Protein AF-0000000084339034 (afdb_homodimer)

Sequence (408 aa):
MTASAPPALPTTGLATALIARRSVRAFVDAPLDPADLTALAWAAQGDTGDGRRTTPSAGGRHPLAVTAVVRHVTDTAPGLWRWEPDAGALTRVAPGGFGPALAACTVDARDWLADAAVVLLLSADLEAARAAFATEPPAWERGARYVWLEAGAAAQNLALQAAVLGLGAVLVGAFDDDLLHAVHPELLPDGHDPLAMVAVGCAAMTASAPPALPTTGLATALIARRSVRAFVDAPLDPADLTALAWAAQGDTGDGRRTTPSAGGRHPLAVTAVVRHVTDTAPGLWRWEPDAGALTRVAPGGFGPALAACTVDARDWLADAAVVLLLSADLEAARAAFATEPPAWERGARYVWLEAGAAAQNLALQAAVLGLGAVLVGAFDDDLLHAVHPELLPDGHDPLAMVAVGCAA

Secondary structure (DSSP, 8-state):
-------------HHHHHHH--B---EES-PBPHHHHHHHHHHHH-B-SSS-BSS--GGG----EEEEEESSBTTB-SEEEEEETTTTEEEEEEES--HHHHHHTBSS-TTTGGGSSEEEEEEE-HHHHHHHTTTSSSTTTHHHHHHHHHHHHHHHHHHHHHHHTT-EEEEE--B-HHHHHHH-TTSS-TTPEEEEEEEEEEE-/-------------HHHHHHH--B---EES-PBPHHHHHHHHHHHH-B-SSS-BSS--GGG----EEEEEESSBTTB-SEEEEEETTTTEEEEEEES--HHHHHHTBSS-TTTGGGSSEEEEEEE-HHHHHHHTTTSSSTTTHHHHHHHHHHHHHHHHHHHHHHHTT-EEEEE--B-HHHHHHH-TTSS-TTPEEEEEEEEEEE-

Nearest PDB structures (foldseek):
  7z0w-assembly3_F  TM=7.692E-01  e=1.437E-07  Escherichia coli K-12
  4bn6-assembly1_A  TM=7.648E-01  e=2.577E-06  Lactococcus lactis subsp. lactis Il1403
  4bn9-assembly1_A-2  TM=7.489E-01  e=1.593E-06  Lactococcus lactis subsp. lactis Il1403
  2ifa-assembly3_E  TM=7.432E-01  e=4.169E-06  Streptococcus mutans UA159
  1ywq-assembly1_A-2  TM=7.255E-01  e=1.662E-05  Bacillus cereus ATCC 14579

pLDDT: mean 91.66, std 16.31, range [18.95, 98.94]

InterPro domains:
  IPR000415 Nitroreductase-like [G3DSA:3.40.109.10] (2-202)
  IPR000415 Nitroreductase-like [SSF55469] (16-203)
  IPR029479 Nitroreductase [PF00881] (20-201)
  IPR052544 Bacteriocin Processing Enzyme [PTHR43745] (14-181)

Foldseek 3Di:
DPPPDPPPQPVCDPVNLVVLQDAFQAFDQAAAEPVLVLLLLQLLFADPPPLAHNFDADVRPRFKWKWKQADGHPPDAGAIWTDDRVVSDTDHPGHDHLQQLQLVQFDPNNPGLSSFRIKIWIKGQLQVQLVVCQPDPVGSCVSNVRSLNRNVSSLVSSSSSCSSVQKHKHKGQGGHFVSQCVSDVVNDPPNMTTGIMMGIHHHD/DPPPDPPPQDVCDPVNLVVLQDAFQAFDQAAAEPVLVLLLLQLLFADPPPLAHNFDADVRPRFKWKWKQADGHPPDAGAIWTDDRVVSDTDHPGHDHLQQLQLVQFDPNNPGLSSFRIKIWIKGQLQVQLVVCQPDPVGSCVSNVRSLNRNVSSLVSSSSSCSSVQKHKHKGQGGHFVSQCVSDVVNDPPNMTTGIMMGIHHHD

Radius of gyration: 20.36 Å; Cα contacts (8 Å, |Δi|>4): 953; chains: 2; bounding box: 53×57×58 Å

Organism: Pseudonocardia thermophila (NCBI:txid1848)

Solvent-accessible surface area (backbone atoms only — not comparable to full-atom values): 21175 Å² total; per-residue (Å²): 135,76,82,75,71,80,75,89,67,65,45,55,17,56,67,55,24,39,52,60,39,57,78,41,77,52,46,36,96,48,62,40,53,56,67,54,53,51,51,34,53,33,39,30,49,16,58,57,80,80,85,46,46,41,32,74,43,79,91,71,62,64,65,67,44,46,27,35,42,33,62,32,34,54,99,45,79,39,16,37,26,38,59,34,43,91,75,71,41,71,43,78,74,41,82,47,83,55,43,64,62,55,12,66,26,30,74,85,37,52,89,40,52,47,44,27,17,28,34,42,35,36,27,29,40,48,67,61,33,15,62,74,30,43,86,39,60,63,66,54,44,44,23,41,52,49,49,36,26,32,50,12,23,16,51,40,35,29,39,33,46,29,30,69,71,69,36,25,23,30,82,46,70,58,40,35,65,70,55,50,61,66,67,40,84,74,66,46,64,90,75,41,41,84,65,38,32,37,39,29,27,38,56,99,134,77,81,74,68,79,74,89,66,66,47,54,16,56,68,56,25,39,54,60,38,56,79,40,76,50,45,37,97,49,62,41,53,56,67,54,53,51,50,34,54,33,38,31,49,16,56,58,82,79,84,46,45,41,34,75,44,80,90,70,62,64,66,69,44,49,25,34,43,33,60,31,36,54,98,44,79,39,15,38,25,38,59,35,43,92,75,71,43,71,45,78,74,42,82,47,84,55,43,62,62,56,12,67,26,30,74,86,37,53,89,40,51,46,44,26,18,29,34,41,36,35,27,28,39,48,68,61,33,14,63,75,29,42,86,40,61,64,68,53,43,45,22,41,51,49,50,35,26,33,48,12,23,16,50,39,34,29,40,34,46,28,29,70,71,69,36,23,22,29,81,47,69,59,40,37,66,71,54,51,60,65,68,41,81,74,69,46,64,90,75,41,40,82,65,39,34,37,38,30,26,39,57,101

Structure (mmCIF, N/CA/C/O backbone):
data_AF-0000000084339034-model_v1
#
loop_
_entity.id
_entity.type
_entity.pdbx_description
1 polymer 'SagB-type dehydrogenase domain-containing protein'
#
loop_
_atom_site.group_PDB
_atom_site.id
_atom_site.type_symbol
_atom_site.label_atom_id
_atom_site.label_alt_id
_atom_site.label_comp_id
_atom_site.label_asym_id
_atom_site.label_entity_id
_atom_site.label_seq_id
_atom_site.pdbx_PDB_ins_code
_atom_site.Cartn_x
_atom_site.Cartn_y
_atom_site.Cartn_z
_atom_site.occupancy
_atom_site.B_iso_or_equiv
_atom_site.auth_seq_id
_atom_site.auth_comp_id
_atom_site.auth_asym_id
_atom_site.auth_atom_id
_atom_site.pdbx_PDB_model_num
ATOM 1 N N . MET A 1 1 ? -32.281 17.859 -2.355 1 18.95 1 MET A N 1
ATOM 2 C CA . MET A 1 1 ? -30.891 18.312 -2.41 1 18.95 1 MET A CA 1
ATOM 3 C C . MET A 1 1 ? -30.016 17.266 -3.102 1 18.95 1 MET A C 1
ATOM 5 O O . MET A 1 1 ? -29.922 16.125 -2.646 1 18.95 1 MET A O 1
ATOM 9 N N . THR A 1 2 ? -29.781 17.328 -4.414 1 21.67 2 THR A N 1
ATOM 10 C CA . THR A 1 2 ? -29.453 16.312 -5.402 1 21.67 2 THR A CA 1
ATOM 11 C C . THR A 1 2 ? -28.016 15.828 -5.223 1 21.67 2 THR A C 1
ATOM 13 O O . THR A 1 2 ? -27.141 16.609 -4.871 1 21.67 2 THR A O 1
ATOM 16 N N . ALA A 1 3 ? -27.797 14.688 -4.734 1 26.42 3 ALA A N 1
ATOM 17 C CA . ALA A 1 3 ? -26.5 14.109 -4.391 1 26.42 3 ALA A CA 1
ATOM 18 C C . ALA A 1 3 ? -25.469 14.422 -5.461 1 26.42 3 ALA A C 1
ATOM 20 O O . ALA A 1 3 ? -25.719 14.227 -6.652 1 26.42 3 ALA A O 1
ATOM 21 N N . SER A 1 4 ? -24.719 15.594 -5.32 1 25.88 4 SER A N 1
ATOM 22 C CA . SER A 1 4 ? -23.719 16.172 -6.215 1 25.88 4 SER A CA 1
ATOM 23 C C . SER A 1 4 ? -22.828 15.102 -6.816 1 25.88 4 SER A C 1
ATOM 25 O O . SER A 1 4 ? -22.484 14.125 -6.145 1 25.88 4 SER A O 1
ATOM 27 N N . ALA A 1 5 ? -22.844 14.898 -8.078 1 29.41 5 ALA A N 1
ATOM 28 C CA . ALA A 1 5 ? -22.125 13.93 -8.898 1 29.41 5 ALA A CA 1
ATOM 29 C C . ALA A 1 5 ? -20.641 13.891 -8.531 1 29.41 5 ALA A C 1
ATOM 31 O O . ALA A 1 5 ? -20.062 14.914 -8.133 1 29.41 5 ALA A O 1
ATOM 32 N N . PRO A 1 6 ? -20.031 12.758 -8.125 1 29.05 6 PRO A N 1
ATOM 33 C CA . PRO A 1 6 ? -18.594 12.805 -7.809 1 29.05 6 PRO A CA 1
ATOM 34 C C . PRO A 1 6 ? -17.797 13.68 -8.773 1 29.05 6 PRO A C 1
ATOM 36 O O . PRO A 1 6 ? -18.219 13.867 -9.922 1 29.05 6 PRO A O 1
ATOM 39 N N . PRO A 1 7 ? -17.031 14.703 -8.344 1 29.33 7 PRO A N 1
ATOM 40 C CA . PRO A 1 7 ? -16.312 15.617 -9.242 1 29.33 7 PRO A CA 1
ATOM 41 C C . PRO A 1 7 ? -15.648 14.891 -10.414 1 29.33 7 PRO A C 1
ATOM 43 O O . PRO A 1 7 ? -15.398 13.688 -10.336 1 29.33 7 PRO A O 1
ATOM 46 N N . ALA A 1 8 ? -15.492 15.469 -11.602 1 30.55 8 ALA A N 1
ATOM 47 C CA . ALA A 1 8 ? -14.875 15.055 -12.852 1 30.55 8 ALA A CA 1
ATOM 48 C C . ALA A 1 8 ? -13.438 14.594 -12.625 1 30.55 8 ALA A C 1
ATOM 50 O O . ALA A 1 8 ? -12.555 15.406 -12.328 1 30.55 8 ALA A O 1
ATOM 51 N N . LEU A 1 9 ? -13.117 13.602 -11.844 1 34.44 9 LEU A N 1
ATOM 52 C CA . LEU A 1 9 ? -11.758 13.141 -11.57 1 34.44 9 LEU A CA 1
ATOM 53 C C . LEU A 1 9 ? -11.016 12.859 -12.875 1 34.44 9 LEU A C 1
ATOM 55 O O . LEU A 1 9 ? -11.594 12.359 -13.836 1 34.44 9 LEU A O 1
ATOM 59 N N . PRO A 1 10 ? -9.977 13.523 -13.234 1 37.31 10 PRO A N 1
ATOM 60 C CA . PRO A 1 10 ? -9.227 13.352 -14.484 1 37.31 10 PRO A CA 1
ATOM 61 C C . PRO A 1 10 ? -8.992 11.891 -14.844 1 37.31 10 PRO A C 1
ATOM 63 O O . PRO A 1 10 ? -8.984 11.031 -13.961 1 37.31 10 PRO A O 1
ATOM 66 N N . THR A 1 11 ? -9.25 11.305 -15.961 1 44.56 11 THR A N 1
ATOM 67 C CA . THR A 1 11 ? -9.125 10 -16.594 1 44.56 11 THR A CA 1
ATOM 68 C C . THR A 1 11 ? -7.672 9.531 -16.578 1 44.56 11 THR A C 1
ATOM 70 O O . THR A 1 11 ? -7.211 8.898 -17.531 1 44.56 11 THR A O 1
ATOM 73 N N . THR A 1 12 ? -6.762 10.219 -15.727 1 54.94 12 THR A N 1
ATOM 74 C CA . THR A 1 12 ? -5.422 9.641 -15.719 1 54.94 12 THR A CA 1
ATOM 75 C C . THR A 1 12 ? -5.457 8.188 -15.242 1 54.94 12 THR A C 1
ATOM 77 O O . THR A 1 12 ? -5.93 7.906 -14.141 1 54.94 12 THR A O 1
ATOM 80 N N . GLY A 1 13 ? -5.156 7.391 -16.047 1 80 13 GLY A N 1
ATOM 81 C CA . GLY A 1 13 ? -5.156 5.949 -15.844 1 80 13 GLY A CA 1
ATOM 82 C C . GLY A 1 13 ? -4.164 5.488 -14.797 1 80 13 GLY A C 1
ATOM 83 O O . GLY A 1 13 ? -3.246 6.23 -14.438 1 80 13 GLY A O 1
ATOM 84 N N . LEU A 1 14 ? -4.43 4.508 -13.992 1 90.25 14 LEU A N 1
ATOM 85 C CA . LEU A 1 14 ? -3.584 3.936 -12.945 1 90.25 14 LEU A CA 1
ATOM 86 C C . LEU A 1 14 ? -2.135 3.84 -13.414 1 90.25 14 LEU A C 1
ATOM 88 O O . LEU A 1 14 ? -1.218 4.23 -12.688 1 90.25 14 LEU A O 1
ATOM 92 N N . ALA A 1 15 ? -1.938 3.455 -14.664 1 88.75 15 ALA A N 1
ATOM 93 C CA . ALA A 1 15 ? -0.578 3.314 -15.18 1 88.75 15 ALA A CA 1
ATOM 94 C C . ALA A 1 15 ? 0.14 4.66 -15.203 1 88.75 15 ALA A C 1
ATOM 96 O O . ALA A 1 15 ? 1.313 4.754 -14.836 1 88.75 15 ALA A O 1
ATOM 97 N N . THR A 1 16 ? -0.603 5.652 -15.648 1 90.81 16 THR A N 1
ATOM 98 C CA . THR A 1 16 ? -0.028 6.992 -15.68 1 90.81 16 THR A CA 1
ATOM 99 C C . THR A 1 16 ? 0.34 7.461 -14.273 1 90.81 16 THR A C 1
ATOM 101 O O . THR A 1 16 ? 1.408 8.039 -14.07 1 90.81 16 THR A O 1
ATOM 104 N N . ALA A 1 17 ? -0.509 7.215 -13.289 1 94.06 17 ALA A N 1
ATOM 105 C CA . ALA A 1 17 ? -0.238 7.598 -11.906 1 94.06 17 ALA A CA 1
ATOM 106 C C . ALA A 1 17 ? 0.971 6.844 -11.359 1 94.06 17 ALA A C 1
ATOM 108 O O . ALA A 1 17 ? 1.806 7.426 -10.664 1 94.06 17 ALA A O 1
ATOM 109 N N . LEU A 1 18 ? 1.077 5.578 -11.68 1 94.88 18 LEU A N 1
ATOM 110 C CA . LEU A 1 18 ? 2.188 4.754 -11.211 1 94.88 18 LEU A CA 1
ATOM 111 C C . LEU A 1 18 ? 3.512 5.254 -11.789 1 94.88 18 LEU A C 1
ATOM 113 O O . LEU A 1 18 ? 4.531 5.254 -11.094 1 94.88 18 LEU A O 1
ATOM 117 N N . ILE A 1 19 ? 3.492 5.668 -13.031 1 93.56 19 ILE A N 1
ATOM 118 C CA . ILE A 1 19 ? 4.695 6.176 -13.68 1 93.56 19 ILE A CA 1
ATOM 119 C C . ILE A 1 19 ? 5.043 7.551 -13.117 1 93.56 19 ILE A C 1
ATOM 121 O O . ILE A 1 19 ? 6.219 7.859 -12.891 1 93.56 19 ILE A O 1
ATOM 125 N N . ALA A 1 20 ? 4.051 8.344 -12.867 1 93.88 20 ALA A N 1
ATOM 126 C CA . ALA A 1 20 ? 4.258 9.727 -12.445 1 93.88 20 ALA A CA 1
ATOM 127 C C . ALA A 1 20 ? 4.648 9.805 -10.969 1 93.88 20 ALA A C 1
ATOM 129 O O . ALA A 1 20 ? 5.234 10.789 -10.523 1 93.88 20 ALA A O 1
ATOM 130 N N . ARG A 1 21 ? 4.27 8.797 -10.141 1 96.56 21 ARG A N 1
ATOM 131 C CA . ARG A 1 21 ? 4.574 8.812 -8.711 1 96.56 21 ARG A CA 1
ATOM 132 C C . ARG A 1 21 ? 6.082 8.789 -8.477 1 96.56 21 ARG A C 1
ATOM 134 O O . ARG A 1 21 ? 6.758 7.832 -8.852 1 96.56 21 ARG A O 1
ATOM 141 N N . ARG A 1 22 ? 6.598 9.828 -7.828 1 96.06 22 ARG A N 1
ATOM 142 C CA . ARG A 1 22 ? 8 9.984 -7.469 1 96.06 22 ARG A CA 1
ATOM 143 C C . ARG A 1 22 ? 8.141 10.602 -6.078 1 96.06 22 ARG A C 1
ATOM 145 O O . ARG A 1 22 ? 7.297 11.383 -5.652 1 96.06 22 ARG A O 1
ATOM 152 N N . SER A 1 23 ? 9.25 10.211 -5.461 1 97.88 23 SER A N 1
ATOM 153 C CA . SER A 1 23 ? 9.539 10.852 -4.184 1 97.88 23 SER A CA 1
ATOM 154 C C . SER A 1 23 ? 10.07 12.266 -4.383 1 97.88 23 SER A C 1
ATOM 156 O O . SER A 1 23 ? 11.07 12.469 -5.078 1 97.88 23 SER A O 1
ATOM 158 N N . VAL A 1 24 ? 9.391 13.195 -3.857 1 98.19 24 VAL A N 1
ATOM 159 C CA . VAL A 1 24 ? 9.766 14.602 -3.922 1 98.19 24 VAL A CA 1
ATOM 160 C C . VAL A 1 24 ? 10.125 15.102 -2.527 1 98.19 24 VAL A C 1
ATOM 162 O O . VAL A 1 24 ? 9.344 14.977 -1.587 1 98.19 24 VAL A O 1
ATOM 165 N N . ARG A 1 25 ? 11.297 15.719 -2.355 1 98.25 25 ARG A N 1
ATOM 166 C CA . ARG A 1 25 ? 11.773 16.109 -1.033 1 98.25 25 ARG A CA 1
ATOM 167 C C . ARG A 1 25 ? 12.117 17.594 -1.002 1 98.25 25 ARG A C 1
ATOM 169 O O . ARG A 1 25 ? 12.852 18.047 -0.124 1 98.25 25 ARG A O 1
ATOM 176 N N . ALA A 1 26 ? 11.727 18.281 -1.999 1 98.56 26 ALA A N 1
ATOM 177 C CA . ALA A 1 26 ? 11.852 19.734 -2.084 1 98.56 26 ALA A CA 1
ATOM 178 C C . ALA A 1 26 ? 10.516 20.375 -2.447 1 98.56 26 ALA A C 1
ATOM 180 O O . ALA A 1 26 ? 9.891 20 -3.443 1 98.56 26 ALA A O 1
ATOM 181 N N . PHE A 1 27 ? 10.102 21.375 -1.642 1 98.62 27 PHE A N 1
ATOM 182 C CA . PHE A 1 27 ? 8.781 21.984 -1.819 1 98.62 27 PHE A CA 1
ATOM 183 C C . PHE A 1 27 ? 8.883 23.5 -1.865 1 98.62 27 PHE A C 1
ATOM 185 O O . PHE A 1 27 ? 9.672 24.094 -1.126 1 98.62 27 PHE A O 1
ATOM 192 N N . VAL A 1 28 ? 8.125 24.062 -2.748 1 98.38 28 VAL A N 1
ATOM 193 C CA . VAL A 1 28 ? 7.969 25.516 -2.725 1 98.38 28 VAL A CA 1
ATOM 194 C C . VAL A 1 28 ? 6.875 25.906 -1.732 1 98.38 28 VAL A C 1
ATOM 196 O O . VAL A 1 28 ? 6 25.094 -1.416 1 98.38 28 VAL A O 1
ATOM 199 N N . ASP A 1 29 ? 6.988 27.172 -1.279 1 98 29 ASP A N 1
ATOM 200 C CA . ASP A 1 29 ? 5.996 27.656 -0.323 1 98 29 ASP A CA 1
ATOM 201 C C . ASP A 1 29 ? 4.719 28.094 -1.033 1 98 29 ASP A C 1
ATOM 203 O O . ASP A 1 29 ? 4.484 29.297 -1.208 1 98 29 ASP A O 1
ATOM 207 N N . ALA A 1 30 ? 3.893 27.219 -1.418 1 98.38 30 ALA A N 1
ATOM 208 C CA . ALA A 1 30 ? 2.596 27.438 -2.051 1 98.38 30 ALA A CA 1
ATOM 209 C C . ALA A 1 30 ? 1.506 26.609 -1.369 1 98.38 30 ALA A C 1
ATOM 211 O O . ALA A 1 30 ? 1.742 25.469 -0.962 1 98.38 30 ALA A O 1
ATOM 212 N N . PRO A 1 31 ? 0.314 27.188 -1.277 1 98.5 31 PRO A N 1
ATOM 213 C CA . PRO A 1 31 ? -0.758 26.469 -0.58 1 98.5 31 PRO A CA 1
ATOM 214 C C . PRO A 1 31 ? -1.378 25.359 -1.427 1 98.5 31 PRO A C 1
ATOM 216 O O . PRO A 1 31 ? -1.429 25.469 -2.654 1 98.5 31 PRO A O 1
ATOM 219 N N . LEU A 1 32 ? -1.86 24.344 -0.714 1 98.19 32 LEU A N 1
ATOM 220 C CA . LEU A 1 32 ? -2.727 23.375 -1.364 1 98.19 32 LEU A CA 1
ATOM 221 C C . LEU A 1 32 ? -4.168 23.875 -1.408 1 98.19 32 LEU A C 1
ATOM 223 O O . LEU A 1 32 ? -4.582 24.672 -0.562 1 98.19 32 LEU A O 1
ATOM 227 N N . ASP A 1 33 ? -4.887 23.391 -2.359 1 95.5 33 ASP A N 1
ATOM 228 C CA . ASP A 1 33 ? -6.344 23.516 -2.346 1 95.5 33 ASP A CA 1
ATOM 229 C C . ASP A 1 33 ? -6.957 22.625 -1.271 1 95.5 33 ASP A C 1
ATOM 231 O O . ASP A 1 33 ? -6.562 21.469 -1.115 1 95.5 33 ASP A O 1
ATOM 235 N N . PRO A 1 34 ? -7.887 23.188 -0.484 1 96.06 34 PRO A N 1
ATOM 236 C CA . PRO A 1 34 ? -8.516 22.344 0.534 1 96.06 34 PRO A CA 1
ATOM 237 C C . PRO A 1 34 ? -9.141 21.078 -0.05 1 96.06 34 PRO A C 1
ATOM 239 O O . PRO A 1 34 ? -9.172 20.047 0.613 1 96.06 34 PRO A O 1
ATOM 242 N N . ALA A 1 35 ? -9.625 21.156 -1.231 1 94.56 35 ALA A N 1
ATOM 243 C CA . ALA A 1 35 ? -10.195 19.984 -1.89 1 94.56 35 ALA A CA 1
ATOM 244 C C . ALA A 1 35 ? -9.125 18.922 -2.131 1 94.56 35 ALA A C 1
ATOM 246 O O . ALA A 1 35 ? -9.406 17.719 -2.066 1 94.56 35 ALA A O 1
ATOM 247 N N . ASP A 1 36 ? -7.91 19.391 -2.414 1 95.12 36 ASP A N 1
ATOM 248 C CA . ASP A 1 36 ? -6.812 18.453 -2.607 1 95.12 36 ASP A CA 1
ATOM 249 C C . ASP A 1 36 ? -6.488 17.703 -1.312 1 95.12 36 ASP A C 1
ATOM 251 O O . ASP A 1 36 ? -6.246 16.5 -1.323 1 95.12 36 ASP A O 1
ATOM 255 N N . LEU A 1 37 ? -6.508 18.422 -0.219 1 97.25 37 LEU A N 1
ATOM 256 C CA . LEU A 1 37 ? -6.262 17.781 1.072 1 97.25 37 LEU A CA 1
ATOM 257 C C . LEU A 1 37 ? -7.316 16.719 1.366 1 97.25 37 LEU A C 1
ATOM 259 O O . LEU A 1 37 ? -6.984 15.625 1.82 1 97.25 37 LEU A O 1
ATOM 263 N N . THR A 1 38 ? -8.539 17.078 1.095 1 95.88 38 THR A N 1
ATOM 264 C CA . THR A 1 38 ? -9.625 16.125 1.31 1 95.88 38 THR A CA 1
ATOM 265 C C . THR A 1 38 ? -9.453 14.906 0.406 1 95.88 38 THR A C 1
ATOM 267 O O . THR A 1 38 ? -9.641 13.766 0.846 1 95.88 38 THR A O 1
ATOM 270 N N . ALA A 1 39 ? -9.07 15.117 -0.822 1 94.44 39 ALA A N 1
ATOM 271 C CA . ALA A 1 39 ? -8.859 14.023 -1.765 1 94.44 39 ALA A CA 1
ATOM 272 C C . ALA A 1 39 ? -7.73 13.109 -1.298 1 94.44 39 ALA A C 1
ATOM 274 O O . ALA A 1 39 ? -7.816 11.883 -1.438 1 94.44 39 ALA A O 1
ATOM 275 N N . LEU A 1 40 ? -6.715 13.68 -0.773 1 97.19 40 LEU A N 1
ATOM 276 C CA . LEU A 1 40 ? -5.602 12.898 -0.243 1 97.19 40 LEU A CA 1
ATOM 277 C C . LEU A 1 40 ? -6.051 12.039 0.934 1 97.19 40 LEU A C 1
ATOM 279 O O . LEU A 1 40 ? -5.797 10.836 0.959 1 97.19 40 LEU A O 1
ATOM 283 N N . ALA A 1 41 ? -6.746 12.648 1.86 1 97.56 41 ALA A N 1
ATOM 284 C CA . ALA A 1 41 ? -7.223 11.922 3.031 1 97.56 41 ALA A CA 1
ATOM 285 C C . ALA A 1 41 ? -8.18 10.797 2.627 1 97.56 41 ALA A C 1
ATOM 287 O O . ALA A 1 41 ? -8.102 9.688 3.16 1 97.56 41 ALA A O 1
ATOM 288 N N . TRP A 1 42 ? -9.039 11.094 1.689 1 95.75 42 TRP A N 1
ATOM 289 C CA . TRP A 1 42 ? -9.977 10.086 1.206 1 95.75 42 TRP A CA 1
ATOM 290 C C . TRP A 1 42 ? -9.242 8.914 0.565 1 95.75 42 TRP A C 1
ATOM 292 O O . TRP A 1 42 ? -9.586 7.754 0.806 1 95.75 42 TRP A O 1
ATOM 302 N N . ALA A 1 43 ? -8.242 9.203 -0.223 1 96.88 43 ALA A N 1
ATOM 303 C CA . ALA A 1 43 ? -7.492 8.125 -0.866 1 96.88 43 ALA A CA 1
ATOM 304 C C . ALA A 1 43 ? -6.887 7.184 0.17 1 96.88 43 ALA A C 1
ATOM 306 O O . ALA A 1 43 ? -6.809 5.973 -0.056 1 96.88 43 ALA A O 1
ATOM 307 N N . ALA A 1 44 ? -6.504 7.68 1.29 1 98 44 ALA A N 1
ATOM 308 C CA . ALA A 1 44 ? -5.844 6.895 2.328 1 98 44 ALA A CA 1
ATOM 309 C C . ALA A 1 44 ? -6.836 5.992 3.049 1 98 44 ALA A C 1
ATOM 311 O O . ALA A 1 44 ? -6.531 4.832 3.346 1 98 44 ALA A O 1
ATOM 312 N N . GLN A 1 45 ? -8.047 6.551 3.344 1 97.06 45 GLN A N 1
ATOM 313 C CA . GLN A 1 45 ? -8.977 5.797 4.184 1 97.06 45 GLN A CA 1
ATOM 314 C C . GLN A 1 45 ? -10.414 6.262 3.969 1 97.06 45 GLN A C 1
ATOM 316 O O . GLN A 1 45 ? -11.203 6.32 4.918 1 97.06 45 GLN A O 1
ATOM 321 N N . GLY A 1 46 ? -10.719 6.602 2.838 1 95.75 46 GLY A N 1
ATOM 322 C CA . GLY A 1 46 ? -12.047 7.117 2.557 1 95.75 46 GLY A CA 1
ATOM 323 C C . GLY A 1 46 ? -13.109 6.031 2.465 1 95.75 46 GLY A C 1
ATOM 324 O O . GLY A 1 46 ? -12.797 4.879 2.166 1 95.75 46 GLY A O 1
ATOM 325 N N . ASP A 1 47 ? -14.328 6.383 2.799 1 94 47 ASP A N 1
ATOM 326 C CA . ASP A 1 47 ? -15.492 5.531 2.559 1 94 47 ASP A CA 1
ATOM 327 C C . ASP A 1 47 ? -15.828 5.473 1.07 1 94 47 ASP A C 1
ATOM 329 O O . ASP A 1 47 ? -15.93 6.508 0.409 1 94 47 ASP A O 1
ATOM 333 N N . THR A 1 48 ? -15.961 4.238 0.56 1 92.12 48 THR A N 1
ATOM 334 C CA . THR A 1 48 ? -16.219 4.07 -0.867 1 92.12 48 THR A CA 1
ATOM 335 C C . THR A 1 48 ? -17.719 4.059 -1.155 1 92.12 48 THR A C 1
ATOM 337 O O . THR A 1 48 ? -18.141 3.746 -2.271 1 92.12 48 THR A O 1
ATOM 340 N N . GLY A 1 49 ? -18.562 4.383 -0.21 1 89.56 49 GLY A N 1
ATOM 341 C CA . GLY A 1 49 ? -19.984 4.555 -0.407 1 89.56 49 GLY A CA 1
ATOM 342 C C . GLY A 1 49 ? -20.797 3.357 0.043 1 89.56 49 GLY A C 1
ATOM 343 O O . GLY A 1 49 ? -22.031 3.43 0.131 1 89.56 49 GLY A O 1
ATOM 344 N N . ASP A 1 50 ? -20.266 2.227 0.358 1 89.06 50 ASP A N 1
ATOM 345 C CA . ASP A 1 50 ? -20.969 1.005 0.745 1 89.06 50 ASP A CA 1
ATOM 346 C C . ASP A 1 50 ? -20.453 0.474 2.078 1 89.06 50 ASP A C 1
ATOM 348 O O . ASP A 1 50 ? -20.547 -0.724 2.355 1 89.06 50 ASP A O 1
ATOM 352 N N . GLY A 1 51 ? -19.797 1.385 2.85 1 87.12 51 GLY A N 1
ATOM 353 C CA . GLY A 1 51 ? -19.312 1.016 4.168 1 87.12 51 GLY A CA 1
ATOM 354 C C . GLY A 1 51 ? -17.906 0.451 4.148 1 87.12 51 GLY A C 1
ATOM 355 O O . GLY A 1 51 ? -17.359 0.114 5.195 1 87.12 51 GLY A O 1
ATOM 356 N N . ARG A 1 52 ? -17.344 0.292 2.992 1 93.06 52 ARG A N 1
ATOM 357 C CA . ARG A 1 52 ? -15.961 -0.157 2.865 1 93.06 52 ARG A CA 1
ATOM 358 C C . ARG A 1 52 ? -15.016 1.026 2.701 1 93.06 52 ARG A C 1
ATOM 360 O O . ARG A 1 52 ? -15.445 2.182 2.727 1 93.06 52 ARG A O 1
ATOM 367 N N . ARG A 1 53 ? -13.75 0.76 2.635 1 96.62 53 ARG A N 1
ATOM 368 C CA . ARG A 1 53 ? -12.758 1.828 2.572 1 96.62 53 ARG A CA 1
ATOM 369 C C . ARG A 1 53 ? -11.859 1.671 1.351 1 96.62 53 ARG A C 1
ATOM 371 O O . ARG A 1 53 ? -11.852 0.616 0.712 1 96.62 53 ARG A O 1
ATOM 378 N N . THR A 1 54 ? -11.172 2.734 1.04 1 96.81 54 THR A N 1
ATOM 379 C CA . THR A 1 54 ? -10.258 2.783 -0.101 1 96.81 54 THR A CA 1
ATOM 380 C C . THR A 1 54 ? -9.062 1.866 0.124 1 96.81 54 THR A C 1
ATOM 382 O O . THR A 1 54 ? -8.422 1.425 -0.833 1 96.81 54 THR A O 1
ATOM 385 N N . THR A 1 55 ? -8.719 1.567 1.389 1 98.31 55 THR A N 1
ATOM 386 C CA . THR A 1 55 ? -7.605 0.696 1.755 1 98.31 55 THR A CA 1
ATOM 387 C C . THR A 1 55 ? -8.117 -0.642 2.281 1 98.31 55 THR A C 1
ATOM 389 O O . THR A 1 55 ? -9.078 -0.685 3.057 1 98.31 55 THR A O 1
ATOM 392 N N . PRO A 1 56 ? -7.508 -1.754 1.807 1 98.25 56 PRO A N 1
ATOM 393 C CA . PRO A 1 56 ? -7.887 -3.043 2.393 1 98.25 56 PRO A CA 1
ATOM 394 C C . PRO A 1 56 ? -7.605 -3.113 3.893 1 98.25 56 PRO A C 1
ATOM 396 O O . PRO A 1 56 ? -6.742 -2.393 4.398 1 98.25 56 PRO A O 1
ATOM 399 N N . SER A 1 57 ? -8.398 -3.967 4.562 1 97.88 57 SER A N 1
ATOM 400 C CA . SER A 1 57 ? -8.211 -4.129 6 1 97.88 57 SER A CA 1
ATOM 401 C C . SER A 1 57 ? -8.586 -5.535 6.453 1 97.88 57 SER A C 1
ATOM 403 O O . SER A 1 57 ? -9.664 -6.027 6.129 1 97.88 57 SER A O 1
ATOM 405 N N . ALA A 1 58 ? -7.641 -6.145 7.145 1 95.56 58 ALA A N 1
ATOM 406 C CA . ALA A 1 58 ? -7.898 -7.477 7.684 1 95.56 58 ALA A CA 1
ATOM 407 C C . ALA A 1 58 ? -9.141 -7.48 8.57 1 95.56 58 ALA A C 1
ATOM 409 O O . ALA A 1 58 ? -9.234 -6.707 9.523 1 95.56 58 ALA A O 1
ATOM 410 N N . GLY A 1 59 ? -10.125 -8.312 8.117 1 92.94 59 GLY A N 1
ATOM 411 C CA . GLY A 1 59 ? -11.352 -8.438 8.891 1 92.94 59 GLY A CA 1
ATOM 412 C C . GLY A 1 59 ? -12.234 -7.203 8.812 1 92.94 59 GLY A C 1
ATOM 413 O O . GLY A 1 59 ? -13.219 -7.094 9.547 1 92.94 59 GLY A O 1
ATOM 414 N N . GLY A 1 60 ? -11.883 -6.297 7.996 1 94.94 60 GLY A N 1
ATOM 415 C CA . GLY A 1 60 ? -12.656 -5.066 7.91 1 94.94 60 GLY A CA 1
ATOM 416 C C . GLY A 1 60 ? -12.578 -4.223 9.172 1 94.94 60 GLY A C 1
ATOM 417 O O . GLY A 1 60 ? -13.531 -3.516 9.508 1 94.94 60 GLY A O 1
ATOM 418 N N . ARG A 1 61 ? -11.438 -4.227 9.867 1 95.06 61 ARG A N 1
ATOM 419 C CA . ARG A 1 61 ? -11.312 -3.562 11.156 1 95.06 61 ARG A CA 1
ATOM 420 C C . ARG A 1 61 ? -10.898 -2.105 10.984 1 95.06 61 ARG A C 1
ATOM 422 O O . ARG A 1 61 ? -11.094 -1.288 11.891 1 95.06 61 ARG A O 1
ATOM 429 N N . HIS A 1 62 ? -10.258 -1.763 9.953 1 96.94 62 HIS A N 1
ATOM 430 C CA . HIS A 1 62 ? -9.836 -0.41 9.609 1 96.94 62 HIS A CA 1
ATOM 431 C C . HIS A 1 62 ? -9.133 0.262 10.781 1 96.94 62 HIS A C 1
ATOM 433 O O . HIS A 1 62 ? -9.57 1.311 11.258 1 96.94 62 HIS A O 1
ATOM 439 N N . PRO A 1 63 ? -7.969 -0.272 11.164 1 97.75 63 PRO A N 1
ATOM 440 C CA . PRO A 1 63 ? -7.301 0.21 12.375 1 97.75 63 PRO A CA 1
ATOM 441 C C . PRO A 1 63 ? -6.57 1.534 12.156 1 97.75 63 PRO A C 1
ATOM 443 O O . PRO A 1 63 ? -6.133 2.166 13.125 1 97.75 63 PRO A O 1
ATOM 446 N N . LEU A 1 64 ? -6.41 2.021 10.953 1 98.62 64 LEU A N 1
ATOM 447 C CA . LEU A 1 64 ? -5.559 3.172 10.664 1 98.62 64 LEU A CA 1
ATOM 448 C C . LEU A 1 64 ? -6.27 4.473 11.016 1 98.62 64 LEU A C 1
ATOM 450 O O . LEU A 1 64 ? -7.465 4.625 10.758 1 98.62 64 LEU A O 1
ATOM 454 N N . ALA A 1 65 ? -5.551 5.328 11.602 1 98.81 65 ALA A N 1
ATOM 455 C CA . ALA A 1 65 ? -5.922 6.738 11.68 1 98.81 65 ALA A CA 1
ATOM 456 C C . ALA A 1 65 ? -5.043 7.59 10.773 1 98.81 65 ALA A C 1
ATOM 458 O O . ALA A 1 65 ? -3.865 7.289 10.57 1 98.81 65 ALA A O 1
ATOM 459 N N . VAL A 1 66 ? -5.672 8.625 10.219 1 98.88 66 VAL A N 1
ATOM 460 C CA . VAL A 1 66 ? -4.961 9.594 9.391 1 98.88 66 VAL A CA 1
ATOM 461 C C . VAL A 1 66 ? -5.043 10.977 10.031 1 98.88 66 VAL A C 1
ATOM 463 O O . VAL A 1 66 ? -6.133 11.531 10.188 1 98.88 66 VAL A O 1
ATOM 466 N N . THR A 1 67 ? -3.926 11.516 10.422 1 98.94 67 THR A N 1
ATOM 467 C CA . THR A 1 67 ? -3.824 12.883 10.922 1 98.94 67 THR A CA 1
ATOM 468 C C . THR A 1 67 ? -3.061 13.766 9.945 1 98.94 67 THR A C 1
ATOM 470 O O . THR A 1 67 ? -1.948 13.43 9.531 1 98.94 67 THR A O 1
ATOM 473 N N . ALA A 1 68 ? -3.648 14.828 9.555 1 98.88 68 ALA A N 1
ATOM 474 C CA . ALA A 1 68 ? -2.984 15.812 8.703 1 98.88 68 ALA A CA 1
ATOM 475 C C . ALA A 1 68 ? -2.35 16.922 9.531 1 98.88 68 ALA A C 1
ATOM 477 O O . ALA A 1 68 ? -3.037 17.609 10.289 1 98.88 68 ALA A O 1
ATOM 478 N N . VAL A 1 69 ? -1.104 17 9.438 1 98.94 69 VAL A N 1
ATOM 479 C CA . VAL A 1 69 ? -0.388 18.141 9.969 1 98.94 69 VAL A CA 1
ATOM 480 C C . VAL A 1 69 ? -0.345 19.266 8.922 1 98.94 69 VAL A C 1
ATOM 482 O O . VAL A 1 69 ? 0.5 19.25 8.023 1 98.94 69 VAL A O 1
ATOM 485 N N . VAL A 1 70 ? -1.195 20.234 9.094 1 98.88 70 VAL A N 1
ATOM 486 C C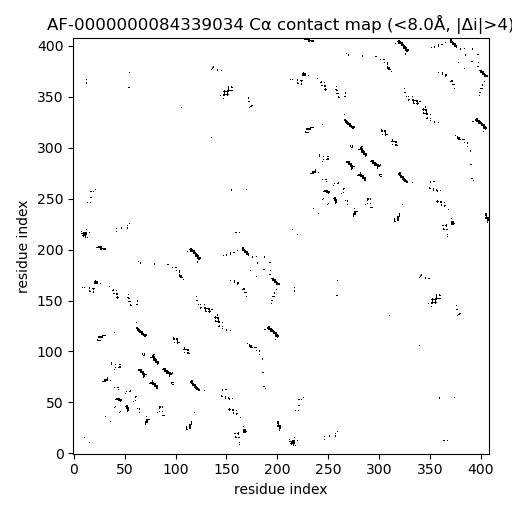A . VAL A 1 70 ? -1.431 21.234 8.062 1 98.88 70 VAL A CA 1
ATOM 487 C C . VAL A 1 70 ? -0.55 22.453 8.32 1 98.88 70 VAL A C 1
ATOM 489 O O . VAL A 1 70 ? -0.556 23.016 9.422 1 98.88 70 VAL A O 1
ATOM 492 N N . ARG A 1 71 ? 0.174 22.812 7.355 1 98.69 71 ARG A N 1
ATOM 493 C CA . ARG A 1 71 ? 0.985 24.031 7.41 1 98.69 71 ARG A CA 1
ATOM 494 C C . ARG A 1 71 ? 0.445 25.094 6.461 1 98.69 71 ARG A C 1
ATOM 496 O O . ARG A 1 71 ? 0.267 26.25 6.852 1 98.69 71 ARG A O 1
ATOM 503 N N . HIS A 1 72 ? 0.193 24.719 5.219 1 98.69 72 HIS A N 1
ATOM 504 C CA . HIS A 1 72 ? -0.129 25.703 4.203 1 98.69 72 HIS A CA 1
ATOM 505 C C . HIS A 1 72 ? -1.192 25.188 3.24 1 98.69 72 HIS A C 1
ATOM 507 O O . HIS A 1 72 ? -0.872 24.734 2.143 1 98.69 72 HIS A O 1
ATOM 513 N N . VAL A 1 73 ? -2.443 25.359 3.576 1 98.62 73 VAL A N 1
ATOM 514 C CA . VAL A 1 73 ? -3.619 25.047 2.771 1 98.62 73 VAL A CA 1
ATOM 515 C C . VAL A 1 73 ? -4.551 26.25 2.727 1 98.62 73 VAL A C 1
ATOM 517 O O . VAL A 1 73 ? -4.809 26.891 3.754 1 98.62 73 VAL A O 1
ATOM 520 N N . THR A 1 74 ? -4.988 26.594 1.537 1 98.56 74 THR A N 1
ATOM 521 C CA . THR A 1 74 ? -5.82 27.781 1.364 1 98.56 74 THR A CA 1
ATOM 522 C C . THR A 1 74 ? -7.008 27.75 2.322 1 98.56 74 THR A C 1
ATOM 524 O O . THR A 1 74 ? -7.68 26.734 2.459 1 98.56 74 THR A O 1
ATOM 527 N N . ASP A 1 75 ? -7.18 28.828 3.082 1 97.25 75 ASP A N 1
ATOM 528 C CA . ASP A 1 75 ? -8.328 29.078 3.955 1 97.25 75 ASP A CA 1
ATOM 529 C C . ASP A 1 75 ? -8.453 27.984 5.016 1 97.25 75 ASP A C 1
ATOM 531 O O . ASP A 1 75 ? -9.562 27.641 5.426 1 97.25 75 ASP A O 1
ATOM 535 N N . THR A 1 76 ? -7.434 27.297 5.336 1 97.94 76 THR A N 1
ATOM 536 C CA . THR A 1 76 ? -7.375 26.266 6.367 1 97.94 76 THR A CA 1
ATOM 537 C C . THR A 1 76 ? -6.309 26.609 7.406 1 97.94 76 THR A C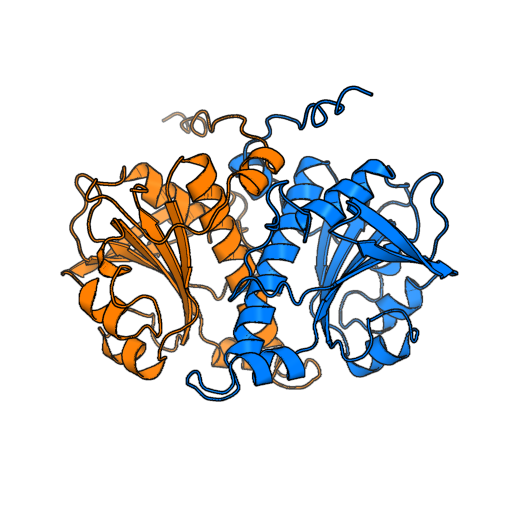 1
ATOM 539 O O . THR A 1 76 ? -5.129 26.734 7.078 1 97.94 76 THR A O 1
ATOM 542 N N . ALA A 1 77 ? -6.73 26.781 8.625 1 98.25 77 ALA A N 1
ATOM 543 C CA . ALA A 1 77 ? -5.793 27.156 9.68 1 98.25 77 ALA A CA 1
ATOM 544 C C . ALA A 1 77 ? -4.762 26.047 9.906 1 98.25 77 ALA A C 1
ATOM 546 O O . ALA A 1 77 ? -5.09 24.859 9.859 1 98.25 77 ALA A O 1
ATOM 547 N N . PRO A 1 78 ? -3.521 26.406 10.117 1 98.56 78 PRO A N 1
ATOM 548 C CA . PRO A 1 78 ? -2.535 25.391 10.5 1 98.56 78 PRO A CA 1
ATOM 549 C C . PRO A 1 78 ? -2.926 24.625 11.766 1 98.56 78 PRO A C 1
ATOM 551 O O . PRO A 1 78 ? -3.633 25.156 12.617 1 98.56 78 PRO A O 1
ATOM 554 N N . GLY A 1 79 ? -2.504 23.391 11.891 1 98.88 79 GLY A N 1
ATOM 555 C CA . GLY A 1 79 ? -2.838 22.562 13.039 1 98.88 79 GLY A CA 1
ATOM 556 C C . GLY A 1 79 ? -2.85 21.078 12.727 1 98.88 79 GLY A C 1
ATOM 557 O O . GLY A 1 79 ? -2.352 20.656 11.68 1 98.88 79 GLY A O 1
ATOM 558 N N . LEU A 1 80 ? -3.293 20.328 13.734 1 98.94 80 LEU A N 1
ATOM 559 C CA . LEU A 1 80 ? -3.557 18.906 13.578 1 98.94 80 LEU A CA 1
ATOM 560 C C . LEU A 1 80 ? -5.008 18.656 13.18 1 98.94 80 LEU A C 1
ATOM 562 O O . LEU A 1 80 ? -5.93 19.125 13.859 1 98.94 80 LEU A O 1
ATOM 566 N N . TRP A 1 81 ? -5.195 18.062 12.062 1 98.88 81 TRP A N 1
ATOM 567 C CA . TRP A 1 81 ? -6.52 17.734 11.555 1 98.88 81 TRP A CA 1
ATOM 568 C C . TRP A 1 81 ? -6.699 16.219 11.43 1 98.88 81 TRP A C 1
ATOM 570 O O . TRP A 1 81 ? -5.848 15.539 10.859 1 98.88 81 TRP A O 1
ATOM 580 N N . ARG A 1 82 ? -7.781 15.672 11.953 1 98.88 82 ARG A N 1
ATOM 581 C CA . ARG A 1 82 ? -8.047 14.242 11.938 1 98.88 82 ARG A CA 1
ATOM 582 C C . ARG A 1 82 ? -9.078 13.883 10.867 1 98.88 82 ARG A C 1
ATOM 584 O O . ARG A 1 82 ? -10.109 14.539 10.758 1 98.88 82 ARG A O 1
ATOM 591 N N . TRP A 1 83 ? -8.742 12.906 10.07 1 98.56 83 TRP A N 1
ATOM 592 C CA . TRP A 1 83 ? -9.68 12.398 9.07 1 98.56 83 TRP A CA 1
ATOM 593 C C . TRP A 1 83 ? -10.781 11.578 9.727 1 98.56 83 TRP A C 1
ATOM 595 O O . TRP A 1 83 ? -10.5 10.688 10.539 1 98.56 83 TRP A O 1
ATOM 605 N N . GLU A 1 84 ? -11.945 11.914 9.336 1 96.88 84 GLU A N 1
ATOM 606 C CA . GLU A 1 84 ? -13.141 11.172 9.742 1 96.88 84 GLU A CA 1
ATOM 607 C C . GLU A 1 84 ? -13.789 10.469 8.555 1 96.88 84 GLU A C 1
ATOM 609 O O . GLU A 1 84 ? -14.609 11.055 7.852 1 96.88 84 GLU A O 1
ATOM 614 N N . PRO A 1 85 ? -13.555 9.188 8.469 1 94.38 85 PRO A N 1
ATOM 615 C CA . PRO A 1 85 ? -13.984 8.492 7.254 1 94.38 85 PRO A CA 1
ATOM 616 C C . PRO A 1 85 ? -15.5 8.531 7.059 1 94.38 85 PRO A C 1
ATOM 618 O O . PRO A 1 85 ? -15.977 8.688 5.934 1 94.38 85 PRO A O 1
ATOM 621 N N . ASP A 1 86 ? -16.281 8.398 8.094 1 91.31 86 ASP A N 1
ATOM 622 C CA . ASP A 1 86 ? -17.734 8.367 7.984 1 91.31 86 ASP A CA 1
ATOM 623 C C . ASP A 1 86 ? -18.281 9.727 7.543 1 91.31 86 ASP A C 1
ATOM 625 O O . ASP A 1 86 ? -19.25 9.797 6.773 1 91.31 86 ASP A O 1
ATOM 629 N N . ALA A 1 87 ? -17.625 10.789 8.008 1 93.19 87 ALA A N 1
ATOM 630 C CA . ALA A 1 87 ? -18.062 12.141 7.672 1 93.19 87 ALA A CA 1
ATOM 631 C C . ALA A 1 87 ? -17.453 12.602 6.352 1 93.19 87 ALA A C 1
ATOM 633 O O . ALA A 1 87 ? -17.938 13.562 5.742 1 93.19 87 ALA A O 1
ATOM 634 N N . GLY A 1 88 ? -16.438 11.93 5.926 1 93.25 88 GLY A N 1
ATOM 635 C CA . GLY A 1 88 ? -15.727 12.375 4.738 1 93.25 88 GLY A CA 1
ATOM 636 C C . GLY A 1 88 ? -15.125 13.758 4.887 1 93.25 88 GLY A C 1
ATOM 637 O O . GLY A 1 88 ? -15.188 14.578 3.963 1 93.25 88 GLY A O 1
ATOM 638 N N . ALA A 1 89 ? -14.586 13.984 6.086 1 95.38 89 ALA A N 1
ATOM 639 C CA . ALA A 1 89 ? -14.094 15.328 6.379 1 95.38 89 ALA A CA 1
ATOM 640 C C . ALA A 1 89 ? -12.938 15.289 7.371 1 95.38 89 ALA A C 1
ATOM 642 O O . ALA A 1 89 ? -12.711 14.266 8.023 1 95.38 89 ALA A O 1
ATOM 643 N N . LEU A 1 90 ? -12.203 16.359 7.406 1 97.94 90 LEU A N 1
ATOM 644 C CA . LEU A 1 90 ? -11.164 16.578 8.406 1 97.94 90 LEU A CA 1
ATOM 645 C C . LEU A 1 90 ? -11.641 17.531 9.492 1 97.94 90 LEU A C 1
ATOM 647 O O . LEU A 1 90 ? -12.273 18.547 9.195 1 97.94 90 LEU A O 1
ATOM 651 N N . THR A 1 91 ? -11.305 17.188 10.727 1 98.12 91 THR A N 1
ATOM 652 C CA . THR A 1 91 ? -11.617 18.047 11.859 1 98.12 91 THR A CA 1
ATOM 653 C C . THR A 1 91 ? -10.352 18.453 12.602 1 98.12 91 THR A C 1
ATOM 655 O O . THR A 1 91 ? -9.484 17.625 12.867 1 98.12 91 THR A O 1
ATOM 658 N N . ARG A 1 92 ? -10.273 19.719 12.969 1 98.44 92 ARG A N 1
ATOM 659 C CA . ARG A 1 92 ? -9.086 20.203 13.68 1 98.44 92 ARG A CA 1
ATOM 660 C C . ARG A 1 92 ? -9.102 19.75 15.133 1 98.44 92 ARG A C 1
ATOM 662 O O . ARG A 1 92 ? -10.062 20 15.859 1 98.44 92 ARG A O 1
ATOM 669 N N . VAL A 1 93 ? -8.078 19.125 15.547 1 98.62 93 VAL A N 1
ATOM 670 C CA . VAL A 1 93 ? -8.055 18.578 16.906 1 98.62 93 VAL A CA 1
ATOM 671 C C . VAL A 1 93 ? -7.078 19.391 17.766 1 98.62 93 VAL A C 1
ATOM 673 O O . VAL A 1 93 ? -7.121 19.328 18.984 1 98.62 93 VAL A O 1
ATOM 676 N N . ALA A 1 94 ? -6.141 20.172 17.125 1 98.75 94 ALA A N 1
ATOM 677 C CA . ALA A 1 94 ? -5.25 21.062 17.844 1 98.75 94 ALA A CA 1
ATOM 678 C C . ALA A 1 94 ? -4.754 22.188 16.953 1 98.75 94 ALA A C 1
ATOM 680 O O . ALA A 1 94 ? -4.355 21.953 15.805 1 98.75 94 ALA A O 1
ATOM 681 N N . PRO A 1 95 ? -4.797 23.391 17.438 1 98.5 95 PRO A N 1
ATOM 682 C CA . PRO A 1 95 ? -4.223 24.5 16.672 1 98.5 95 PRO A CA 1
ATOM 683 C C . PRO A 1 95 ? -2.703 24.594 16.812 1 98.5 95 PRO A C 1
ATOM 685 O O . PRO A 1 95 ? -2.141 24.094 17.797 1 98.5 95 PRO A O 1
ATOM 688 N N . GLY A 1 96 ? -2.045 25.219 15.781 1 97.88 96 GLY A N 1
ATOM 689 C CA . GLY A 1 96 ? -0.621 25.484 15.898 1 97.88 96 GLY A CA 1
ATOM 690 C C . GLY A 1 96 ? 0.177 24.984 14.703 1 97.88 96 GLY A C 1
ATOM 691 O O . GLY A 1 96 ? -0.391 24.469 13.75 1 97.88 96 GLY A O 1
ATOM 692 N N . GLY A 1 97 ? 1.46 25.312 14.742 1 97.69 97 GLY A N 1
ATOM 693 C CA . GLY A 1 97 ? 2.418 24.812 13.773 1 97.69 97 GLY A CA 1
ATOM 694 C C . GLY A 1 97 ? 3.271 23.688 14.312 1 97.69 97 GLY A C 1
ATOM 695 O O . GLY A 1 97 ? 3.891 23.812 15.367 1 97.69 97 GLY A O 1
ATOM 696 N N . PHE A 1 98 ? 3.291 22.531 13.656 1 98.5 98 PHE A N 1
ATOM 697 C CA . PHE A 1 98 ? 3.967 21.359 14.203 1 98.5 98 PHE A CA 1
ATOM 698 C C . PHE A 1 98 ? 5.027 20.859 13.234 1 98.5 98 PHE A C 1
ATOM 700 O O . PHE A 1 98 ? 5.711 19.859 13.523 1 98.5 98 PHE A O 1
ATOM 707 N N . GLY A 1 99 ? 5.164 21.531 12.078 1 97.44 99 GLY A N 1
ATOM 708 C CA . GLY A 1 99 ? 6.082 21.109 11.039 1 97.44 99 GLY A CA 1
ATOM 709 C C . GLY A 1 99 ? 7.5 20.891 11.539 1 97.44 99 GLY A C 1
ATOM 710 O O . GLY A 1 99 ? 8.047 19.797 11.406 1 97.44 99 GLY A O 1
ATOM 711 N N . PRO A 1 100 ? 8.078 21.938 12.148 1 97.69 100 PRO A N 1
ATOM 712 C CA . PRO A 1 100 ? 9.453 21.812 12.625 1 97.69 100 PRO A CA 1
ATOM 713 C C . PRO A 1 100 ? 9.625 20.719 13.68 1 97.69 100 PRO A C 1
ATOM 715 O O . PRO A 1 100 ? 10.625 20 13.672 1 97.69 100 PRO A O 1
ATOM 718 N N . ALA A 1 101 ? 8.688 20.594 14.625 1 98.19 101 ALA A N 1
ATOM 719 C CA . ALA A 1 101 ? 8.758 19.547 15.648 1 98.19 101 ALA A CA 1
ATOM 720 C C . ALA A 1 101 ? 8.711 18.156 15.008 1 98.19 101 ALA A C 1
ATOM 722 O O . ALA A 1 101 ? 9.438 17.25 15.43 1 98.19 101 ALA A O 1
ATOM 723 N N . LEU A 1 102 ? 7.844 17.969 14.008 1 98.31 102 LEU A N 1
ATOM 724 C CA . LEU A 1 102 ? 7.77 16.703 13.289 1 98.31 102 LEU A CA 1
ATOM 725 C C . LEU A 1 102 ? 9.086 16.391 12.586 1 98.31 102 LEU A C 1
ATOM 727 O O . LEU A 1 102 ? 9.586 15.273 12.648 1 98.31 102 LEU A O 1
ATOM 731 N N . ALA A 1 103 ? 9.594 17.422 11.922 1 98.5 103 ALA A N 1
ATOM 732 C CA . ALA A 1 103 ? 10.852 17.25 11.195 1 98.5 103 ALA A CA 1
ATOM 733 C C . ALA A 1 103 ? 11.969 16.812 12.133 1 98.5 103 ALA A C 1
ATOM 735 O O . ALA A 1 103 ? 12.797 15.969 11.773 1 98.5 103 ALA A O 1
ATOM 736 N N . ALA A 1 104 ? 12 17.328 13.305 1 97.75 104 ALA A N 1
ATOM 737 C CA . ALA A 1 104 ? 13.047 17.031 14.281 1 97.75 104 ALA A CA 1
ATOM 738 C C . ALA A 1 104 ? 13.008 15.562 14.711 1 97.75 104 ALA A C 1
ATOM 740 O O . ALA A 1 104 ? 14 15.031 15.211 1 97.75 104 ALA A O 1
ATOM 741 N N . CYS A 1 105 ? 11.852 14.898 14.555 1 96.25 105 CYS A N 1
ATOM 742 C CA . CYS A 1 105 ? 11.703 13.5 14.945 1 96.25 105 CYS A CA 1
ATOM 743 C C . CYS A 1 105 ? 12.289 12.578 13.875 1 96.25 105 CYS A C 1
ATOM 745 O O . CYS A 1 105 ? 12.484 11.383 14.125 1 96.25 105 CYS A O 1
ATOM 747 N N . THR A 1 106 ? 12.555 13.086 12.656 1 95.62 106 THR A N 1
ATOM 748 C CA . THR A 1 106 ? 12.938 12.25 11.523 1 95.62 106 THR A CA 1
ATOM 749 C C . THR A 1 106 ? 14.453 12.07 11.469 1 95.62 106 THR A C 1
ATOM 751 O O . THR A 1 106 ? 15.195 12.828 12.102 1 95.62 106 THR A O 1
ATOM 754 N N . VAL A 1 107 ? 14.883 11.078 10.789 1 91.06 107 VAL A N 1
ATOM 755 C CA . VAL A 1 107 ? 16.297 10.758 10.664 1 91.06 107 VAL A CA 1
ATOM 756 C C . VAL A 1 107 ? 16.906 11.539 9.5 1 91.06 107 VAL A C 1
ATOM 758 O O . VAL A 1 107 ? 17.953 12.18 9.641 1 91.06 107 VAL A O 1
ATOM 761 N N . ASP A 1 108 ? 16.188 11.578 8.328 1 90.81 108 ASP A N 1
ATOM 762 C CA . ASP A 1 108 ? 16.812 12.148 7.133 1 90.81 108 ASP A CA 1
ATOM 763 C C . ASP A 1 108 ? 15.906 13.211 6.508 1 90.81 108 ASP A C 1
ATOM 765 O O . ASP A 1 108 ? 16.109 13.609 5.359 1 90.81 108 ASP A O 1
ATOM 769 N N . ALA A 1 109 ? 14.891 13.656 7.242 1 95.75 109 ALA A N 1
ATOM 770 C CA . ALA A 1 109 ? 13.961 14.625 6.664 1 95.75 109 ALA A CA 1
ATOM 771 C C . ALA A 1 109 ? 13.945 15.922 7.473 1 95.75 109 ALA A C 1
ATOM 773 O O . ALA A 1 109 ? 13.055 16.75 7.305 1 95.75 109 ALA A O 1
ATOM 774 N N . ARG A 1 110 ? 14.891 16.203 8.297 1 95.25 110 ARG A N 1
ATOM 775 C CA . ARG A 1 110 ? 14.922 17.328 9.234 1 95.25 110 ARG A CA 1
ATOM 776 C C . ARG A 1 110 ? 14.969 18.656 8.492 1 95.25 110 ARG A C 1
ATOM 778 O O . ARG A 1 110 ? 14.383 19.641 8.938 1 95.25 110 ARG A O 1
ATOM 785 N N . ASP A 1 111 ? 15.562 18.656 7.324 1 95.5 111 ASP A N 1
ATOM 786 C CA . ASP A 1 111 ? 15.875 19.922 6.684 1 95.5 111 ASP A CA 1
ATOM 787 C C . ASP A 1 111 ? 14.773 20.328 5.699 1 95.5 111 ASP A C 1
ATOM 789 O O . ASP A 1 111 ? 14.734 21.469 5.246 1 95.5 111 ASP A O 1
ATOM 793 N N . TRP A 1 112 ? 13.867 19.344 5.402 1 97.69 112 TRP A N 1
ATOM 794 C CA . TRP A 1 112 ? 12.969 19.703 4.312 1 97.69 112 TRP A CA 1
ATOM 795 C C . TRP A 1 112 ? 11.523 19.375 4.664 1 97.69 112 TRP A C 1
ATOM 797 O O . TRP A 1 112 ? 10.586 19.859 4.023 1 97.69 112 TRP A O 1
ATOM 807 N N . LEU A 1 113 ? 11.234 18.484 5.637 1 98.56 113 LEU A N 1
ATOM 808 C CA . LEU A 1 113 ? 9.883 18.016 5.91 1 98.56 113 LEU A CA 1
ATOM 809 C C . LEU A 1 113 ? 8.961 19.172 6.277 1 98.56 113 LEU A C 1
ATOM 811 O O . LEU A 1 113 ? 7.793 19.188 5.875 1 98.56 113 LEU A O 1
ATOM 815 N N . ALA A 1 114 ? 9.461 20.156 7.031 1 98.12 114 ALA A N 1
ATOM 816 C CA . ALA A 1 114 ? 8.664 21.281 7.504 1 98.12 114 ALA A CA 1
ATOM 817 C C . ALA A 1 114 ? 8.242 22.188 6.348 1 98.12 114 ALA A C 1
ATOM 819 O O . ALA A 1 114 ? 7.367 23.047 6.508 1 98.12 114 ALA A O 1
ATOM 820 N N . ASP A 1 115 ? 8.82 22.016 5.141 1 98.38 115 ASP A N 1
ATOM 821 C CA . ASP A 1 115 ? 8.484 22.828 3.973 1 98.38 115 ASP A CA 1
ATOM 822 C C . ASP A 1 115 ? 7.27 22.25 3.24 1 98.38 115 ASP A C 1
ATOM 824 O O . ASP A 1 115 ? 6.676 22.922 2.393 1 98.38 115 ASP A O 1
ATOM 828 N N . ALA A 1 116 ? 6.895 21.031 3.506 1 98.81 116 ALA A N 1
ATOM 829 C CA . ALA A 1 116 ? 5.691 20.469 2.9 1 98.81 116 ALA A CA 1
ATOM 830 C C . ALA A 1 116 ? 4.445 21.234 3.33 1 98.81 116 ALA A C 1
ATOM 832 O O . ALA A 1 116 ? 4.387 21.75 4.445 1 98.81 116 ALA A O 1
ATOM 833 N N . ALA A 1 117 ? 3.48 21.359 2.453 1 98.88 117 ALA A N 1
ATOM 834 C CA . ALA A 1 117 ? 2.23 22.031 2.791 1 98.88 117 ALA A CA 1
ATOM 835 C C . ALA A 1 117 ? 1.451 21.25 3.844 1 98.88 117 ALA A C 1
ATOM 837 O O . ALA A 1 117 ? 0.793 21.828 4.703 1 98.88 117 ALA A O 1
ATOM 838 N N . VAL A 1 118 ? 1.521 19.938 3.76 1 98.88 118 VAL A N 1
ATOM 839 C CA . VAL A 1 118 ? 0.854 19.047 4.711 1 98.88 118 VAL A CA 1
ATOM 840 C C . VAL A 1 118 ? 1.659 17.766 4.875 1 98.88 118 VAL A C 1
ATOM 842 O O . VAL A 1 118 ? 2.318 17.312 3.936 1 98.88 118 VAL A O 1
ATOM 845 N N . VAL A 1 119 ? 1.689 17.203 6.047 1 98.94 119 VAL A N 1
ATOM 846 C CA . VAL A 1 119 ? 2.166 15.852 6.316 1 98.94 119 VAL A CA 1
ATOM 847 C C . VAL A 1 119 ? 1.01 14.992 6.816 1 98.94 119 VAL A C 1
ATOM 849 O O . VAL A 1 119 ? 0.369 15.32 7.816 1 98.94 119 VAL A O 1
ATOM 852 N N . LEU A 1 120 ? 0.672 13.961 6.102 1 98.94 120 LEU A N 1
ATOM 853 C CA . LEU A 1 120 ? -0.329 13 6.555 1 98.94 120 LEU A CA 1
ATOM 854 C C . LEU A 1 120 ? 0.323 11.852 7.32 1 98.94 120 LEU A C 1
ATOM 856 O O . LEU A 1 120 ? 1.146 11.117 6.77 1 98.94 120 LEU A O 1
ATOM 860 N N . LEU A 1 121 ? -0.02 11.773 8.57 1 98.94 121 LEU A N 1
ATOM 861 C CA . LEU A 1 121 ? 0.526 10.781 9.484 1 98.94 121 LEU A CA 1
ATOM 862 C C . LEU A 1 121 ? -0.421 9.594 9.625 1 98.94 121 LEU A C 1
ATOM 864 O O . LEU A 1 121 ? -1.591 9.766 9.977 1 98.94 121 LEU A O 1
ATOM 868 N N . LEU A 1 122 ? 0.053 8.414 9.305 1 98.88 122 LEU A N 1
ATOM 869 C CA . LEU A 1 122 ? -0.667 7.156 9.5 1 98.88 122 LEU A CA 1
ATOM 870 C C . LEU A 1 122 ? -0.286 6.508 10.828 1 98.88 122 LEU A C 1
ATOM 872 O O . LEU A 1 122 ? 0.899 6.398 11.148 1 98.88 122 LEU A O 1
ATOM 876 N N . SER A 1 123 ? -1.265 6.137 11.594 1 98.81 123 SER A N 1
ATOM 877 C CA . SER A 1 123 ? -1.032 5.504 12.891 1 98.81 123 SER A CA 1
ATOM 878 C C . SER A 1 123 ? -2.068 4.422 13.172 1 98.81 123 SER A C 1
ATOM 880 O O . SER A 1 123 ? -3.094 4.344 12.484 1 98.81 123 SER A O 1
ATOM 882 N N . ALA A 1 124 ? -1.781 3.57 14.094 1 98.62 124 ALA A N 1
ATOM 883 C CA . ALA A 1 124 ? -2.701 2.523 14.539 1 98.62 124 ALA A CA 1
ATOM 884 C C . ALA A 1 124 ? -2.34 2.031 15.938 1 98.62 124 ALA A C 1
ATOM 886 O O . ALA A 1 124 ? -1.231 2.271 16.422 1 98.62 124 ALA A O 1
ATOM 887 N N . ASP A 1 125 ? -3.309 1.436 16.609 1 98.12 125 ASP A N 1
ATOM 888 C CA . ASP A 1 125 ? -3.072 0.72 17.844 1 98.12 125 ASP A CA 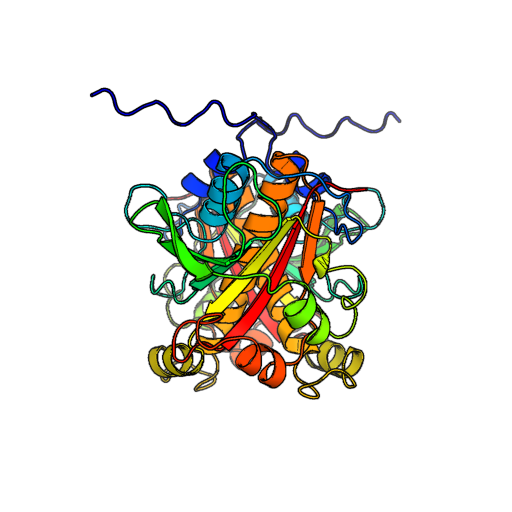1
ATOM 889 C C . ASP A 1 125 ? -2.543 -0.688 17.594 1 98.12 125 ASP A C 1
ATOM 891 O O . ASP A 1 125 ? -3.322 -1.631 17.438 1 98.12 125 ASP A O 1
ATOM 895 N N . LEU A 1 126 ? -1.235 -0.858 17.578 1 95.62 126 LEU A N 1
ATOM 896 C CA . LEU A 1 126 ? -0.614 -2.131 17.234 1 95.62 126 LEU A CA 1
ATOM 897 C C . LEU A 1 126 ? -0.922 -3.193 18.281 1 95.62 126 LEU A C 1
ATOM 899 O O . LEU A 1 126 ? -1.06 -4.375 17.953 1 95.62 126 LEU A O 1
ATOM 903 N N . GLU A 1 127 ? -0.99 -2.797 19.516 1 94.88 127 GLU A N 1
ATOM 904 C CA . GLU A 1 127 ? -1.327 -3.748 20.578 1 94.88 127 GLU A CA 1
ATOM 905 C C . GLU A 1 127 ? -2.732 -4.312 20.375 1 94.88 127 GLU A C 1
ATOM 907 O O . GLU A 1 127 ? -2.945 -5.52 20.5 1 94.88 127 GLU A O 1
ATOM 912 N N . ALA A 1 128 ? -3.658 -3.424 20.078 1 95.5 128 ALA A N 1
ATOM 913 C CA . ALA A 1 128 ? -5.023 -3.875 19.828 1 95.5 128 ALA A CA 1
ATOM 914 C C . ALA A 1 128 ? -5.07 -4.789 18.594 1 95.5 128 ALA A C 1
ATOM 916 O O . ALA A 1 128 ? -5.82 -5.766 18.578 1 95.5 128 ALA A O 1
ATOM 917 N N . ALA A 1 129 ? -4.293 -4.453 17.594 1 94.44 129 ALA A N 1
ATOM 918 C CA . ALA A 1 129 ? -4.242 -5.281 16.391 1 94.44 129 ALA A CA 1
ATOM 919 C C . ALA A 1 129 ? -3.699 -6.672 16.703 1 94.44 129 ALA A C 1
ATOM 921 O O . ALA A 1 129 ? -4.238 -7.676 16.234 1 94.44 129 ALA A O 1
ATOM 922 N N . ARG A 1 130 ? -2.639 -6.777 17.5 1 92.81 130 ARG A N 1
ATOM 923 C CA . ARG A 1 130 ? -2.064 -8.062 17.906 1 92.81 130 ARG A CA 1
ATOM 924 C C . ARG A 1 130 ? -3.08 -8.898 18.672 1 92.81 130 ARG A C 1
ATOM 926 O O . ARG A 1 130 ? -3.217 -10.094 18.422 1 92.81 130 ARG A O 1
ATOM 933 N N . ALA A 1 131 ? -3.791 -8.234 19.547 1 91.62 131 ALA A N 1
ATOM 934 C CA . ALA A 1 131 ? -4.781 -8.922 20.375 1 91.62 131 ALA A CA 1
ATOM 935 C C . ALA A 1 131 ? -5.91 -9.484 19.5 1 91.62 131 ALA A C 1
ATOM 937 O O . ALA A 1 131 ? -6.406 -10.586 19.766 1 91.62 131 ALA A O 1
ATOM 938 N N . ALA A 1 132 ? -6.27 -8.758 18.484 1 90.19 132 ALA A N 1
ATOM 939 C CA . ALA A 1 1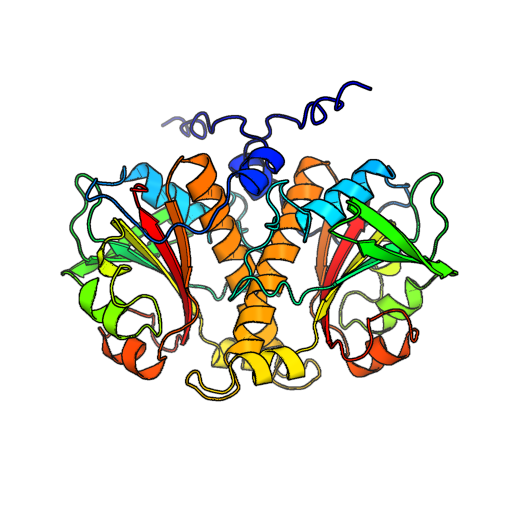32 ? -7.395 -9.141 17.641 1 90.19 132 ALA A CA 1
ATOM 940 C C . ALA A 1 132 ? -7.078 -10.414 16.844 1 90.19 132 ALA A C 1
ATOM 942 O O . ALA A 1 132 ? -7.984 -11.156 16.469 1 90.19 132 ALA A O 1
ATOM 943 N N . PHE A 1 133 ? -5.781 -10.719 16.625 1 87.75 133 PHE A N 1
ATOM 944 C CA . PHE A 1 133 ? -5.387 -11.875 15.836 1 87.75 133 PHE A CA 1
ATOM 945 C C . PHE A 1 133 ? -4.43 -12.766 16.625 1 87.75 133 PHE A C 1
ATOM 947 O O . PHE A 1 133 ? -3.529 -13.383 16.047 1 87.75 133 PHE A O 1
ATOM 954 N N . ALA A 1 134 ? -4.555 -12.773 17.859 1 83.06 134 ALA A N 1
ATOM 955 C CA . ALA A 1 134 ? -3.631 -13.438 18.766 1 83.06 134 ALA A CA 1
ATOM 956 C C . ALA A 1 134 ? -3.588 -14.938 18.516 1 83.06 134 ALA A C 1
ATOM 958 O O . ALA A 1 134 ? -2.574 -15.594 18.781 1 83.06 134 ALA A O 1
ATOM 959 N N . THR A 1 135 ? -4.641 -15.477 17.906 1 78.19 135 THR A N 1
ATOM 960 C CA . THR A 1 135 ? -4.711 -16.922 17.75 1 78.19 135 THR A CA 1
ATOM 961 C C . THR A 1 135 ? -4.117 -17.359 16.422 1 78.19 135 THR A C 1
ATOM 963 O O . THR A 1 135 ? -3.938 -18.547 16.172 1 78.19 135 THR A O 1
ATOM 966 N N . GLU A 1 136 ? -3.768 -16.406 15.57 1 72.81 136 GLU A N 1
ATOM 967 C CA . GLU A 1 136 ? -3.215 -16.75 14.266 1 72.81 136 GLU A CA 1
ATOM 968 C C . GLU A 1 136 ? -1.699 -16.906 14.336 1 72.81 136 GLU A C 1
ATOM 970 O O . GLU A 1 136 ? -1.004 -16.078 14.914 1 72.81 136 GLU A O 1
ATOM 975 N N . PRO A 1 137 ? -1.11 -18.094 13.836 1 67.5 137 PRO A N 1
ATOM 976 C CA . PRO A 1 137 ? 0.345 -18.25 13.812 1 67.5 137 PRO A CA 1
ATOM 977 C C . PRO A 1 137 ? 1.027 -17.328 12.812 1 67.5 137 PRO A C 1
ATOM 979 O O . PRO A 1 137 ? 0.466 -17.047 11.75 1 67.5 137 PRO A O 1
ATOM 982 N N . PRO A 1 138 ? 2.387 -17.094 12.906 1 63.66 138 PRO A N 1
ATOM 983 C CA . PRO A 1 138 ? 3.039 -17.156 14.219 1 63.66 138 PRO A CA 1
ATOM 984 C C . PRO A 1 138 ? 2.393 -16.234 15.242 1 63.66 138 PRO A C 1
ATOM 986 O O . PRO A 1 138 ? 2.059 -15.086 14.922 1 63.66 138 PRO A O 1
ATOM 989 N N . ALA A 1 139 ? 2.271 -16.641 16.281 1 59 139 ALA A N 1
ATOM 990 C CA . ALA A 1 139 ? 1.497 -16.031 17.359 1 59 139 ALA A CA 1
ATOM 991 C C . ALA A 1 139 ? 1.957 -14.609 17.625 1 59 139 ALA A C 1
ATOM 993 O O . ALA A 1 139 ? 3.158 -14.32 17.625 1 59 139 ALA A O 1
ATOM 994 N N . TRP A 1 140 ? 1.064 -13.711 17.625 1 57.91 140 TRP A N 1
ATOM 995 C CA . TRP A 1 140 ? 1.095 -12.352 18.156 1 57.91 140 TRP A CA 1
ATOM 996 C C . TRP A 1 140 ? 1.782 -11.406 17.188 1 57.91 140 TRP A C 1
ATOM 998 O O . TRP A 1 140 ? 2.1 -10.266 17.547 1 57.91 140 TRP A O 1
ATOM 1008 N N . GLU A 1 141 ? 1.942 -11.984 15.969 1 80.88 141 GLU A N 1
ATOM 1009 C CA . GLU A 1 141 ? 2.652 -11.078 15.07 1 80.88 141 GLU A CA 1
ATOM 1010 C C . GLU A 1 141 ? 1.786 -10.695 13.867 1 80.88 141 GLU A C 1
ATOM 1012 O O . GLU A 1 141 ? 1.989 -9.648 13.258 1 80.88 141 GLU A O 1
ATOM 1017 N N . ARG A 1 142 ? 0.752 -11.406 13.75 1 86.62 142 ARG A N 1
ATOM 1018 C CA . ARG A 1 142 ? 0.029 -11.266 12.492 1 86.62 142 ARG A CA 1
ATOM 1019 C C . ARG A 1 142 ? -0.74 -9.953 12.438 1 86.62 142 ARG A C 1
ATOM 1021 O O . ARG A 1 142 ? -0.749 -9.273 11.406 1 86.62 142 ARG A O 1
ATOM 1028 N N . GLY A 1 143 ? -1.315 -9.656 13.594 1 91.81 143 GLY A N 1
ATOM 1029 C CA . GLY A 1 143 ? -2.053 -8.398 13.633 1 91.81 143 GLY A CA 1
ATOM 1030 C C . GLY A 1 143 ? -1.202 -7.199 13.266 1 91.81 143 GLY A C 1
ATOM 1031 O O . GLY A 1 143 ? -1.647 -6.32 12.523 1 91.81 143 GLY A O 1
ATOM 1032 N N . ALA A 1 144 ? -0.02 -7.156 13.773 1 94 144 ALA A N 1
ATOM 1033 C CA . ALA A 1 144 ? 0.887 -6.055 13.453 1 94 144 ALA A CA 1
ATOM 1034 C C . ALA A 1 144 ? 1.285 -6.082 11.977 1 94 144 ALA A C 1
ATOM 1036 O O . ALA A 1 144 ? 1.369 -5.031 11.336 1 94 144 ALA A O 1
ATOM 1037 N N . ARG A 1 145 ? 1.533 -7.273 11.438 1 94.94 145 ARG A N 1
ATOM 1038 C CA . ARG A 1 145 ? 1.863 -7.41 10.023 1 94.94 145 ARG A CA 1
ATOM 1039 C C . ARG A 1 145 ? 0.752 -6.844 9.148 1 94.94 145 ARG A C 1
ATOM 1041 O O . ARG A 1 145 ? 1.021 -6.137 8.172 1 94.94 145 ARG A O 1
ATOM 1048 N N . TYR A 1 146 ? -0.506 -7.141 9.523 1 96.88 146 TYR A N 1
ATOM 1049 C CA . TYR A 1 146 ? -1.642 -6.637 8.766 1 96.88 146 TYR A CA 1
ATOM 1050 C C . TYR A 1 146 ? -1.662 -5.113 8.758 1 96.88 146 TYR A C 1
ATOM 1052 O O . TYR A 1 146 ? -1.873 -4.488 7.719 1 96.88 146 TYR A O 1
ATOM 1060 N N . VAL A 1 147 ? -1.429 -4.57 9.898 1 97.69 147 VAL A N 1
ATOM 1061 C CA . VAL A 1 147 ? -1.472 -3.117 10.039 1 97.69 147 VAL A CA 1
ATOM 1062 C C . VAL A 1 147 ? -0.391 -2.482 9.164 1 97.69 147 VAL A C 1
ATOM 1064 O O . VAL A 1 147 ? -0.635 -1.473 8.5 1 97.69 147 VAL A O 1
ATOM 1067 N N . TRP A 1 148 ? 0.778 -3.051 9.125 1 97.5 148 TRP A N 1
ATOM 1068 C CA . TRP A 1 148 ? 1.864 -2.512 8.312 1 97.5 148 TRP A CA 1
ATOM 1069 C C . TRP A 1 148 ? 1.538 -2.619 6.824 1 97.5 148 TRP A C 1
ATOM 1071 O O . TRP A 1 148 ? 1.829 -1.704 6.051 1 97.5 148 TRP A O 1
ATOM 1081 N N . LEU A 1 149 ? 0.937 -3.725 6.402 1 98.38 149 LEU A N 1
ATOM 1082 C CA . LEU A 1 149 ? 0.477 -3.852 5.023 1 98.38 149 LEU A CA 1
ATOM 1083 C C . LEU A 1 149 ? -0.56 -2.781 4.695 1 98.38 149 LEU A C 1
ATOM 1085 O O . LEU A 1 149 ? -0.493 -2.152 3.639 1 98.38 149 LEU A O 1
ATOM 1089 N N . GLU A 1 150 ? -1.474 -2.574 5.598 1 98.75 150 GLU A N 1
ATOM 1090 C CA . GLU A 1 150 ? -2.512 -1.567 5.406 1 98.75 150 GLU A CA 1
ATOM 1091 C C . GLU A 1 150 ? -1.912 -0.167 5.312 1 98.75 150 GLU A C 1
ATOM 1093 O O . GLU A 1 150 ? -2.342 0.644 4.488 1 98.75 150 GLU A O 1
ATOM 1098 N N . ALA A 1 151 ? -0.964 0.083 6.188 1 98.88 151 ALA A N 1
ATOM 1099 C CA . ALA A 1 151 ? -0.301 1.384 6.16 1 98.88 151 ALA A CA 1
ATOM 1100 C C . ALA A 1 151 ? 0.409 1.612 4.828 1 98.88 151 ALA A C 1
ATOM 1102 O O . ALA A 1 151 ? 0.374 2.717 4.281 1 98.88 151 ALA A O 1
ATOM 1103 N N . GLY A 1 152 ? 1.08 0.565 4.328 1 98.88 152 GLY A N 1
ATOM 1104 C CA . GLY A 1 152 ? 1.705 0.662 3.018 1 98.88 152 GLY A CA 1
ATOM 1105 C C . GLY A 1 152 ? 0.714 0.928 1.901 1 98.88 152 GLY A C 1
ATOM 1106 O O . GLY A 1 152 ? 0.972 1.748 1.018 1 98.88 152 GLY A O 1
ATOM 1107 N N . ALA A 1 153 ? -0.403 0.252 1.929 1 98.94 153 ALA A N 1
ATOM 1108 C CA . ALA A 1 153 ? -1.459 0.449 0.939 1 98.94 153 ALA A CA 1
ATOM 1109 C C . ALA A 1 153 ? -1.997 1.877 0.987 1 98.94 153 ALA A C 1
ATOM 1111 O O . ALA A 1 153 ? -2.135 2.529 -0.05 1 98.94 153 ALA A O 1
ATOM 1112 N N . ALA A 1 154 ? -2.238 2.355 2.197 1 98.88 154 ALA A N 1
ATOM 1113 C CA . ALA A 1 154 ? -2.754 3.711 2.373 1 98.88 154 ALA A CA 1
ATOM 1114 C C . ALA A 1 154 ? -1.743 4.746 1.889 1 98.88 154 ALA A C 1
ATOM 1116 O O . ALA A 1 154 ? -2.111 5.715 1.216 1 98.88 154 ALA A O 1
ATOM 1117 N N . ALA A 1 155 ? -0.514 4.531 2.236 1 98.94 155 ALA A N 1
ATOM 1118 C CA . ALA A 1 155 ? 0.538 5.453 1.817 1 98.94 155 ALA A CA 1
ATOM 1119 C C . ALA A 1 155 ? 0.657 5.492 0.297 1 98.94 155 ALA A C 1
ATOM 1121 O O . ALA A 1 155 ? 0.876 6.559 -0.287 1 98.94 155 ALA A O 1
ATOM 1122 N N . GLN A 1 156 ? 0.537 4.363 -0.28 1 98.88 156 GLN A N 1
ATOM 1123 C CA . GLN A 1 156 ? 0.617 4.312 -1.736 1 98.88 156 GLN A CA 1
ATOM 1124 C C . GLN A 1 156 ? -0.577 5.016 -2.377 1 98.88 156 GLN A C 1
ATOM 1126 O O . GLN A 1 156 ? -0.426 5.723 -3.375 1 98.88 156 GLN A O 1
ATOM 1131 N N . ASN A 1 157 ? -1.756 4.777 -1.858 1 98.25 157 ASN A N 1
ATOM 1132 C CA . ASN A 1 157 ? -2.916 5.523 -2.332 1 98.25 157 ASN A CA 1
ATOM 1133 C C . ASN A 1 157 ? -2.68 7.031 -2.27 1 98.25 157 ASN A C 1
ATOM 1135 O O . ASN A 1 157 ? -2.994 7.75 -3.219 1 98.25 157 ASN A O 1
ATOM 1139 N N . LEU A 1 158 ? -2.1 7.488 -1.143 1 98.25 158 LEU A N 1
ATOM 1140 C CA . LEU A 1 158 ? -1.779 8.898 -0.959 1 98.25 158 LEU A CA 1
ATOM 1141 C C . LEU A 1 158 ? -0.811 9.383 -2.033 1 98.25 158 LEU A C 1
ATOM 1143 O O . LEU A 1 158 ? -1.032 10.422 -2.652 1 98.25 158 LEU A O 1
ATOM 1147 N N . ALA A 1 159 ? 0.199 8.633 -2.236 1 98.5 159 ALA A N 1
ATOM 1148 C CA . ALA A 1 159 ? 1.232 9.008 -3.197 1 98.5 159 ALA A CA 1
ATOM 1149 C C . ALA A 1 159 ? 0.67 9.062 -4.613 1 98.5 159 ALA A C 1
ATOM 1151 O O . ALA A 1 159 ? 0.976 9.984 -5.379 1 98.5 159 ALA A O 1
ATOM 1152 N N . LEU A 1 160 ? -0.124 8.102 -4.977 1 97.44 160 LEU A N 1
ATOM 1153 C CA . LEU A 1 160 ? -0.742 8.078 -6.297 1 97.44 160 LEU A CA 1
ATOM 1154 C C . LEU A 1 160 ? -1.705 9.242 -6.469 1 97.44 160 LEU A C 1
ATOM 1156 O O . LEU A 1 160 ? -1.74 9.875 -7.531 1 97.44 160 LEU A O 1
ATOM 1160 N N . GLN A 1 161 ? -2.447 9.508 -5.449 1 95.94 161 GLN A N 1
ATOM 1161 C CA . GLN A 1 161 ? -3.379 10.633 -5.516 1 95.94 161 GLN A CA 1
ATOM 1162 C C . GLN A 1 161 ? -2.637 11.961 -5.652 1 95.94 161 GLN A C 1
ATOM 1164 O O . GLN A 1 161 ? -3.072 12.844 -6.391 1 95.94 161 GLN A O 1
ATOM 1169 N N . ALA A 1 162 ? -1.546 12.094 -4.918 1 97.25 162 ALA A N 1
ATOM 1170 C CA . ALA A 1 162 ? -0.723 13.289 -5.074 1 97.25 162 ALA A CA 1
ATOM 1171 C C . ALA A 1 162 ? -0.245 13.445 -6.516 1 97.25 162 ALA A C 1
ATOM 1173 O O . ALA A 1 162 ? -0.297 14.539 -7.078 1 97.25 162 ALA A O 1
ATOM 1174 N N . ALA A 1 163 ? 0.19 12.367 -7.094 1 96 163 ALA A N 1
ATOM 1175 C CA . ALA A 1 163 ? 0.654 12.391 -8.477 1 96 163 ALA A CA 1
ATOM 1176 C C . ALA A 1 163 ? -0.462 12.828 -9.422 1 96 163 ALA A C 1
ATOM 1178 O O . ALA A 1 163 ? -0.239 13.641 -10.32 1 96 163 ALA A O 1
ATOM 1179 N N . VAL A 1 164 ? -1.661 12.305 -9.211 1 93.12 164 VAL A N 1
ATOM 1180 C CA . VAL A 1 164 ? -2.818 12.633 -10.039 1 93.12 164 VAL A CA 1
ATOM 1181 C C . VAL A 1 164 ? -3.137 14.117 -9.922 1 93.12 164 VAL A C 1
ATOM 1183 O O . VAL A 1 164 ? -3.541 14.75 -10.898 1 93.12 164 VAL A O 1
ATOM 1186 N N . LEU A 1 165 ? -2.879 14.672 -8.773 1 93.88 165 LEU A N 1
ATOM 1187 C CA . LEU A 1 165 ? -3.199 16.062 -8.5 1 93.88 165 LEU A CA 1
ATOM 1188 C C . LEU A 1 165 ? -2.066 16.984 -8.953 1 93.88 165 LEU A C 1
ATOM 1190 O O . LEU A 1 165 ? -2.18 18.203 -8.867 1 93.88 165 LEU A O 1
ATOM 1194 N N . GLY A 1 166 ? -0.964 16.375 -9.406 1 94.94 166 GLY A N 1
ATOM 1195 C CA . GLY A 1 166 ? 0.197 17.156 -9.805 1 94.94 166 GLY A CA 1
ATOM 1196 C C . GLY A 1 166 ? 1 17.672 -8.625 1 94.94 166 GLY A C 1
ATOM 1197 O O . GLY A 1 166 ? 1.709 18.672 -8.742 1 94.94 166 GLY A O 1
ATOM 1198 N N . LEU A 1 167 ? 0.888 17.094 -7.488 1 97.5 167 LEU A N 1
ATOM 1199 C CA . LEU A 1 167 ? 1.606 17.484 -6.277 1 97.5 167 LEU A CA 1
ATOM 1200 C C . LEU A 1 167 ? 2.83 16.594 -6.066 1 97.5 167 LEU A C 1
ATOM 1202 O O . LEU A 1 167 ? 2.918 15.508 -6.641 1 97.5 167 LEU A O 1
ATOM 1206 N N . GLY A 1 168 ? 3.818 17.141 -5.293 1 98.44 168 GLY A N 1
ATOM 1207 C CA . GLY A 1 168 ? 4.914 16.328 -4.797 1 98.44 168 GLY A CA 1
ATOM 1208 C C . GLY A 1 168 ? 4.57 15.57 -3.523 1 98.44 168 GLY A C 1
ATOM 1209 O O . GLY A 1 168 ? 3.822 16.078 -2.684 1 98.44 168 GLY A O 1
ATOM 1210 N N . ALA A 1 169 ? 5.137 14.391 -3.377 1 98.75 169 ALA A N 1
ATOM 1211 C CA . ALA A 1 169 ? 4.922 13.602 -2.166 1 98.75 169 ALA A CA 1
ATOM 1212 C C . ALA A 1 169 ? 6.105 12.672 -1.9 1 98.75 169 ALA A C 1
ATOM 1214 O O . ALA A 1 169 ? 6.832 12.305 -2.824 1 98.75 169 ALA A O 1
ATOM 1215 N N . VAL A 1 170 ? 6.293 12.336 -0.681 1 98.75 170 VAL A N 1
ATOM 1216 C CA . VAL A 1 170 ? 7.289 11.32 -0.339 1 98.75 170 VAL A CA 1
ATOM 1217 C C . VAL A 1 170 ? 6.875 10.602 0.941 1 98.75 170 VAL A C 1
ATOM 1219 O O . VAL A 1 170 ? 6.359 11.227 1.873 1 98.75 170 VAL A O 1
ATOM 1222 N N . LEU A 1 171 ? 7.039 9.266 0.947 1 98.62 171 LEU A N 1
ATOM 1223 C CA . LEU A 1 171 ? 6.84 8.414 2.119 1 98.62 171 LEU A CA 1
ATOM 1224 C C . LEU A 1 171 ? 8.047 8.484 3.051 1 98.62 171 LEU A C 1
ATOM 1226 O O . LEU A 1 171 ? 9.18 8.289 2.617 1 98.62 171 LEU A O 1
ATOM 1230 N N . VAL A 1 172 ? 7.789 8.836 4.305 1 97.5 172 VAL A N 1
ATOM 1231 C CA . VAL A 1 172 ? 8.82 8.914 5.336 1 97.5 172 VAL A CA 1
ATOM 1232 C C . VAL A 1 172 ? 8.531 7.895 6.434 1 97.5 172 VAL A C 1
ATOM 1234 O O . VAL A 1 172 ? 7.512 7.98 7.121 1 97.5 172 VAL A O 1
ATOM 1237 N N . GLY A 1 173 ? 9.398 6.93 6.574 1 95.19 173 GLY A N 1
ATOM 1238 C CA . GLY A 1 173 ? 9.281 5.93 7.621 1 95.19 173 GLY A CA 1
ATOM 1239 C C . GLY A 1 173 ? 10.375 6.039 8.672 1 95.19 173 GLY A C 1
ATOM 1240 O O . GLY A 1 173 ? 10.289 5.41 9.727 1 95.19 173 GLY A O 1
ATOM 1241 N N . ALA A 1 174 ? 11.359 6.867 8.438 1 93.75 174 ALA A N 1
ATOM 1242 C CA . ALA A 1 174 ? 12.523 6.973 9.312 1 93.75 174 ALA A CA 1
ATOM 1243 C C . ALA A 1 174 ? 12.336 8.086 10.344 1 93.75 174 ALA A C 1
ATOM 1245 O O . ALA A 1 174 ? 12.688 9.242 10.086 1 93.75 174 ALA A O 1
ATOM 1246 N N . PHE A 1 175 ? 11.836 7.77 11.469 1 94.25 175 PHE A N 1
ATOM 1247 C CA . PHE A 1 175 ? 11.656 8.711 12.57 1 94.25 175 PHE A CA 1
ATOM 1248 C C . PHE A 1 175 ? 11.734 7.996 13.914 1 94.25 175 PHE A C 1
ATOM 1250 O O . PHE A 1 175 ? 11.648 6.766 13.977 1 94.25 175 PHE A O 1
ATOM 1257 N N . ASP A 1 176 ? 11.953 8.742 14.945 1 92.88 176 ASP A N 1
ATOM 1258 C CA . ASP A 1 176 ? 11.961 8.25 16.328 1 92.88 176 ASP A CA 1
ATOM 1259 C C . ASP A 1 176 ? 10.547 8.234 16.906 1 92.88 176 ASP A C 1
ATOM 1261 O O . ASP A 1 176 ? 9.938 9.289 17.094 1 92.88 176 ASP A O 1
ATOM 1265 N N . ASP A 1 177 ? 10.102 7.012 17.234 1 93.38 177 ASP A N 1
ATOM 1266 C CA . ASP A 1 177 ? 8.727 6.844 17.688 1 93.38 177 ASP A CA 1
ATOM 1267 C C . ASP A 1 177 ? 8.469 7.625 18.984 1 93.38 177 ASP A C 1
ATOM 1269 O O . ASP A 1 177 ? 7.43 8.273 19.125 1 93.38 177 ASP A O 1
ATOM 1273 N N . ASP A 1 178 ? 9.406 7.516 19.906 1 93.5 178 ASP A N 1
ATOM 1274 C CA . ASP A 1 178 ? 9.227 8.172 21.203 1 93.5 178 ASP A CA 1
ATOM 1275 C C . ASP A 1 178 ? 9.18 9.695 21.047 1 93.5 178 ASP A C 1
ATOM 1277 O O . ASP A 1 178 ? 8.352 10.359 21.672 1 93.5 178 ASP A O 1
ATOM 1281 N N . LEU A 1 179 ? 10.055 10.25 20.188 1 94.75 179 LEU A N 1
ATOM 1282 C CA . LEU A 1 179 ? 10.047 11.688 19.938 1 94.75 179 LEU A CA 1
ATOM 1283 C C . LEU A 1 179 ? 8.734 12.125 19.297 1 94.75 179 LEU A C 1
ATOM 1285 O O . LEU A 1 179 ? 8.195 13.18 19.625 1 94.75 179 LEU A O 1
ATOM 1289 N N . LEU A 1 180 ? 8.242 11.32 18.391 1 95.88 180 LEU A N 1
ATOM 1290 C CA . LEU A 1 180 ? 6.992 11.656 17.719 1 95.88 180 LEU A CA 1
ATOM 1291 C C . LEU A 1 180 ? 5.828 11.68 18.703 1 95.88 180 LEU A C 1
ATOM 1293 O O . LEU A 1 180 ? 4.98 12.57 18.656 1 95.88 180 LEU A O 1
ATOM 1297 N N . HIS A 1 181 ? 5.812 10.75 19.641 1 96.19 181 HIS A N 1
ATOM 1298 C CA . HIS A 1 181 ? 4.781 10.695 20.672 1 96.19 181 HIS A CA 1
ATOM 1299 C C . HIS A 1 181 ? 4.828 11.945 21.562 1 96.19 181 HIS A C 1
ATOM 1301 O O . HIS A 1 181 ? 3.801 12.367 22.094 1 96.19 181 HIS A O 1
ATOM 1307 N N . ALA A 1 182 ? 5.945 12.562 21.625 1 96.94 182 ALA A N 1
ATOM 1308 C CA . ALA A 1 182 ? 6.148 13.672 22.547 1 96.94 182 ALA A CA 1
ATOM 1309 C C . ALA A 1 182 ? 5.84 15.008 21.875 1 96.94 182 ALA A C 1
ATOM 1311 O O . ALA A 1 182 ? 5.809 16.047 22.531 1 96.94 182 ALA A O 1
ATOM 1312 N N . VAL A 1 183 ? 5.582 15.023 20.516 1 98 183 VAL A N 1
ATOM 1313 C CA . VAL A 1 183 ? 5.367 16.266 19.781 1 98 183 VAL A CA 1
ATOM 1314 C C . VAL A 1 183 ? 4.129 16.984 20.328 1 98 183 VAL A C 1
ATOM 1316 O O . VAL A 1 183 ? 4.176 18.172 20.641 1 98 183 VAL A O 1
ATOM 1319 N N . HIS A 1 184 ? 3.045 16.328 20.469 1 97.81 184 HIS A N 1
ATOM 1320 C CA . HIS A 1 184 ? 1.774 16.844 20.969 1 97.81 184 HIS A CA 1
ATOM 1321 C C . HIS A 1 184 ? 0.84 15.695 21.359 1 97.81 184 HIS A C 1
ATOM 1323 O O . HIS A 1 184 ? 0.779 14.68 20.672 1 97.81 184 HIS A O 1
ATOM 1329 N N . PRO A 1 185 ? 0.045 15.805 22.391 1 97.5 185 PRO A N 1
ATOM 1330 C CA . PRO A 1 185 ? -0.815 14.711 22.844 1 97.5 185 PRO A CA 1
ATOM 1331 C C . PRO A 1 185 ? -1.878 14.328 21.812 1 97.5 185 PRO A C 1
ATOM 1333 O O . PRO A 1 185 ? -2.34 13.188 21.781 1 97.5 185 PRO A O 1
ATOM 1336 N N . GLU A 1 186 ? -2.203 15.289 20.875 1 98.19 186 GLU A N 1
ATOM 1337 C CA . GLU A 1 186 ? -3.275 15.031 19.922 1 98.19 186 GLU A CA 1
ATOM 1338 C C . GLU A 1 186 ? -2.715 14.617 18.562 1 98.19 186 GLU A C 1
ATOM 1340 O O . GLU A 1 186 ? -3.471 14.398 17.609 1 98.19 186 GLU A O 1
ATOM 1345 N N . LEU A 1 187 ? -1.428 14.508 18.469 1 98.62 187 LEU A N 1
ATOM 1346 C CA . LEU A 1 187 ? -0.833 14.117 17.203 1 98.62 187 LEU A CA 1
ATOM 1347 C C . LEU A 1 187 ? -1.317 12.734 16.766 1 98.62 187 LEU A C 1
ATOM 1349 O O . LEU A 1 187 ? -1.619 12.516 15.594 1 98.62 187 LEU A O 1
ATOM 1353 N N . LEU A 1 188 ? -1.366 11.852 17.781 1 98.38 188 LEU A N 1
ATOM 1354 C CA . LEU A 1 188 ? -1.857 10.492 17.578 1 98.38 188 LEU A CA 1
ATOM 1355 C C . LEU A 1 188 ? -3.074 10.219 18.453 1 98.38 188 LEU A C 1
ATOM 1357 O O . LEU A 1 188 ? -3.141 10.688 19.594 1 98.38 188 LEU A O 1
ATOM 1361 N N . PRO A 1 189 ? -4.051 9.461 17.906 1 98.12 189 PRO A N 1
ATOM 1362 C CA . PRO A 1 189 ? -5.066 8.961 18.828 1 98.12 189 PRO A CA 1
ATOM 1363 C C . PRO A 1 189 ? -4.473 8.148 19.984 1 98.12 189 PRO A C 1
ATOM 1365 O O . PRO A 1 189 ? -3.395 7.566 19.828 1 98.12 189 PRO A O 1
ATOM 1368 N N . ASP A 1 190 ? -5.211 8.109 21.094 1 97.25 190 ASP A N 1
ATOM 1369 C CA . ASP A 1 190 ? -4.746 7.387 22.266 1 97.25 190 ASP A CA 1
ATOM 1370 C C . ASP A 1 190 ? -4.426 5.934 21.922 1 97.25 190 ASP A C 1
ATOM 1372 O O . ASP A 1 190 ? -5.211 5.258 21.266 1 97.25 190 ASP A O 1
ATOM 1376 N N . GLY A 1 191 ? -3.229 5.516 22.312 1 97.31 191 GLY A N 1
ATOM 1377 C CA . GLY A 1 191 ? -2.836 4.125 22.156 1 97.31 191 GLY A CA 1
ATOM 1378 C C . GLY A 1 191 ? -2.225 3.83 20.797 1 97.31 191 GLY A C 1
ATOM 1379 O O . GLY A 1 191 ? -1.729 2.725 20.562 1 97.31 191 GLY A O 1
ATOM 1380 N N . HIS A 1 192 ? -2.193 4.773 19.922 1 98.38 192 HIS A N 1
ATOM 1381 C CA . HIS A 1 192 ? -1.695 4.527 18.578 1 98.38 192 HIS A CA 1
ATOM 1382 C C . HIS A 1 192 ? -0.174 4.629 18.516 1 98.38 192 HIS A C 1
ATOM 1384 O O . HIS A 1 192 ? 0.427 5.398 19.281 1 98.38 192 HIS A O 1
ATOM 1390 N N . ASP A 1 193 ? 0.342 3.834 17.672 1 96.94 193 ASP A N 1
ATOM 1391 C CA . ASP A 1 193 ? 1.737 3.922 17.25 1 96.94 193 ASP A CA 1
ATOM 1392 C C . ASP A 1 193 ? 1.856 4.574 15.875 1 96.94 193 ASP A C 1
ATOM 1394 O O . ASP A 1 193 ? 1.039 4.316 14.992 1 96.94 193 ASP A O 1
ATOM 1398 N N . PRO A 1 194 ? 2.867 5.48 15.727 1 97.25 194 PRO A N 1
ATOM 1399 C CA . PRO A 1 194 ? 3.094 6.016 14.383 1 97.25 194 PRO A CA 1
ATOM 1400 C C . PRO A 1 194 ? 3.648 4.973 13.414 1 97.25 194 PRO A C 1
ATOM 1402 O O . PRO A 1 194 ? 4.516 4.18 13.789 1 97.25 194 PRO A O 1
ATOM 1405 N N . LEU A 1 195 ? 3.164 4.934 12.219 1 97.62 195 LEU A N 1
ATOM 1406 C CA . LEU A 1 195 ? 3.562 3.926 11.242 1 97.62 195 LEU A CA 1
ATOM 1407 C C . LEU A 1 195 ? 4.344 4.559 10.094 1 97.62 195 LEU A C 1
ATOM 1409 O O . LEU A 1 195 ? 5.383 4.035 9.68 1 97.62 195 LEU A O 1
ATOM 1413 N N . ALA A 1 196 ? 3.83 5.637 9.547 1 98.12 196 ALA A N 1
ATOM 1414 C CA . ALA A 1 196 ? 4.422 6.289 8.383 1 98.12 196 ALA A CA 1
ATOM 1415 C C . ALA A 1 196 ? 3.904 7.719 8.234 1 98.12 196 ALA A C 1
ATOM 1417 O O . ALA A 1 196 ? 2.84 8.055 8.758 1 98.12 196 ALA A O 1
ATOM 1418 N N . MET A 1 197 ? 4.684 8.523 7.555 1 98.62 197 MET A N 1
ATOM 1419 C CA . MET A 1 197 ? 4.273 9.859 7.133 1 98.62 197 MET A CA 1
ATOM 1420 C C . MET A 1 197 ? 4.359 10 5.617 1 98.62 197 MET A C 1
ATOM 1422 O O . MET A 1 197 ? 5.25 9.422 4.984 1 98.62 197 MET A O 1
ATOM 1426 N N . VAL A 1 198 ? 3.443 10.703 5.086 1 98.94 198 VAL A N 1
ATOM 1427 C CA . VAL A 1 198 ? 3.555 11.133 3.697 1 98.94 198 VAL A CA 1
ATOM 1428 C C . VAL A 1 198 ? 3.549 12.656 3.625 1 98.94 198 VAL A C 1
ATOM 1430 O O . VAL A 1 198 ? 2.535 13.297 3.912 1 98.94 198 VAL A O 1
ATOM 1433 N N . ALA A 1 199 ? 4.68 13.25 3.291 1 98.94 199 ALA A N 1
ATOM 1434 C CA . ALA A 1 199 ? 4.773 14.695 3.084 1 98.94 199 ALA A CA 1
ATOM 1435 C C . ALA A 1 199 ? 4.273 15.078 1.696 1 98.94 199 ALA A C 1
ATOM 1437 O O . ALA A 1 199 ? 4.613 14.438 0.703 1 98.94 199 ALA A O 1
ATOM 1438 N N . VAL A 1 200 ? 3.443 16.109 1.632 1 98.81 200 VAL A N 1
ATOM 1439 C CA . VAL A 1 200 ? 2.852 16.531 0.364 1 98.81 200 VAL A CA 1
ATOM 1440 C C . VAL A 1 200 ? 2.943 18.047 0.221 1 98.81 200 VAL A C 1
ATOM 1442 O O . VAL A 1 200 ? 2.717 18.781 1.185 1 98.81 200 VAL A O 1
ATOM 1445 N N . GLY A 1 201 ? 3.211 18.484 -0.909 1 98.88 201 GLY A N 1
ATOM 1446 C CA . GLY A 1 201 ? 3.256 19.906 -1.246 1 98.88 201 GLY A CA 1
ATOM 1447 C C . GLY A 1 201 ? 3.502 20.156 -2.721 1 98.88 201 GLY A C 1
ATOM 1448 O O . GLY A 1 201 ? 3.504 19.219 -3.525 1 98.88 201 GLY A O 1
ATOM 1449 N N . CYS A 1 202 ? 3.617 21.438 -3.051 1 98.5 202 CYS A N 1
ATOM 1450 C CA . CYS A 1 202 ? 4.02 21.812 -4.406 1 98.5 202 CYS A CA 1
ATOM 1451 C C . CYS A 1 202 ? 5.516 21.594 -4.602 1 98.5 202 CYS A C 1
ATOM 1453 O O . CYS A 1 202 ? 6.328 22.156 -3.863 1 98.5 202 CYS A O 1
ATOM 1455 N N . ALA A 1 203 ? 5.828 20.812 -5.617 1 98 203 ALA A N 1
ATOM 1456 C CA . ALA A 1 203 ? 7.227 20.484 -5.855 1 98 203 ALA A CA 1
ATOM 1457 C C . ALA A 1 203 ? 8.023 21.719 -6.254 1 98 203 ALA A C 1
ATOM 1459 O O . ALA A 1 203 ? 7.531 22.578 -6.988 1 98 203 ALA A O 1
ATOM 1460 N N . ALA A 1 204 ? 9.234 21.781 -5.836 1 95.81 204 ALA A N 1
ATOM 1461 C CA . ALA A 1 204 ? 10.125 22.891 -6.203 1 95.81 204 ALA A CA 1
ATOM 1462 C C . ALA A 1 204 ? 10.711 22.688 -7.598 1 95.81 204 ALA A C 1
ATOM 1464 O O . ALA A 1 204 ? 10.844 21.547 -8.062 1 95.81 204 ALA A O 1
ATOM 1465 N N . MET B 1 1 ? 12.953 0.23 -35.625 1 19.12 1 MET B N 1
ATOM 1466 C CA . MET B 1 1 ? 11.922 -0.57 -34.969 1 19.12 1 MET B CA 1
ATOM 1467 C C . MET B 1 1 ? 11.219 0.239 -33.875 1 19.12 1 MET B C 1
ATOM 1469 O O . MET B 1 1 ? 11.852 0.715 -32.938 1 19.12 1 MET B O 1
ATOM 1473 N N . THR B 1 2 ? 10.094 0.903 -34.125 1 21.12 2 THR B N 1
ATOM 1474 C CA . THR B 1 2 ? 9.5 2.105 -33.562 1 21.12 2 THR B CA 1
ATOM 1475 C C . THR B 1 2 ? 8.93 1.813 -32.156 1 21.12 2 THR B C 1
ATOM 1477 O O . THR B 1 2 ? 8.414 0.722 -31.922 1 21.12 2 THR B O 1
ATOM 1480 N N . ALA B 1 3 ? 9.562 2.201 -31.141 1 26.11 3 ALA B N 1
ATOM 1481 C CA . ALA B 1 3 ? 9.219 1.938 -29.75 1 26.11 3 ALA B CA 1
ATOM 1482 C C . ALA B 1 3 ? 7.719 2.064 -29.516 1 26.11 3 ALA B C 1
ATOM 1484 O O . ALA B 1 3 ? 7.102 3.049 -29.938 1 26.11 3 ALA B O 1
ATOM 1485 N N . SER B 1 4 ? 6.957 0.911 -29.703 1 25.62 4 SER B N 1
ATOM 1486 C CA . SER B 1 4 ? 5.512 0.745 -29.641 1 25.62 4 SER B CA 1
ATOM 1487 C C . SER B 1 4 ? 4.914 1.557 -28.5 1 25.62 4 SER B C 1
ATOM 1489 O O . SER B 1 4 ? 5.527 1.686 -27.438 1 25.62 4 SER B O 1
ATOM 1491 N N . ALA B 1 5 ? 4.102 2.508 -28.75 1 29.12 5 ALA B N 1
ATOM 1492 C CA . ALA B 1 5 ? 3.416 3.459 -27.875 1 29.12 5 ALA B CA 1
ATOM 1493 C C . ALA B 1 5 ? 2.779 2.75 -26.688 1 29.12 5 ALA B C 1
ATOM 1495 O O . ALA B 1 5 ? 2.352 1.599 -26.797 1 29.12 5 ALA B O 1
ATOM 1496 N N . PRO B 1 6 ? 3.094 3.066 -25.422 1 29 6 PRO B N 1
ATOM 1497 C CA . PRO B 1 6 ? 2.426 2.348 -24.344 1 29 6 PRO B CA 1
ATOM 1498 C C . PRO B 1 6 ? 0.951 2.078 -24.625 1 29 6 PRO B C 1
ATOM 1500 O O . PRO B 1 6 ? 0.321 2.816 -25.391 1 29 6 PRO B O 1
ATOM 1503 N N . PRO B 1 7 ? 0.439 0.821 -24.609 1 29.09 7 PRO B N 1
ATOM 1504 C CA . PRO B 1 7 ? -0.951 0.516 -24.953 1 29.09 7 PRO B CA 1
ATOM 1505 C C . PRO B 1 7 ? -1.939 1.526 -24.375 1 29.09 7 PRO B C 1
ATOM 1507 O O . PRO B 1 7 ? -1.625 2.217 -23.406 1 29.09 7 PRO B O 1
ATOM 1510 N N . ALA B 1 8 ? -3.074 1.835 -25.016 1 30.19 8 ALA B N 1
ATOM 1511 C CA . ALA B 1 8 ? -4.207 2.697 -24.688 1 30.19 8 ALA B CA 1
ATOM 1512 C C . ALA B 1 8 ? -4.766 2.371 -23.297 1 30.19 8 ALA B C 1
ATOM 1514 O O . ALA B 1 8 ? -5.348 1.304 -23.094 1 30.19 8 ALA B O 1
ATOM 1515 N N . LEU B 1 9 ? -4.039 2.422 -22.219 1 34.28 9 LEU B N 1
ATOM 1516 C CA . LEU B 1 9 ? -4.523 2.094 -20.891 1 34.28 9 LEU B CA 1
ATOM 1517 C C . LEU B 1 9 ? -5.816 2.844 -20.578 1 34.28 9 LEU B C 1
ATOM 1519 O O . LEU B 1 9 ? -5.957 4.016 -20.938 1 34.28 9 LEU B O 1
ATOM 1523 N N . PRO B 1 10 ? -6.938 2.258 -20.375 1 37.25 10 PRO B N 1
ATOM 1524 C CA . PRO B 1 10 ? -8.234 2.902 -20.141 1 37.25 10 PRO B CA 1
ATOM 1525 C C . PRO B 1 10 ? -8.133 4.066 -19.156 1 37.25 10 PRO B C 1
ATOM 1527 O O . PRO B 1 10 ? -7.227 4.102 -18.312 1 37.25 10 PRO B O 1
ATOM 1530 N N . THR B 1 11 ? -8.57 5.27 -19.312 1 44.28 11 THR B N 1
ATOM 1531 C CA . THR B 1 11 ? -8.664 6.539 -18.594 1 44.28 11 THR B CA 1
ATOM 1532 C C . THR B 1 11 ? -9.391 6.355 -17.266 1 44.28 11 THR B C 1
ATOM 1534 O O . THR B 1 11 ? -10.117 7.246 -16.812 1 44.28 11 THR B O 1
ATOM 1537 N N . THR B 1 12 ? -9.57 5.027 -16.781 1 54.72 12 THR B N 1
ATOM 1538 C CA . THR B 1 12 ? -10.195 4.961 -15.469 1 54.72 12 THR B CA 1
ATOM 1539 C C . THR B 1 12 ? -9.344 5.672 -14.422 1 54.72 12 THR B C 1
ATOM 1541 O O . THR B 1 12 ? -8.18 5.324 -14.227 1 54.72 12 THR B O 1
ATOM 1544 N N . GLY B 1 13 ? -9.797 6.641 -13.945 1 80 13 GLY B N 1
ATOM 1545 C CA . GLY B 1 13 ? -9.172 7.52 -12.977 1 80 13 GLY B CA 1
ATOM 1546 C C . GLY B 1 13 ? -8.898 6.84 -11.641 1 80 13 GLY B C 1
ATOM 1547 O O . GLY B 1 13 ? -9.477 5.789 -11.352 1 80 13 GLY B O 1
ATOM 1548 N N . LEU B 1 14 ? -7.832 7.082 -10.953 1 90.38 14 LEU B N 1
ATOM 1549 C CA . LEU B 1 14 ? -7.438 6.535 -9.656 1 90.38 14 LEU B CA 1
ATOM 1550 C C . LEU B 1 14 ? -8.641 6.41 -8.734 1 90.38 14 LEU B C 1
ATOM 1552 O O . LEU B 1 14 ? -8.844 5.371 -8.102 1 90.38 14 LEU B O 1
ATOM 1556 N N . ALA B 1 15 ? -9.508 7.422 -8.75 1 88.88 15 ALA B N 1
ATOM 1557 C CA . ALA B 1 15 ? -10.68 7.387 -7.875 1 88.88 15 ALA B CA 1
ATOM 1558 C C . ALA B 1 15 ? -11.602 6.227 -8.234 1 88.88 15 ALA B C 1
ATOM 1560 O O . ALA B 1 15 ? -12.109 5.535 -7.352 1 88.88 15 ALA B O 1
ATOM 1561 N N . THR B 1 16 ? -11.773 6.059 -9.531 1 90.88 16 THR B N 1
ATOM 1562 C CA . THR B 1 16 ? -12.609 4.953 -9.992 1 90.88 16 THR B CA 1
ATOM 1563 C C . THR B 1 16 ? -12.008 3.613 -9.578 1 90.88 16 THR B C 1
ATOM 1565 O O . THR B 1 16 ? -12.734 2.719 -9.125 1 90.88 16 THR B O 1
ATOM 1568 N N . ALA B 1 17 ? -10.711 3.441 -9.695 1 94.06 17 ALA B N 1
ATOM 1569 C CA . ALA B 1 17 ? -10.047 2.207 -9.297 1 94.06 17 ALA B CA 1
ATOM 1570 C C . ALA B 1 17 ? -10.164 1.976 -7.797 1 94.06 17 ALA B C 1
ATOM 1572 O O . ALA B 1 17 ? -10.391 0.848 -7.352 1 94.06 17 ALA B O 1
ATOM 1573 N N . LEU B 1 18 ? -10.023 3.025 -7.02 1 94.88 18 LEU B N 1
ATOM 1574 C CA . LEU B 1 18 ? -10.117 2.93 -5.566 1 94.88 18 LEU B CA 1
ATOM 1575 C C . LEU B 1 18 ? -11.516 2.502 -5.141 1 94.88 18 LEU B C 1
ATOM 1577 O O . LEU B 1 18 ? -11.672 1.716 -4.203 1 94.88 18 LEU B O 1
ATOM 1581 N N . ILE B 1 19 ? -12.516 3.008 -5.816 1 93.56 19 ILE B N 1
ATOM 1582 C CA . ILE B 1 19 ? -13.898 2.664 -5.504 1 93.56 19 ILE B CA 1
ATOM 1583 C C . ILE B 1 19 ? -14.188 1.231 -5.945 1 93.56 19 ILE B C 1
ATOM 1585 O O . ILE B 1 19 ? -14.875 0.483 -5.242 1 93.56 19 ILE B O 1
ATOM 1589 N N . ALA B 1 20 ? -13.656 0.852 -7.062 1 93.81 20 ALA B N 1
ATOM 1590 C CA . ALA B 1 20 ? -13.953 -0.447 -7.66 1 93.81 20 ALA B CA 1
ATOM 1591 C C . ALA B 1 20 ? -13.188 -1.564 -6.957 1 93.81 20 ALA B C 1
ATOM 1593 O O . ALA B 1 20 ? -13.578 -2.734 -7.039 1 93.81 20 ALA B O 1
ATOM 1594 N N . ARG B 1 21 ? -12.031 -1.271 -6.309 1 96.56 21 ARG B N 1
ATOM 1595 C CA . ARG B 1 21 ? -11.227 -2.291 -5.648 1 96.56 21 ARG B CA 1
ATOM 1596 C C . ARG B 1 21 ? -11.992 -2.934 -4.496 1 96.56 21 ARG B C 1
ATOM 1598 O O . ARG B 1 21 ? -12.359 -2.256 -3.533 1 96.56 21 ARG B O 1
ATOM 1605 N N . ARG B 1 22 ? -12.211 -4.227 -4.586 1 96.06 22 ARG B N 1
ATOM 1606 C CA . ARG B 1 22 ? -12.891 -5.039 -3.584 1 96.06 22 ARG B CA 1
ATOM 1607 C C . ARG B 1 22 ? -12.211 -6.391 -3.42 1 96.06 22 ARG B C 1
ATOM 1609 O O . ARG B 1 22 ? -11.633 -6.922 -4.371 1 96.06 22 ARG B O 1
ATOM 1616 N N . SER B 1 23 ? -12.344 -6.883 -2.205 1 97.88 23 SER B N 1
ATOM 1617 C CA . SER B 1 23 ? -11.844 -8.234 -1.994 1 97.88 23 SER B CA 1
ATOM 1618 C C . SER B 1 23 ? -12.789 -9.273 -2.582 1 97.88 23 SER B C 1
ATOM 1620 O O . SER B 1 23 ? -13.969 -9.32 -2.223 1 97.88 23 SER B O 1
ATOM 1622 N N . VAL B 1 24 ? -12.312 -10.016 -3.479 1 98.19 24 VAL B N 1
ATOM 1623 C CA . VAL B 1 24 ? -13.062 -11.078 -4.133 1 98.19 24 VAL B CA 1
ATOM 1624 C C . VAL B 1 24 ? -12.492 -12.438 -3.742 1 98.19 24 VAL B C 1
ATOM 1626 O O . VAL B 1 24 ? -11.289 -12.68 -3.904 1 98.19 24 VAL B O 1
ATOM 1629 N N . ARG B 1 25 ? -13.32 -13.375 -3.258 1 98.25 25 ARG B N 1
ATOM 1630 C CA . ARG B 1 25 ? -12.828 -14.648 -2.748 1 98.25 25 ARG B CA 1
ATOM 1631 C C . ARG B 1 25 ? -13.516 -15.82 -3.441 1 98.25 25 ARG B C 1
ATOM 1633 O O . ARG B 1 25 ? -13.523 -16.938 -2.922 1 98.25 25 ARG B O 1
ATOM 1640 N N . ALA B 1 26 ? -14.195 -15.531 -4.473 1 98.56 26 ALA B N 1
ATOM 1641 C CA . ALA B 1 26 ? -14.812 -16.531 -5.34 1 98.56 26 ALA B CA 1
ATOM 1642 C C . ALA B 1 26 ? -14.445 -16.297 -6.801 1 98.56 26 ALA B C 1
ATOM 1644 O O . ALA B 1 26 ? -14.625 -15.203 -7.328 1 98.56 26 ALA B O 1
ATOM 1645 N N . PHE B 1 27 ? -13.953 -17.359 -7.461 1 98.62 27 PHE B N 1
ATOM 1646 C CA . PHE B 1 27 ? -13.453 -17.234 -8.828 1 98.62 27 PHE B CA 1
ATOM 1647 C C . PHE B 1 27 ? -14.055 -18.297 -9.734 1 98.62 27 PHE B C 1
ATOM 1649 O O . PHE B 1 27 ? -14.234 -19.438 -9.32 1 98.62 27 PHE B O 1
ATOM 1656 N N . VAL B 1 28 ? -14.383 -17.875 -10.922 1 98.38 28 VAL B N 1
ATOM 1657 C CA . VAL B 1 28 ? -14.758 -18.844 -11.945 1 98.38 28 VAL B CA 1
ATOM 1658 C C . VAL B 1 28 ? -13.508 -19.391 -12.633 1 98.38 28 VAL B C 1
ATOM 1660 O O . VAL B 1 28 ? -12.461 -18.734 -12.625 1 98.38 28 VAL B O 1
ATOM 1663 N N . ASP B 1 29 ? -13.688 -20.578 -13.219 1 98 29 ASP B N 1
ATOM 1664 C CA . ASP B 1 29 ? -12.555 -21.188 -13.906 1 98 29 ASP B CA 1
ATOM 1665 C C . ASP B 1 29 ? -12.391 -20.625 -15.312 1 98 29 ASP B C 1
ATOM 1667 O O . ASP B 1 29 ? -12.766 -21.266 -16.297 1 98 29 ASP B O 1
ATOM 1671 N N . ALA B 1 30 ? -11.852 -19.484 -15.453 1 98.38 30 ALA B N 1
ATOM 1672 C CA . ALA B 1 30 ? -11.555 -18.797 -16.703 1 98.38 30 ALA B CA 1
ATOM 1673 C C . ALA B 1 30 ? -10.117 -18.297 -16.734 1 98.38 30 ALA B C 1
ATOM 1675 O O . ALA B 1 30 ? -9.594 -17.844 -15.711 1 98.38 30 ALA B O 1
ATOM 1676 N N . PRO B 1 31 ? -9.5 -18.359 -17.906 1 98.5 31 PRO B N 1
ATOM 1677 C CA . PRO B 1 31 ? -8.094 -17.953 -17.984 1 98.5 31 PRO B CA 1
ATOM 1678 C C . PRO B 1 31 ? -7.93 -16.422 -17.984 1 98.5 31 PRO B C 1
ATOM 1680 O O . PRO B 1 31 ? -8.797 -15.711 -18.484 1 98.5 31 PRO B O 1
ATOM 1683 N N . LEU B 1 32 ? -6.789 -16.016 -17.438 1 98.12 32 LEU B N 1
ATOM 1684 C CA . LEU B 1 32 ? -6.375 -14.625 -17.641 1 98.12 32 LEU B CA 1
ATOM 1685 C C . LEU B 1 32 ? -5.672 -14.461 -18.984 1 98.12 32 LEU B C 1
ATOM 1687 O O . LEU B 1 32 ? -5.082 -15.406 -19.5 1 98.12 32 LEU B O 1
ATOM 1691 N N . ASP B 1 33 ? -5.73 -13.281 -19.5 1 95.56 33 ASP B N 1
ATOM 1692 C CA . ASP B 1 33 ? -4.848 -12.883 -20.594 1 95.56 33 ASP B CA 1
ATOM 1693 C C . ASP B 1 33 ? -3.404 -12.742 -20.109 1 95.56 33 ASP B C 1
ATOM 1695 O O . ASP B 1 33 ? -3.156 -12.172 -19.047 1 95.56 33 ASP B O 1
ATOM 1699 N N . PRO B 1 34 ? -2.461 -13.312 -20.859 1 96.12 34 PRO B N 1
ATOM 1700 C CA . PRO B 1 34 ? -1.066 -13.164 -20.438 1 96.12 34 PRO B CA 1
ATOM 1701 C C . PRO B 1 34 ? -0.659 -11.703 -20.25 1 96.12 34 PRO B C 1
ATOM 1703 O O . PRO B 1 34 ? 0.172 -11.391 -19.391 1 96.12 34 PRO B O 1
ATOM 1706 N N . ALA B 1 35 ? -1.202 -10.844 -21.031 1 94.5 35 ALA B N 1
ATOM 1707 C CA . ALA B 1 35 ? -0.912 -9.414 -20.891 1 94.5 35 ALA B CA 1
ATOM 1708 C C . ALA B 1 35 ? -1.398 -8.883 -19.547 1 94.5 35 ALA B C 1
ATOM 1710 O O . ALA B 1 35 ? -0.774 -7.996 -18.953 1 94.5 35 ALA B O 1
ATOM 1711 N N . ASP B 1 36 ? -2.521 -9.438 -19.078 1 95.12 36 ASP B N 1
ATOM 1712 C CA . ASP B 1 36 ? -3.035 -9.031 -17.781 1 95.12 36 ASP B CA 1
ATOM 1713 C C . ASP B 1 36 ? -2.082 -9.445 -16.656 1 95.12 36 ASP B C 1
ATOM 1715 O O . ASP B 1 36 ? -1.836 -8.68 -15.727 1 95.12 36 ASP B O 1
ATOM 1719 N N . LEU B 1 37 ? -1.536 -10.625 -16.781 1 97.25 37 LEU B N 1
ATOM 1720 C CA . LEU B 1 37 ? -0.572 -11.086 -15.789 1 97.25 37 LEU B CA 1
ATOM 1721 C C . LEU B 1 37 ? 0.655 -10.18 -15.758 1 97.25 37 LEU B C 1
ATOM 1723 O O . LEU B 1 37 ? 1.135 -9.812 -14.68 1 97.25 37 LEU B O 1
ATOM 1727 N N . THR B 1 38 ? 1.117 -9.852 -16.922 1 95.88 38 THR B N 1
ATOM 1728 C CA . THR B 1 38 ? 2.27 -8.961 -17.016 1 95.88 38 THR B CA 1
ATOM 1729 C C . THR B 1 38 ? 1.942 -7.594 -16.406 1 95.88 38 THR B C 1
ATOM 1731 O O . THR B 1 38 ? 2.75 -7.023 -15.68 1 95.88 38 THR B O 1
ATOM 1734 N N . ALA B 1 39 ? 0.762 -7.09 -16.672 1 94.44 39 ALA B N 1
ATOM 1735 C CA . ALA B 1 39 ? 0.338 -5.801 -16.141 1 94.44 39 ALA B CA 1
ATOM 1736 C C . ALA B 1 39 ? 0.265 -5.84 -14.609 1 94.44 39 ALA B C 1
ATOM 1738 O O . ALA B 1 39 ? 0.634 -4.875 -13.938 1 94.44 39 ALA B O 1
ATOM 1739 N N . LEU B 1 40 ? -0.202 -6.914 -14.086 1 97.19 40 LEU B N 1
ATOM 1740 C CA . LEU B 1 40 ? -0.267 -7.082 -12.641 1 97.19 40 LEU B CA 1
ATOM 1741 C C . LEU B 1 40 ? 1.13 -7.082 -12.031 1 97.19 40 LEU B C 1
ATOM 1743 O O . LEU B 1 40 ? 1.398 -6.344 -11.086 1 97.19 40 LEU B O 1
ATOM 1747 N N . ALA B 1 41 ? 2.016 -7.859 -12.609 1 97.56 41 ALA B N 1
ATOM 1748 C CA . ALA B 1 41 ? 3.383 -7.938 -12.102 1 97.56 41 ALA B CA 1
ATOM 1749 C C . ALA B 1 41 ? 4.078 -6.582 -12.188 1 97.56 41 ALA B C 1
ATOM 1751 O O . ALA B 1 41 ? 4.781 -6.172 -11.266 1 97.56 41 ALA B O 1
ATOM 1752 N N . TRP B 1 42 ? 3.861 -5.895 -13.273 1 95.75 42 TRP B N 1
ATOM 1753 C CA . TRP B 1 42 ? 4.453 -4.57 -13.453 1 95.75 42 TRP B CA 1
ATOM 1754 C C . TRP B 1 42 ? 3.936 -3.596 -12.406 1 95.75 42 TRP B C 1
ATOM 1756 O O . TRP B 1 42 ? 4.707 -2.826 -11.828 1 95.75 42 TRP B O 1
ATOM 1766 N N . ALA B 1 43 ? 2.658 -3.635 -12.133 1 96.88 43 ALA B N 1
ATOM 1767 C CA . ALA B 1 43 ? 2.092 -2.73 -11.133 1 96.88 43 ALA B CA 1
ATOM 1768 C C . ALA B 1 43 ? 2.754 -2.936 -9.773 1 96.88 43 ALA B C 1
ATOM 1770 O O . ALA B 1 43 ? 2.945 -1.978 -9.023 1 96.88 43 ALA B O 1
ATOM 1771 N N . ALA B 1 44 ? 3.135 -4.113 -9.461 1 97.94 44 ALA B N 1
ATOM 1772 C CA . ALA B 1 44 ? 3.709 -4.445 -8.164 1 97.94 44 ALA B CA 1
ATOM 1773 C C . ALA B 1 44 ? 5.145 -3.941 -8.047 1 97.94 44 ALA B C 1
ATOM 1775 O O . ALA B 1 44 ? 5.543 -3.422 -7.004 1 97.94 44 ALA B O 1
ATOM 1776 N N . GLN B 1 45 ? 5.934 -4.113 -9.164 1 97 45 GLN B N 1
ATOM 1777 C CA . GLN B 1 45 ? 7.355 -3.805 -9.062 1 97 45 GLN B CA 1
ATOM 1778 C C . GLN B 1 45 ? 7.953 -3.512 -10.43 1 97 45 GLN B C 1
ATOM 1780 O O . GLN B 1 45 ? 9.094 -3.893 -10.711 1 97 45 GLN B O 1
ATOM 1785 N N . GLY B 1 46 ? 7.23 -2.924 -11.234 1 95.75 46 GLY B N 1
ATOM 1786 C CA . GLY B 1 46 ? 7.695 -2.66 -12.586 1 95.75 46 GLY B CA 1
ATOM 1787 C C . GLY B 1 46 ? 8.664 -1.494 -12.664 1 95.75 46 GLY B C 1
ATOM 1788 O O . GLY B 1 46 ? 8.641 -0.605 -11.812 1 95.75 46 GLY B O 1
ATOM 1789 N N . ASP B 1 47 ? 9.547 -1.545 -13.633 1 94.06 47 ASP B N 1
ATOM 1790 C CA . ASP B 1 47 ? 10.391 -0.41 -13.984 1 94.06 47 ASP B CA 1
ATOM 1791 C C . ASP B 1 47 ? 9.586 0.689 -14.672 1 94.06 47 ASP B C 1
ATOM 1793 O O . ASP B 1 47 ? 8.828 0.421 -15.609 1 94.06 47 ASP B O 1
ATOM 1797 N N . THR B 1 48 ? 9.734 1.926 -14.141 1 92.12 48 THR B N 1
ATOM 1798 C CA . THR B 1 48 ? 8.945 3.033 -14.68 1 92.12 48 THR B CA 1
ATOM 1799 C C . THR B 1 48 ? 9.688 3.73 -15.812 1 92.12 48 THR B C 1
ATOM 1801 O O . THR B 1 48 ? 9.281 4.797 -16.266 1 92.12 48 THR B O 1
ATOM 1804 N N . GLY B 1 49 ? 10.781 3.18 -16.312 1 89.62 49 GLY B N 1
ATOM 1805 C CA . GLY B 1 49 ? 11.484 3.67 -17.484 1 89.62 49 GLY B CA 1
ATOM 1806 C C . GLY B 1 49 ? 12.711 4.492 -17.141 1 89.62 49 GLY B C 1
ATOM 1807 O O . GLY B 1 49 ? 13.523 4.793 -18.016 1 89.62 49 GLY B O 1
ATOM 1808 N N . ASP B 1 50 ? 12.969 4.918 -15.961 1 88.94 50 ASP B N 1
ATOM 1809 C CA . ASP B 1 50 ? 14.086 5.758 -15.539 1 88.94 50 ASP B CA 1
ATOM 1810 C C . ASP B 1 50 ? 14.875 5.102 -14.406 1 88.94 50 ASP B C 1
ATOM 1812 O O . ASP B 1 50 ? 15.523 5.793 -13.617 1 88.94 50 ASP B O 1
ATOM 1816 N N . GLY B 1 51 ? 14.703 3.762 -14.289 1 87.19 51 GLY B N 1
ATOM 1817 C CA . GLY B 1 51 ? 15.445 3.018 -13.289 1 87.19 51 GLY B CA 1
ATOM 1818 C C . GLY B 1 51 ? 14.742 2.951 -11.945 1 87.19 51 GLY B C 1
ATOM 1819 O O . GLY B 1 51 ? 15.242 2.342 -11 1 87.19 51 GLY B O 1
ATOM 1820 N N . ARG B 1 52 ? 13.617 3.6 -11.836 1 93 52 ARG B N 1
ATOM 1821 C CA . ARG B 1 52 ? 12.812 3.529 -10.625 1 93 52 ARG B CA 1
ATOM 1822 C C . ARG B 1 52 ? 11.711 2.488 -10.758 1 93 52 ARG B C 1
ATOM 1824 O O . ARG B 1 52 ? 11.617 1.803 -11.781 1 93 52 ARG B O 1
ATOM 1831 N N . ARG B 1 53 ? 10.953 2.299 -9.711 1 96.62 53 ARG B N 1
ATOM 1832 C CA . ARG B 1 53 ? 9.922 1.26 -9.711 1 96.62 53 ARG B CA 1
ATOM 1833 C C . ARG B 1 53 ? 8.555 1.843 -9.383 1 96.62 53 ARG B C 1
ATOM 1835 O O . ARG B 1 53 ? 8.453 2.982 -8.922 1 96.62 53 ARG B O 1
ATOM 1842 N N . THR B 1 54 ? 7.547 1.064 -9.688 1 96.81 54 THR B N 1
ATOM 1843 C CA . THR B 1 54 ? 6.16 1.448 -9.445 1 96.81 54 THR B CA 1
ATOM 1844 C C . THR B 1 54 ? 5.875 1.542 -7.949 1 96.81 54 THR B C 1
ATOM 1846 O O . THR B 1 54 ? 4.957 2.252 -7.531 1 96.81 54 THR B O 1
ATOM 1849 N N . THR B 1 55 ? 6.641 0.824 -7.109 1 98.31 55 THR B N 1
ATOM 1850 C CA . THR B 1 55 ? 6.492 0.821 -5.656 1 98.31 55 THR B CA 1
ATOM 1851 C C . THR B 1 55 ? 7.633 1.589 -4.996 1 98.31 55 THR B C 1
ATOM 1853 O O . THR B 1 55 ? 8.789 1.451 -5.387 1 98.31 55 THR B O 1
ATOM 1856 N N . PRO B 1 56 ? 7.293 2.467 -4.004 1 98.25 56 PRO B N 1
ATOM 1857 C CA . PRO B 1 56 ? 8.375 3.117 -3.264 1 98.25 56 PRO B CA 1
ATOM 1858 C C . PRO B 1 56 ? 9.273 2.121 -2.535 1 98.25 56 PRO B C 1
ATOM 1860 O O . PRO B 1 56 ? 8.844 1.008 -2.225 1 98.25 56 PRO B O 1
ATOM 1863 N N . SER B 1 57 ? 10.523 2.555 -2.32 1 97.88 57 SER B N 1
ATOM 1864 C CA . SER B 1 57 ? 11.469 1.692 -1.619 1 97.88 57 SER B CA 1
ATOM 1865 C C . SER B 1 57 ? 12.492 2.514 -0.842 1 97.88 57 SER B C 1
ATOM 1867 O O . SER B 1 57 ? 13.109 3.428 -1.392 1 97.88 57 SER B O 1
ATOM 1869 N N . ALA B 1 58 ? 12.586 2.182 0.429 1 95.5 58 ALA B N 1
ATOM 1870 C CA . ALA B 1 58 ? 13.578 2.854 1.27 1 95.5 58 ALA B CA 1
ATOM 1871 C C . ALA B 1 58 ? 14.977 2.711 0.689 1 95.5 58 ALA B C 1
ATOM 1873 O O . ALA B 1 58 ? 15.445 1.595 0.452 1 95.5 58 ALA B O 1
ATOM 1874 N N . GLY B 1 59 ? 15.57 3.895 0.368 1 93 59 GLY B N 1
ATOM 1875 C CA . GLY B 1 59 ? 16.922 3.896 -0.16 1 93 59 GLY B CA 1
ATOM 1876 C C . GLY B 1 59 ? 17.016 3.389 -1.587 1 93 59 GLY B C 1
ATOM 1877 O O . GLY B 1 59 ? 18.109 3.182 -2.113 1 93 59 GLY B O 1
ATOM 1878 N N . GLY B 1 60 ? 15.914 3.158 -2.178 1 95 60 GLY B N 1
ATOM 1879 C CA . GLY B 1 60 ? 15.922 2.617 -3.527 1 95 60 GLY B CA 1
ATOM 1880 C C . GLY B 1 60 ? 16.484 1.207 -3.6 1 95 60 GLY B C 1
ATOM 1881 O O . GLY B 1 60 ? 17.078 0.824 -4.605 1 95 60 GLY B O 1
ATOM 1882 N N . ARG B 1 61 ? 16.25 0.386 -2.572 1 95.12 61 ARG B N 1
ATOM 1883 C CA . ARG B 1 61 ? 16.844 -0.939 -2.484 1 95.12 61 ARG B CA 1
ATOM 1884 C C . ARG B 1 61 ? 15.984 -1.984 -3.178 1 95.12 61 ARG B C 1
ATOM 1886 O O . ARG B 1 61 ? 16.469 -3.061 -3.537 1 95.12 61 ARG B O 1
ATOM 1893 N N . HIS B 1 62 ? 14.742 -1.784 -3.281 1 96.88 62 HIS B N 1
ATOM 1894 C CA . HIS B 1 62 ? 13.781 -2.648 -3.959 1 96.88 62 HIS B CA 1
ATOM 1895 C C . HIS B 1 62 ? 13.93 -4.098 -3.51 1 96.88 62 HIS B C 1
ATOM 1897 O O . HIS B 1 62 ? 14.188 -4.984 -4.328 1 96.88 62 HIS B O 1
ATOM 1903 N N . PRO B 1 63 ? 13.648 -4.355 -2.232 1 97.75 63 PRO B N 1
ATOM 1904 C CA . PRO B 1 63 ? 13.914 -5.684 -1.677 1 97.75 63 PRO B CA 1
ATOM 1905 C C . PRO B 1 63 ? 12.859 -6.711 -2.076 1 97.75 63 PRO B C 1
ATOM 1907 O O . PRO B 1 63 ? 13.047 -7.91 -1.857 1 97.75 63 PRO B O 1
ATOM 1910 N N . LEU B 1 64 ? 11.75 -6.34 -2.662 1 98.62 64 LEU B N 1
ATOM 1911 C CA . LEU B 1 64 ? 10.625 -7.242 -2.889 1 98.62 64 LEU B CA 1
ATOM 1912 C C . LEU B 1 64 ? 10.883 -8.133 -4.098 1 98.62 64 LEU B C 1
ATOM 1914 O O . LEU B 1 64 ? 11.391 -7.672 -5.121 1 98.62 64 LEU B O 1
ATOM 1918 N N . ALA B 1 65 ? 10.547 -9.344 -3.947 1 98.81 65 ALA B N 1
ATOM 1919 C CA . ALA B 1 65 ? 10.367 -10.25 -5.078 1 98.81 65 ALA B CA 1
ATOM 1920 C C . ALA B 1 65 ? 8.891 -10.562 -5.301 1 98.81 65 ALA B C 1
ATOM 1922 O O . ALA B 1 65 ? 8.109 -10.617 -4.348 1 98.81 65 ALA B O 1
ATOM 1923 N N . VAL B 1 66 ? 8.555 -10.727 -6.57 1 98.88 66 VAL B N 1
ATOM 1924 C CA . VAL B 1 66 ? 7.203 -11.109 -6.961 1 98.88 66 VAL B CA 1
ATOM 1925 C C . VAL B 1 66 ? 7.238 -12.453 -7.688 1 98.88 66 VAL B C 1
ATOM 1927 O O . VAL B 1 66 ? 7.844 -12.57 -8.758 1 98.88 66 VAL B O 1
ATOM 1930 N N . THR B 1 67 ? 6.625 -13.445 -7.125 1 98.94 67 THR B N 1
ATOM 1931 C CA . THR B 1 67 ? 6.457 -14.75 -7.758 1 98.94 67 THR B CA 1
ATOM 1932 C C . THR B 1 67 ? 4.992 -15 -8.102 1 98.94 67 THR B C 1
ATOM 1934 O O . THR B 1 67 ? 4.117 -14.875 -7.242 1 98.94 67 THR B O 1
ATOM 1937 N N . ALA B 1 68 ? 4.738 -15.297 -9.312 1 98.88 68 ALA B N 1
ATOM 1938 C CA . ALA B 1 68 ? 3.391 -15.656 -9.75 1 98.88 68 ALA B CA 1
ATOM 1939 C C . ALA B 1 68 ? 3.199 -17.172 -9.742 1 98.88 68 ALA B C 1
ATOM 1941 O O . ALA B 1 68 ? 3.934 -17.906 -10.414 1 98.88 68 ALA B O 1
ATOM 1942 N N . VAL B 1 69 ? 2.32 -17.578 -8.938 1 98.94 69 VAL B N 1
ATOM 1943 C CA . VAL B 1 69 ? 1.857 -18.969 -8.992 1 98.94 69 VAL B CA 1
ATOM 1944 C C . VAL B 1 69 ? 0.723 -19.094 -10.008 1 98.94 69 VAL B C 1
ATOM 1946 O O . VAL B 1 69 ? -0.432 -18.797 -9.703 1 98.94 69 VAL B O 1
ATOM 1949 N N . VAL B 1 70 ? 1.058 -19.594 -11.172 1 98.88 70 VAL B N 1
ATOM 1950 C CA . VAL B 1 70 ? 0.145 -19.562 -12.305 1 98.88 70 VAL B CA 1
ATOM 1951 C C . VAL B 1 70 ? -0.641 -20.859 -12.383 1 98.88 70 VAL B C 1
ATOM 1953 O O . VAL B 1 70 ? -0.054 -21.953 -12.375 1 98.88 70 VAL B O 1
ATOM 1956 N N . ARG B 1 71 ? -1.894 -20.734 -12.422 1 98.69 71 ARG B N 1
ATOM 1957 C CA . ARG B 1 71 ? -2.775 -21.891 -12.609 1 98.69 71 ARG B CA 1
ATOM 1958 C C . ARG B 1 71 ? -3.459 -21.844 -13.969 1 98.69 71 ARG B C 1
ATOM 1960 O O . ARG B 1 71 ? -3.457 -22.828 -14.703 1 98.69 71 ARG B O 1
ATOM 1967 N N . HIS B 1 72 ? -4.051 -20.719 -14.297 1 98.69 72 HIS B N 1
ATOM 1968 C CA . HIS B 1 72 ? -4.898 -20.641 -15.484 1 98.69 72 HIS B CA 1
ATOM 1969 C C . HIS B 1 72 ? -4.727 -19.312 -16.219 1 98.69 72 HIS B C 1
ATOM 1971 O O . HIS B 1 72 ? -5.535 -18.406 -16.047 1 98.69 72 HIS B O 1
ATOM 1977 N N . VAL B 1 73 ? -3.762 -19.234 -17.094 1 98.62 73 VAL B N 1
ATOM 1978 C CA . VAL B 1 73 ? -3.48 -18.109 -17.984 1 98.62 73 VAL B CA 1
ATOM 1979 C C . VAL B 1 73 ? -3.332 -18.609 -19.422 1 98.62 73 VAL B C 1
ATOM 1981 O O . VAL B 1 73 ? -2.658 -19.609 -19.656 1 98.62 73 VAL B O 1
ATOM 1984 N N . THR B 1 74 ? -4.008 -17.938 -20.312 1 98.56 74 THR B N 1
ATOM 1985 C CA . THR B 1 74 ? -4.004 -18.375 -21.703 1 98.56 74 THR B CA 1
ATOM 1986 C C . THR B 1 74 ? -2.578 -18.562 -22.203 1 98.56 74 THR B C 1
ATOM 1988 O O . THR B 1 74 ? -1.719 -17.703 -21.984 1 98.56 74 THR B O 1
ATOM 1991 N N . ASP B 1 75 ? -2.289 -19.734 -22.766 1 97.25 75 ASP B N 1
ATOM 1992 C CA . ASP B 1 75 ? -1.041 -20.078 -23.438 1 97.25 75 ASP B CA 1
ATOM 1993 C C . ASP B 1 75 ? 0.15 -19.938 -22.5 1 97.25 75 ASP B C 1
ATOM 1995 O O . ASP B 1 75 ? 1.251 -19.578 -22.922 1 97.25 75 ASP B O 1
ATOM 1999 N N . THR B 1 76 ? -0.036 -20.016 -21.25 1 97.94 76 THR B N 1
ATOM 2000 C CA . THR B 1 76 ? 0.995 -19.969 -20.219 1 97.94 76 THR B CA 1
ATOM 2001 C C . THR B 1 76 ? 0.945 -21.219 -19.344 1 97.94 76 THR B C 1
ATOM 2003 O O . THR B 1 76 ? -0.073 -21.5 -18.703 1 97.94 76 THR B O 1
ATOM 2006 N N . ALA B 1 77 ? 1.997 -21.969 -19.359 1 98.25 77 ALA B N 1
ATOM 2007 C CA . ALA B 1 77 ? 2.027 -23.219 -18.594 1 98.25 77 ALA B CA 1
ATOM 2008 C C . ALA B 1 77 ? 1.901 -22.938 -17.109 1 98.25 77 ALA B C 1
ATOM 2010 O O . ALA B 1 77 ? 2.477 -21.969 -16.594 1 98.25 77 ALA B O 1
ATOM 2011 N N . PRO B 1 78 ? 1.165 -23.75 -16.391 1 98.56 78 PRO B N 1
ATOM 2012 C CA . PRO B 1 78 ? 1.151 -23.625 -14.93 1 98.56 78 PRO B CA 1
ATOM 2013 C C . PRO B 1 78 ? 2.541 -23.75 -14.312 1 98.56 78 PRO B C 1
ATOM 2015 O O . PRO B 1 78 ? 3.404 -24.438 -14.875 1 98.56 78 PRO B O 1
ATOM 2018 N N . GLY B 1 79 ? 2.777 -23.109 -13.188 1 98.88 79 GLY B N 1
ATOM 2019 C CA . GLY B 1 79 ? 4.07 -23.156 -12.523 1 98.88 79 GLY B CA 1
ATOM 2020 C C . GLY B 1 79 ? 4.359 -21.922 -11.695 1 98.88 79 GLY B C 1
ATOM 2021 O O . GLY B 1 79 ? 3.455 -21.141 -11.406 1 98.88 79 GLY B O 1
ATOM 2022 N N . LEU B 1 80 ? 5.59 -21.906 -11.203 1 98.94 80 LEU B N 1
ATOM 2023 C CA . LEU B 1 80 ? 6.125 -20.719 -10.531 1 98.94 80 LEU B CA 1
ATOM 2024 C C . LEU B 1 80 ? 6.844 -19.812 -11.516 1 98.94 80 LEU B C 1
ATOM 2026 O O 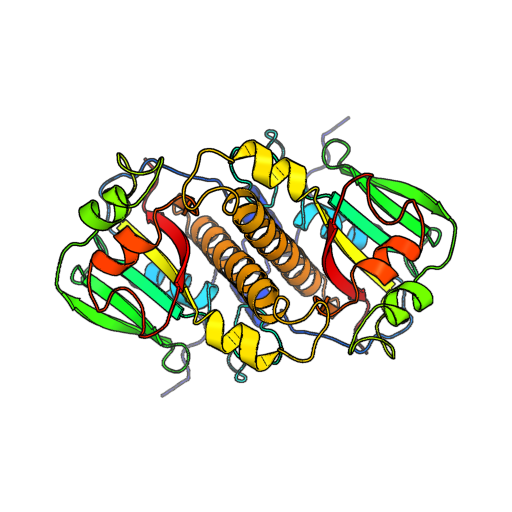. LEU B 1 80 ? 7.738 -20.25 -12.242 1 98.94 80 LEU B O 1
ATOM 2030 N N . TRP B 1 81 ? 6.375 -18.625 -11.633 1 98.94 81 TRP B N 1
ATOM 2031 C CA . TRP B 1 81 ? 6.961 -17.625 -12.516 1 98.94 81 TRP B CA 1
ATOM 2032 C C . TRP B 1 81 ? 7.492 -16.438 -11.727 1 98.94 81 TRP B C 1
ATOM 2034 O O . TRP B 1 81 ? 6.789 -15.883 -10.875 1 98.94 81 TRP B O 1
ATOM 2044 N N . ARG B 1 82 ? 8.719 -16.016 -11.961 1 98.88 82 ARG B N 1
ATOM 2045 C CA . ARG B 1 82 ? 9.359 -14.922 -11.242 1 98.88 82 ARG B CA 1
ATOM 2046 C C . ARG B 1 82 ? 9.383 -13.648 -12.086 1 98.88 82 ARG B C 1
ATOM 2048 O O . ARG B 1 82 ? 9.734 -13.688 -13.266 1 98.88 82 ARG B O 1
ATOM 2055 N N . TRP B 1 83 ? 8.945 -12.57 -11.492 1 98.56 83 TRP B N 1
ATOM 2056 C CA . TRP B 1 83 ? 9 -11.273 -12.156 1 98.56 83 TRP B CA 1
ATOM 2057 C C . TRP B 1 83 ? 10.43 -10.742 -12.188 1 98.56 83 TRP B C 1
ATOM 2059 O O . TRP B 1 83 ? 11.117 -10.734 -11.172 1 98.56 83 TRP B O 1
ATOM 2069 N N . GLU B 1 84 ? 10.781 -10.344 -13.344 1 96.88 84 GLU B N 1
ATOM 2070 C CA . GLU B 1 84 ? 12.07 -9.688 -13.578 1 96.88 84 GLU B CA 1
ATOM 2071 C C . GLU B 1 84 ? 11.883 -8.227 -13.969 1 96.88 84 GLU B C 1
ATOM 2073 O O . GLU B 1 84 ? 11.703 -7.914 -15.148 1 96.88 84 GLU B O 1
ATOM 2078 N N . PRO B 1 85 ? 12.102 -7.355 -13.023 1 94.38 85 PRO B N 1
ATOM 2079 C CA . PRO B 1 85 ? 11.758 -5.953 -13.273 1 94.38 85 PRO B CA 1
ATOM 2080 C C . PRO B 1 85 ? 12.562 -5.348 -14.422 1 94.38 85 PRO B C 1
ATOM 2082 O O . PRO B 1 85 ? 12.016 -4.582 -15.227 1 94.38 85 PRO B O 1
ATOM 2085 N N . ASP B 1 86 ? 13.82 -5.645 -14.555 1 91.25 86 ASP B N 1
ATOM 2086 C CA . ASP B 1 86 ? 14.664 -5.066 -15.594 1 91.25 86 ASP B CA 1
ATOM 2087 C C . ASP B 1 86 ? 14.242 -5.555 -16.984 1 91.25 86 ASP B C 1
ATOM 2089 O O . ASP B 1 86 ? 14.281 -4.793 -17.953 1 91.25 86 ASP B O 1
ATOM 2093 N N . ALA B 1 87 ? 13.797 -6.809 -17.047 1 93.25 87 ALA B N 1
ATOM 2094 C CA . ALA B 1 87 ? 13.383 -7.391 -18.312 1 93.25 87 ALA B CA 1
ATOM 2095 C C . ALA B 1 87 ? 11.922 -7.078 -18.609 1 93.25 87 ALA B C 1
ATOM 2097 O O . ALA B 1 87 ? 11.477 -7.203 -19.766 1 93.25 87 ALA B O 1
ATOM 2098 N N . GLY B 1 88 ? 11.211 -6.684 -17.625 1 93.25 88 GLY B N 1
ATOM 2099 C CA . GLY B 1 88 ? 9.781 -6.477 -17.797 1 93.25 88 GLY B CA 1
ATOM 2100 C C . GLY B 1 88 ? 9.039 -7.734 -18.203 1 93.25 88 GLY B C 1
ATOM 2101 O O . GLY B 1 88 ? 8.156 -7.695 -19.062 1 93.25 88 GLY B O 1
ATOM 2102 N N . ALA B 1 89 ? 9.469 -8.836 -17.578 1 95.38 89 ALA B N 1
ATOM 2103 C CA . ALA B 1 89 ? 8.914 -10.117 -17.984 1 95.38 89 ALA B CA 1
ATOM 2104 C C . ALA B 1 89 ? 8.891 -11.109 -16.828 1 95.38 89 ALA B C 1
ATOM 2106 O O . ALA B 1 89 ? 9.539 -10.883 -15.797 1 95.38 89 ALA B O 1
ATOM 2107 N N . LEU B 1 90 ? 8.086 -12.133 -16.984 1 97.94 90 LEU B N 1
ATOM 2108 C CA . LEU B 1 90 ? 8.062 -13.266 -16.062 1 97.94 90 LEU B CA 1
ATOM 2109 C C . LEU B 1 90 ? 8.812 -14.461 -16.641 1 97.94 90 LEU B C 1
ATOM 2111 O O . LEU B 1 90 ? 8.656 -14.766 -17.828 1 97.94 90 LEU B O 1
ATOM 2115 N N . THR B 1 91 ? 9.586 -15.102 -15.789 1 98.12 91 THR B N 1
ATOM 2116 C CA . THR B 1 91 ? 10.289 -16.312 -16.188 1 98.12 91 THR B CA 1
ATOM 2117 C C . THR B 1 91 ? 9.867 -17.5 -15.32 1 98.12 91 THR B C 1
ATOM 2119 O O . THR B 1 91 ? 9.773 -17.375 -14.094 1 98.12 91 THR B O 1
ATOM 2122 N N . ARG B 1 92 ? 9.648 -18.641 -15.953 1 98.38 92 ARG B N 1
ATOM 2123 C CA . ARG B 1 92 ? 9.234 -19.812 -15.195 1 98.38 92 ARG B CA 1
ATOM 2124 C C . ARG B 1 92 ? 10.414 -20.422 -14.445 1 98.38 92 ARG B C 1
ATOM 2126 O O . ARG B 1 92 ? 11.445 -20.75 -15.047 1 98.38 92 ARG B O 1
ATOM 2133 N N . VAL B 1 93 ? 10.273 -20.594 -13.195 1 98.62 93 VAL B N 1
ATOM 2134 C CA . VAL B 1 93 ? 11.391 -21.078 -12.398 1 98.62 93 VAL B CA 1
ATOM 2135 C C . VAL B 1 93 ? 11.109 -22.516 -11.945 1 98.62 93 VAL B C 1
ATOM 2137 O O . VAL B 1 93 ? 12.023 -23.234 -11.531 1 98.62 93 VAL B O 1
ATOM 2140 N N . ALA B 1 94 ? 9.812 -22.969 -11.992 1 98.75 94 ALA B N 1
ATOM 2141 C CA . ALA B 1 94 ? 9.469 -24.359 -11.703 1 98.75 94 ALA B CA 1
ATOM 2142 C C . ALA B 1 94 ? 8.141 -24.734 -12.359 1 98.75 94 ALA B C 1
ATOM 2144 O O . ALA B 1 94 ? 7.172 -23.984 -12.305 1 98.75 94 ALA B O 1
ATOM 2145 N N . PRO B 1 95 ? 8.102 -25.875 -13 1 98.56 95 PRO B N 1
ATOM 2146 C CA . PRO B 1 95 ? 6.832 -26.359 -13.539 1 98.56 95 PRO B CA 1
ATOM 2147 C C . PRO B 1 95 ? 5.949 -27.016 -12.484 1 98.56 95 PRO B C 1
ATOM 2149 O O . PRO B 1 95 ? 6.453 -27.469 -11.453 1 98.56 95 PRO B O 1
ATOM 2152 N N . GLY B 1 96 ? 4.602 -27.016 -12.766 1 97.94 96 GLY B N 1
ATOM 2153 C CA . GLY B 1 96 ? 3.701 -27.75 -11.891 1 97.94 96 GLY B CA 1
ATOM 2154 C C . GLY B 1 96 ? 2.525 -26.922 -11.414 1 97.94 96 GLY B C 1
ATOM 2155 O O . GLY B 1 96 ? 2.387 -25.75 -11.781 1 97.94 96 GLY B O 1
ATOM 2156 N N . GLY B 1 97 ? 1.624 -27.594 -10.711 1 97.75 97 GLY B N 1
ATOM 2157 C CA . GLY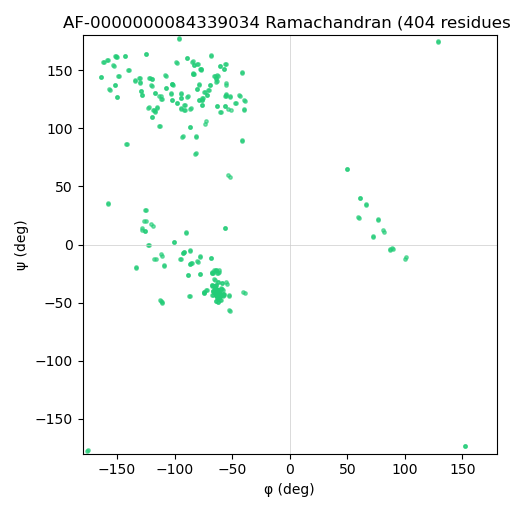 B 1 97 ? 0.509 -26.953 -10.039 1 97.75 97 GLY B CA 1
ATOM 2158 C C . GLY B 1 97 ? 0.726 -26.797 -8.547 1 97.75 97 GLY B C 1
ATOM 2159 O O . GLY B 1 97 ? 1.027 -27.781 -7.852 1 97.75 97 GLY B O 1
ATOM 2160 N N . PHE B 1 98 ? 0.636 -25.594 -8.016 1 98.5 98 PHE B N 1
ATOM 2161 C CA . PHE B 1 98 ? 0.988 -25.359 -6.621 1 98.5 98 PHE B CA 1
ATOM 2162 C C . PHE B 1 98 ? -0.185 -24.75 -5.863 1 98.5 98 PHE B C 1
ATOM 2164 O O . PHE B 1 98 ? -0.083 -24.484 -4.664 1 98.5 98 PHE B O 1
ATOM 2171 N N . GLY B 1 99 ? -1.307 -24.531 -6.566 1 97.44 99 GLY B N 1
ATOM 2172 C CA . GLY B 1 99 ? -2.477 -23.891 -5.996 1 97.44 99 GLY B CA 1
ATOM 2173 C C . GLY B 1 99 ? -2.938 -24.531 -4.699 1 97.44 99 GLY B C 1
ATOM 2174 O O . GLY B 1 99 ? -3.006 -23.875 -3.662 1 97.44 99 GLY B O 1
ATOM 2175 N N . PRO B 1 100 ? -3.219 -25.828 -4.758 1 97.69 100 PRO B N 1
ATOM 2176 C CA . PRO B 1 100 ? -3.711 -26.516 -3.559 1 97.69 100 PRO B CA 1
ATOM 2177 C C . PRO B 1 100 ? -2.711 -26.484 -2.404 1 97.69 100 PRO B C 1
ATOM 2179 O O . PRO B 1 100 ? -3.104 -26.297 -1.248 1 97.69 100 PRO B O 1
ATOM 2182 N N . ALA B 1 101 ? -1.42 -26.688 -2.666 1 98.19 101 ALA B N 1
ATOM 2183 C CA . ALA B 1 101 ? -0.401 -26.625 -1.621 1 98.19 101 ALA B CA 1
ATOM 2184 C C . ALA B 1 101 ? -0.347 -25.234 -0.981 1 98.19 101 ALA B C 1
ATOM 2186 O O . ALA B 1 101 ? -0.209 -25.109 0.238 1 98.19 101 ALA B O 1
ATOM 2187 N N . LEU B 1 102 ? -0.44 -24.172 -1.807 1 98.31 102 LEU B N 1
ATOM 2188 C CA . LEU B 1 102 ? -0.467 -22.812 -1.283 1 98.31 102 LEU B CA 1
ATOM 2189 C C . LEU B 1 102 ? -1.688 -22.594 -0.397 1 98.31 102 LEU B C 1
ATOM 2191 O O . LEU B 1 102 ? -1.578 -22.016 0.688 1 98.31 102 LEU B O 1
ATOM 2195 N N . ALA B 1 103 ? -2.809 -23.047 -0.893 1 98.5 103 ALA B N 1
ATOM 2196 C CA . ALA B 1 103 ? -4.055 -22.906 -0.146 1 98.5 103 ALA B CA 1
ATOM 2197 C C . ALA B 1 103 ? -3.957 -23.562 1.225 1 98.5 103 ALA B C 1
ATOM 2199 O O . ALA B 1 103 ? -4.449 -23.031 2.219 1 98.5 103 ALA B O 1
ATOM 2200 N N . ALA B 1 104 ? -3.326 -24.672 1.301 1 97.75 104 ALA B N 1
ATOM 2201 C CA . ALA B 1 104 ? -3.211 -25.438 2.537 1 97.75 104 ALA B CA 1
ATOM 2202 C C . ALA B 1 104 ? -2.393 -24.688 3.578 1 97.75 104 ALA B C 1
ATOM 2204 O O . ALA B 1 104 ? -2.484 -24.969 4.777 1 97.75 104 ALA B O 1
ATOM 2205 N N . CYS B 1 105 ? -1.552 -23.734 3.137 1 96.31 105 CYS B N 1
ATOM 2206 C CA . CYS B 1 105 ? -0.72 -22.969 4.051 1 96.31 105 CYS B CA 1
ATOM 2207 C C . CYS B 1 105 ? -1.521 -21.844 4.695 1 96.31 105 CYS B C 1
ATOM 2209 O O . CYS B 1 105 ? -1.069 -21.234 5.668 1 96.31 105 CYS B O 1
ATOM 2211 N N . THR B 1 106 ? -2.719 -21.5 4.168 1 95.75 106 THR B N 1
ATOM 2212 C CA . THR B 1 106 ? -3.467 -20.328 4.602 1 95.75 106 THR B CA 1
ATOM 2213 C C . THR B 1 106 ? -4.398 -20.672 5.758 1 95.75 106 THR B C 1
ATOM 2215 O O . THR B 1 106 ? -4.68 -21.844 6.004 1 95.75 106 THR B O 1
ATOM 2218 N N . VAL B 1 107 ? -4.812 -19.703 6.469 1 91.25 107 VAL B N 1
ATOM 2219 C CA . VAL B 1 107 ? -5.684 -19.875 7.625 1 91.25 107 VAL B CA 1
ATOM 2220 C C . VAL B 1 107 ? -7.145 -19.875 7.176 1 91.25 107 VAL B C 1
ATOM 2222 O O . VAL B 1 107 ? -7.918 -20.75 7.562 1 91.25 107 VAL B O 1
ATOM 2225 N N . ASP B 1 108 ? -7.527 -18.922 6.258 1 90.94 108 ASP B N 1
ATOM 2226 C CA . ASP B 1 108 ? -8.945 -18.766 5.938 1 90.94 108 ASP B CA 1
ATOM 2227 C C . ASP B 1 108 ? -9.172 -18.812 4.43 1 90.94 108 ASP B C 1
ATOM 2229 O O . ASP B 1 108 ? -10.234 -18.406 3.945 1 90.94 108 ASP B O 1
ATOM 2233 N N . ALA B 1 109 ? -8.164 -19.234 3.674 1 95.75 109 ALA B N 1
ATOM 2234 C CA . ALA B 1 109 ? -8.305 -19.219 2.221 1 95.75 109 ALA B CA 1
ATOM 2235 C C . ALA B 1 109 ? -8.172 -20.641 1.652 1 95.75 109 ALA B C 1
ATOM 2237 O O . ALA B 1 109 ? -8.008 -20.812 0.443 1 95.75 109 ALA B O 1
ATOM 2238 N N . ARG B 1 110 ? -8.273 -21.672 2.398 1 95.31 110 ARG B N 1
ATOM 2239 C CA . ARG B 1 110 ? -8.016 -23.062 2.018 1 95.31 110 ARG B CA 1
ATOM 2240 C C . ARG B 1 110 ? -9.016 -23.531 0.966 1 95.31 110 ARG B C 1
ATOM 2242 O O . ARG B 1 110 ? -8.664 -24.297 0.07 1 95.31 110 ARG B O 1
ATOM 2249 N N . ASP B 1 111 ? -10.211 -23 1.004 1 95.56 111 ASP B N 1
ATOM 2250 C CA . ASP B 1 111 ? -11.281 -23.578 0.205 1 95.56 111 ASP B CA 1
ATOM 2251 C C . ASP B 1 111 ? -11.414 -22.875 -1.141 1 95.56 111 ASP B C 1
ATOM 2253 O O . ASP B 1 111 ? -12.086 -23.359 -2.047 1 95.56 111 ASP B O 1
ATOM 2257 N N . TRP B 1 112 ? -10.719 -21.688 -1.246 1 97.69 112 TRP B N 1
ATOM 2258 C CA . TRP B 1 112 ? -11.039 -20.953 -2.461 1 97.69 112 TRP B CA 1
ATOM 2259 C C . TRP B 1 112 ? -9.766 -20.453 -3.146 1 97.69 112 TRP B C 1
ATOM 2261 O O . TRP B 1 112 ? -9.797 -20.078 -4.32 1 97.69 112 TRP B O 1
ATOM 2271 N N . LEU B 1 113 ? -8.602 -20.359 -2.471 1 98.56 113 LEU B N 1
ATOM 2272 C CA . LEU B 1 113 ? -7.402 -19.75 -3.025 1 98.56 113 LEU B CA 1
ATOM 2273 C C . LEU B 1 113 ? -6.953 -20.469 -4.289 1 98.56 113 LEU B C 1
ATOM 2275 O O . LEU B 1 113 ? -6.508 -19.844 -5.246 1 98.56 113 LEU B O 1
ATOM 2279 N N . ALA B 1 114 ? -7.082 -21.812 -4.328 1 98.12 114 ALA B N 1
ATOM 2280 C CA . ALA B 1 114 ? -6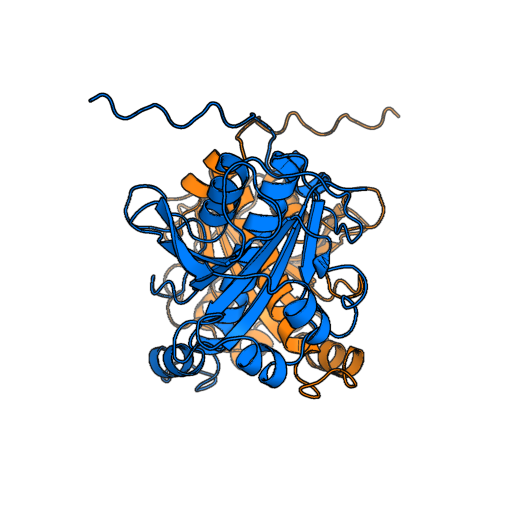.625 -22.625 -5.453 1 98.12 114 ALA B CA 1
ATOM 2281 C C . ALA B 1 114 ? -7.477 -22.375 -6.695 1 98.12 114 ALA B C 1
ATOM 2283 O O . ALA B 1 114 ? -7.105 -22.781 -7.797 1 98.12 114 ALA B O 1
ATOM 2284 N N . ASP B 1 115 ? -8.625 -21.688 -6.566 1 98.38 115 ASP B N 1
ATOM 2285 C CA . ASP B 1 115 ? -9.5 -21.391 -7.695 1 98.38 115 ASP B CA 1
ATOM 2286 C C . ASP B 1 115 ? -9.062 -20.125 -8.422 1 98.38 115 ASP B C 1
ATOM 2288 O O . ASP B 1 115 ? -9.508 -19.844 -9.539 1 98.38 115 ASP B O 1
ATOM 2292 N N . ALA B 1 116 ? -8.227 -19.312 -7.816 1 98.81 116 ALA B N 1
ATOM 2293 C CA . ALA B 1 116 ? -7.703 -18.125 -8.492 1 98.81 116 ALA B CA 1
ATOM 2294 C C . ALA B 1 116 ? -6.875 -18.516 -9.719 1 98.81 116 ALA B C 1
ATOM 2296 O O . ALA B 1 116 ? -6.234 -19.578 -9.727 1 98.81 116 ALA B O 1
ATOM 2297 N N . ALA B 1 117 ? -6.922 -17.734 -10.758 1 98.88 117 ALA B N 1
ATOM 2298 C CA . ALA B 1 117 ? -6.125 -18 -11.953 1 98.88 117 ALA B CA 1
ATOM 2299 C C . ALA B 1 117 ? -4.633 -17.859 -11.656 1 98.88 117 ALA B C 1
ATOM 2301 O O . ALA B 1 117 ? -3.814 -18.594 -12.219 1 98.88 117 ALA B O 1
ATOM 2302 N N . VAL B 1 118 ? -4.289 -16.922 -10.805 1 98.88 118 VAL B N 1
ATOM 2303 C CA . VAL B 1 118 ? -2.906 -16.688 -10.406 1 98.88 118 VAL B CA 1
ATOM 2304 C C . VAL B 1 118 ? -2.865 -16.156 -8.969 1 98.88 118 VAL B C 1
ATOM 2306 O O . VAL B 1 118 ? -3.787 -15.469 -8.531 1 98.88 118 VAL B O 1
ATOM 2309 N N . VAL B 1 119 ? -1.882 -16.516 -8.219 1 98.94 119 VAL B N 1
ATOM 2310 C CA . VAL B 1 119 ? -1.539 -15.906 -6.934 1 98.94 119 VAL B CA 1
ATOM 2311 C C . VAL B 1 119 ? -0.171 -15.242 -7.031 1 98.94 119 VAL B C 1
ATOM 2313 O O . VAL B 1 119 ? 0.824 -15.891 -7.359 1 98.94 119 VAL B O 1
ATOM 2316 N N . LEU B 1 120 ? -0.112 -13.961 -6.852 1 98.94 120 LEU B N 1
ATOM 2317 C CA . LEU B 1 120 ? 1.157 -13.242 -6.797 1 98.94 120 LEU B CA 1
ATOM 2318 C C . LEU B 1 120 ? 1.669 -13.148 -5.363 1 98.94 120 LEU B C 1
ATOM 2320 O O . LEU B 1 120 ? 1.011 -12.57 -4.5 1 98.94 120 LEU B O 1
ATOM 2324 N N . LEU B 1 121 ? 2.779 -13.766 -5.148 1 98.94 121 LEU B N 1
ATOM 2325 C CA . LEU B 1 121 ? 3.41 -13.836 -3.834 1 98.94 121 LEU B CA 1
ATOM 2326 C C . LEU B 1 121 ? 4.504 -12.781 -3.699 1 98.94 121 LEU B C 1
ATOM 2328 O O . LEU B 1 121 ? 5.43 -12.734 -4.512 1 98.94 121 LEU B O 1
ATOM 2332 N N . LEU B 1 122 ? 4.387 -11.922 -2.727 1 98.88 122 LEU B N 1
ATOM 2333 C CA . LEU B 1 122 ? 5.398 -10.93 -2.373 1 98.88 122 LEU B CA 1
ATOM 2334 C C . LEU B 1 122 ? 6.305 -11.453 -1.263 1 98.88 122 LEU B C 1
ATOM 2336 O O . LEU B 1 122 ? 5.824 -11.977 -0.257 1 98.88 122 LEU B O 1
ATOM 2340 N N . SER B 1 123 ? 7.582 -11.352 -1.458 1 98.81 123 SER B N 1
ATOM 2341 C CA . SER B 1 123 ? 8.555 -11.805 -0.473 1 98.81 123 SER B CA 1
ATOM 2342 C C . SER B 1 123 ? 9.766 -10.883 -0.421 1 98.81 123 SER B C 1
ATOM 2344 O O . SER B 1 123 ? 9.961 -10.055 -1.312 1 98.81 123 SER B O 1
ATOM 2346 N N . ALA B 1 124 ? 10.516 -10.969 0.627 1 98.62 124 ALA B N 1
ATOM 2347 C CA . ALA B 1 124 ? 11.758 -10.219 0.791 1 98.62 124 ALA B CA 1
ATOM 2348 C C . ALA B 1 124 ? 12.68 -10.883 1.809 1 98.62 124 ALA B C 1
ATOM 2350 O O . ALA B 1 124 ? 12.242 -11.727 2.592 1 98.62 124 ALA B O 1
ATOM 2351 N N . ASP B 1 125 ? 13.961 -10.57 1.718 1 98.12 125 ASP B N 1
ATOM 2352 C CA . ASP B 1 125 ? 14.93 -10.945 2.744 1 98.12 125 ASP B CA 1
ATOM 2353 C C . ASP B 1 125 ? 14.883 -9.969 3.922 1 98.12 125 ASP B C 1
ATOM 2355 O O . ASP B 1 125 ? 15.578 -8.953 3.924 1 98.12 125 ASP B O 1
ATOM 2359 N N . LEU B 1 126 ? 14.109 -10.289 4.949 1 95.62 126 LEU B N 1
ATOM 2360 C CA . LEU B 1 126 ? 13.906 -9.391 6.078 1 95.62 126 LEU B CA 1
ATOM 2361 C C . LEU B 1 126 ? 15.188 -9.211 6.879 1 95.62 126 LEU B C 1
ATOM 2363 O O . LEU B 1 126 ? 15.445 -8.141 7.426 1 95.62 126 LEU B O 1
ATOM 2367 N N . GLU B 1 127 ? 15.961 -10.258 6.98 1 94.88 127 GLU B N 1
ATOM 2368 C CA . GLU B 1 127 ? 17.234 -10.148 7.691 1 94.88 127 GLU B CA 1
ATOM 2369 C C . GLU B 1 127 ? 18.172 -9.164 7.004 1 94.88 127 GLU B C 1
ATOM 2371 O O . GLU B 1 127 ? 18.797 -8.328 7.66 1 94.88 127 GLU B O 1
ATOM 2376 N N . ALA B 1 128 ? 18.25 -9.289 5.695 1 95.5 128 ALA B N 1
ATOM 2377 C CA . ALA B 1 128 ? 19.078 -8.352 4.941 1 95.5 128 ALA B CA 1
ATOM 2378 C C . ALA B 1 128 ? 18.562 -6.922 5.09 1 95.5 128 ALA B C 1
ATOM 2380 O O . ALA B 1 128 ? 19.344 -5.973 5.18 1 95.5 128 ALA B O 1
ATOM 2381 N N . ALA B 1 129 ? 17.234 -6.77 5.094 1 94.44 129 ALA B N 1
ATOM 2382 C CA . ALA B 1 129 ? 16.641 -5.449 5.266 1 94.44 129 ALA B CA 1
ATOM 2383 C C . ALA B 1 129 ? 16.984 -4.859 6.629 1 94.44 129 ALA B C 1
ATOM 2385 O O . ALA B 1 129 ? 17.328 -3.682 6.734 1 94.44 129 ALA B O 1
ATOM 2386 N N . ARG B 1 130 ? 16.922 -5.645 7.699 1 92.81 130 ARG B N 1
ATOM 2387 C CA . ARG B 1 130 ? 17.281 -5.199 9.039 1 92.81 130 ARG B CA 1
ATOM 2388 C C . ARG B 1 130 ? 18.734 -4.766 9.109 1 92.81 130 ARG B C 1
ATOM 2390 O O . ARG B 1 130 ? 19.062 -3.73 9.695 1 92.81 130 ARG B O 1
ATOM 2397 N N . ALA B 1 131 ? 19.578 -5.543 8.469 1 91.62 131 ALA B N 1
ATOM 2398 C CA . ALA B 1 131 ? 21.016 -5.25 8.477 1 91.62 131 ALA B CA 1
ATOM 2399 C C . ALA B 1 131 ? 21.312 -3.934 7.766 1 91.62 131 ALA B C 1
ATOM 2401 O O . ALA B 1 131 ? 22.172 -3.166 8.195 1 91.62 131 ALA B O 1
ATOM 2402 N N . ALA B 1 132 ? 20.562 -3.666 6.723 1 90.12 132 ALA B N 1
ATOM 2403 C CA . ALA B 1 132 ? 20.797 -2.482 5.902 1 90.12 132 ALA B CA 1
ATOM 2404 C C . ALA B 1 132 ? 20.484 -1.205 6.672 1 90.12 132 ALA B C 1
ATOM 2406 O O . ALA B 1 132 ? 21.031 -0.141 6.379 1 90.12 132 ALA B O 1
ATOM 2407 N N . PHE B 1 133 ? 19.609 -1.285 7.703 1 87.62 133 PHE B N 1
ATOM 2408 C CA . PHE B 1 133 ? 19.203 -0.111 8.461 1 87.62 133 PHE B CA 1
ATOM 2409 C C . PHE B 1 133 ? 19.453 -0.313 9.953 1 87.62 133 PHE B C 1
ATOM 2411 O O . PHE B 1 133 ? 18.688 0.172 10.789 1 87.62 133 PHE B O 1
ATOM 2418 N N . ALA B 1 134 ? 20.406 -1.054 10.273 1 83.25 134 ALA B N 1
ATOM 2419 C CA . ALA B 1 134 ? 20.703 -1.491 11.633 1 83.25 134 ALA B CA 1
ATOM 2420 C C . ALA B 1 134 ? 21 -0.301 12.539 1 83.25 134 ALA B C 1
ATOM 2422 O O . ALA B 1 134 ? 20.781 -0.361 13.75 1 83.25 134 ALA B O 1
ATOM 2423 N N . THR B 1 135 ? 21.422 0.813 11.945 1 77.94 135 THR B N 1
ATOM 2424 C CA . THR B 1 135 ? 21.844 1.941 12.766 1 77.94 135 THR B CA 1
ATOM 2425 C C . THR B 1 135 ? 20.672 2.889 13.031 1 77.94 135 THR B C 1
ATOM 2427 O O . THR B 1 135 ? 20.797 3.811 13.836 1 77.94 135 THR B O 1
ATOM 2430 N N . GLU B 1 136 ? 19.531 2.654 12.406 1 72.62 136 GLU B N 1
ATOM 2431 C CA . GLU B 1 136 ? 18.391 3.535 12.586 1 72.62 136 GLU B CA 1
ATOM 2432 C C . GLU B 1 136 ? 17.531 3.096 13.773 1 72.62 136 GLU B C 1
ATOM 2434 O O . GLU B 1 136 ? 17.219 1.912 13.922 1 72.62 136 GLU B O 1
ATOM 2439 N N . PRO B 1 137 ? 17.219 4.035 14.789 1 67.31 137 PRO B N 1
ATOM 2440 C CA . PRO B 1 137 ? 16.344 3.682 15.906 1 67.31 137 PRO B CA 1
ATOM 2441 C C . PRO B 1 137 ? 14.898 3.453 15.469 1 67.31 137 PRO B C 1
ATOM 2443 O O . PRO B 1 137 ? 14.414 4.121 14.555 1 67.31 137 PRO B O 1
ATOM 2446 N N . PRO B 1 138 ? 14.023 2.76 16.297 1 63.56 138 PRO B N 1
ATOM 2447 C CA . PRO B 1 138 ? 14.555 1.74 17.203 1 63.56 138 PRO B CA 1
ATOM 2448 C C . PRO B 1 138 ? 15.359 0.668 16.484 1 63.56 138 PRO B C 1
ATOM 2450 O O . PRO B 1 138 ? 14.961 0.194 15.422 1 63.56 138 PRO B O 1
ATOM 2453 N N . ALA B 1 139 ? 16.328 0.335 16.984 1 59.12 139 ALA B N 1
ATOM 2454 C CA . ALA B 1 139 ? 17.359 -0.504 16.391 1 59.12 139 ALA B CA 1
ATOM 2455 C C . ALA B 1 139 ? 16.781 -1.826 15.891 1 59.12 139 ALA B C 1
ATOM 2457 O O . ALA B 1 139 ? 15.93 -2.426 16.562 1 59.12 139 ALA B O 1
ATOM 2458 N N . TRP B 1 140 ? 17.031 -2.143 14.695 1 58.59 140 TRP B N 1
ATOM 2459 C CA . TRP B 1 140 ? 16.922 -3.436 14.031 1 58.59 140 TRP B CA 1
ATOM 2460 C C . TRP B 1 140 ? 15.492 -3.707 13.594 1 58.59 140 TRP B C 1
ATOM 2462 O O . TRP B 1 140 ? 15.164 -4.816 13.164 1 58.59 140 TRP B O 1
ATOM 2472 N N . GLU B 1 141 ? 14.711 -2.582 13.711 1 80.75 141 GLU B N 1
ATOM 2473 C CA . GLU B 1 141 ? 13.328 -2.873 13.344 1 80.75 141 GLU B CA 1
ATOM 2474 C C . GLU B 1 141 ? 12.906 -2.09 12.109 1 80.75 141 GLU B C 1
ATOM 2476 O O . GLU B 1 141 ? 12 -2.504 11.383 1 80.75 141 GLU B O 1
ATOM 2481 N N . ARG B 1 142 ? 13.695 -1.169 11.781 1 86.75 142 ARG B N 1
ATOM 2482 C CA . ARG B 1 142 ? 13.227 -0.224 10.773 1 86.75 142 ARG B CA 1
ATOM 2483 C C . ARG B 1 142 ? 13.234 -0.854 9.383 1 86.75 142 ARG B C 1
ATOM 2485 O O . ARG B 1 142 ? 12.297 -0.668 8.609 1 86.75 142 ARG B O 1
ATOM 2492 N N . GLY B 1 143 ? 14.312 -1.604 9.18 1 91.88 143 GLY B N 1
ATOM 2493 C CA . GLY B 1 143 ? 14.383 -2.26 7.887 1 91.88 143 GLY B CA 1
ATOM 2494 C C . GLY B 1 143 ? 13.195 -3.15 7.598 1 91.88 143 GLY B C 1
ATOM 2495 O O . GLY B 1 143 ? 12.656 -3.145 6.488 1 91.88 143 GLY B O 1
ATOM 2496 N N . ALA B 1 144 ? 12.781 -3.893 8.562 1 94 144 ALA B N 1
ATOM 2497 C CA . ALA B 1 144 ? 11.625 -4.758 8.398 1 94 144 ALA B CA 1
ATOM 2498 C C . ALA B 1 144 ? 10.344 -3.939 8.219 1 94 144 ALA B C 1
ATOM 2500 O O . ALA B 1 144 ? 9.492 -4.289 7.402 1 94 144 ALA B O 1
ATOM 2501 N N . ARG B 1 145 ? 10.211 -2.848 8.969 1 94.88 145 ARG B N 1
ATOM 2502 C CA . ARG B 1 145 ? 9.062 -1.965 8.828 1 94.88 145 ARG B CA 1
ATOM 2503 C C . ARG B 1 145 ? 8.953 -1.43 7.402 1 94.88 145 ARG B C 1
ATOM 2505 O O . ARG B 1 145 ? 7.863 -1.396 6.824 1 94.88 145 ARG B O 1
ATOM 2512 N N . TYR B 1 146 ? 10.117 -1.048 6.84 1 96.81 146 TYR B N 1
ATOM 2513 C CA . TYR B 1 146 ? 10.125 -0.534 5.473 1 96.81 146 TYR B CA 1
ATOM 2514 C C . TYR B 1 146 ? 9.625 -1.586 4.492 1 96.81 146 TYR B C 1
ATOM 2516 O O . TYR B 1 146 ? 8.812 -1.285 3.609 1 96.81 146 TYR B O 1
ATOM 2524 N N . VAL B 1 147 ? 10.086 -2.77 4.672 1 97.62 147 VAL B N 1
ATOM 2525 C CA . VAL B 1 147 ? 9.727 -3.854 3.766 1 97.62 147 VAL B CA 1
ATOM 2526 C C . VAL B 1 147 ? 8.219 -4.102 3.838 1 97.62 147 VAL B C 1
ATOM 2528 O O . VAL B 1 147 ? 7.566 -4.297 2.811 1 97.62 147 VAL B O 1
ATOM 2531 N N . TRP B 1 148 ? 7.648 -4.066 5.008 1 97.5 148 TRP B N 1
ATOM 2532 C CA . TRP B 1 148 ? 6.215 -4.293 5.16 1 97.5 148 TRP B CA 1
ATOM 2533 C C . TRP B 1 148 ? 5.414 -3.164 4.523 1 97.5 148 TRP B C 1
ATOM 2535 O O . TRP B 1 148 ? 4.379 -3.406 3.896 1 97.5 148 TRP B O 1
ATOM 2545 N N . LEU B 1 149 ? 5.863 -1.927 4.664 1 98.44 149 LEU B N 1
ATOM 2546 C CA . LEU B 1 149 ? 5.23 -0.808 3.975 1 98.44 149 LEU B CA 1
ATOM 2547 C C . LEU B 1 149 ? 5.293 -0.993 2.463 1 98.44 149 LEU B C 1
ATOM 2549 O O . LEU B 1 149 ? 4.297 -0.783 1.766 1 98.44 149 LEU B O 1
ATOM 2553 N N . GLU B 1 150 ? 6.43 -1.403 1.985 1 98.75 150 GLU B N 1
ATOM 2554 C CA . GLU B 1 150 ? 6.609 -1.629 0.554 1 98.75 150 GLU B CA 1
ATOM 2555 C C . GLU B 1 150 ? 5.695 -2.746 0.053 1 98.75 150 GLU B C 1
ATOM 2557 O O . GLU B 1 150 ? 5.117 -2.643 -1.031 1 98.75 150 GLU B O 1
ATOM 2562 N N . ALA B 1 151 ? 5.633 -3.793 0.843 1 98.88 151 ALA B N 1
ATOM 2563 C CA . ALA B 1 151 ? 4.758 -4.906 0.472 1 98.88 151 ALA B CA 1
ATOM 2564 C C . ALA B 1 151 ? 3.303 -4.457 0.392 1 98.88 151 ALA B C 1
ATOM 2566 O O . ALA B 1 151 ? 2.57 -4.863 -0.511 1 98.88 151 ALA B O 1
ATOM 2567 N N . GLY B 1 152 ? 2.877 -3.637 1.361 1 98.88 152 GLY B N 1
ATOM 2568 C CA . GLY B 1 152 ? 1.534 -3.082 1.311 1 98.88 152 GLY B CA 1
ATOM 2569 C C . GLY B 1 152 ? 1.287 -2.227 0.082 1 98.88 152 GLY B C 1
ATOM 2570 O O . GLY B 1 152 ? 0.231 -2.324 -0.546 1 98.88 152 GLY B O 1
ATOM 2571 N N . ALA B 1 153 ? 2.236 -1.395 -0.257 1 98.94 153 ALA B N 1
ATOM 2572 C CA . ALA B 1 153 ? 2.141 -0.549 -1.444 1 98.94 153 ALA B CA 1
ATOM 2573 C C . ALA B 1 153 ? 2.035 -1.393 -2.711 1 98.94 153 ALA B C 1
ATOM 2575 O O . ALA B 1 153 ? 1.175 -1.145 -3.559 1 98.94 153 ALA B O 1
ATOM 2576 N N . ALA B 1 154 ? 2.875 -2.418 -2.793 1 98.88 154 ALA B N 1
ATOM 2577 C CA . ALA B 1 154 ? 2.867 -3.301 -3.957 1 98.88 154 ALA B CA 1
ATOM 2578 C C . ALA B 1 154 ? 1.546 -4.055 -4.062 1 98.88 154 ALA B C 1
ATOM 2580 O O . ALA B 1 154 ? 0.979 -4.176 -5.152 1 98.88 154 ALA B O 1
ATOM 2581 N N . ALA B 1 155 ? 1.093 -4.543 -2.953 1 98.94 155 ALA B N 1
ATOM 2582 C CA . ALA B 1 155 ? -0.172 -5.277 -2.939 1 98.94 155 ALA B CA 1
ATOM 2583 C C . ALA B 1 155 ? -1.328 -4.379 -3.375 1 98.94 155 ALA B C 1
ATOM 2585 O O . ALA B 1 155 ? -2.23 -4.824 -4.086 1 98.94 155 ALA B O 1
ATOM 2586 N N . GLN B 1 156 ? -1.285 -3.18 -2.918 1 98.88 156 GLN B N 1
ATOM 2587 C CA . GLN B 1 156 ? -2.342 -2.25 -3.305 1 98.88 156 GLN B CA 1
ATOM 2588 C C . GLN B 1 156 ? -2.275 -1.931 -4.797 1 98.88 156 GLN B C 1
ATOM 2590 O O . GLN B 1 156 ? -3.309 -1.845 -5.465 1 98.88 156 GLN B O 1
ATOM 2595 N N . ASN B 1 157 ? -1.085 -1.696 -5.309 1 98.31 157 ASN B N 1
ATOM 2596 C CA . ASN B 1 157 ? -0.938 -1.523 -6.75 1 98.31 157 ASN B CA 1
ATOM 2597 C C . ASN B 1 157 ? -1.548 -2.691 -7.52 1 98.31 157 ASN B C 1
ATOM 2599 O O . ASN B 1 157 ? -2.258 -2.488 -8.508 1 98.31 157 ASN B O 1
ATOM 2603 N N . LEU B 1 158 ? -1.28 -3.922 -7.031 1 98.31 158 LEU B N 1
ATOM 2604 C CA . LEU B 1 158 ? -1.827 -5.125 -7.645 1 98.31 158 LEU B CA 1
ATOM 2605 C C . LEU B 1 158 ? -3.352 -5.105 -7.621 1 98.31 158 LEU B C 1
ATOM 2607 O O . LEU B 1 158 ? -3.996 -5.363 -8.641 1 98.31 158 LEU B O 1
ATOM 2611 N N . ALA B 1 159 ? -3.879 -4.793 -6.504 1 98.5 159 ALA B N 1
ATOM 2612 C CA . ALA B 1 159 ? -5.328 -4.793 -6.332 1 98.5 159 ALA B CA 1
ATOM 2613 C C . ALA B 1 159 ? -5.988 -3.74 -7.219 1 98.5 159 ALA B C 1
ATOM 2615 O O . ALA B 1 159 ? -7.023 -3.998 -7.836 1 98.5 159 ALA B O 1
ATOM 2616 N N . LEU B 1 160 ? -5.418 -2.568 -7.281 1 97.44 160 LEU B N 1
ATOM 2617 C CA . LEU B 1 160 ? -5.945 -1.505 -8.125 1 97.44 160 LEU B CA 1
ATOM 2618 C C . LEU B 1 160 ? -5.852 -1.885 -9.602 1 97.44 160 LEU B C 1
ATOM 2620 O O . LEU B 1 160 ? -6.785 -1.64 -10.375 1 97.44 160 LEU B O 1
ATOM 2624 N N . GLN B 1 161 ? -4.758 -2.473 -9.961 1 95.94 161 GLN B N 1
ATOM 2625 C CA . GLN B 1 161 ? -4.59 -2.898 -11.352 1 95.94 161 GLN B CA 1
ATOM 2626 C C . GLN B 1 161 ? -5.602 -3.982 -11.719 1 95.94 161 GLN B C 1
ATOM 2628 O O . GLN B 1 161 ? -6.141 -3.986 -12.828 1 95.94 161 GLN B O 1
ATOM 2633 N N . ALA B 1 162 ? -5.816 -4.91 -10.805 1 97.31 162 ALA B N 1
ATOM 2634 C CA . ALA B 1 162 ? -6.848 -5.922 -11.039 1 97.31 162 ALA B CA 1
ATOM 2635 C C . ALA B 1 162 ? -8.211 -5.273 -11.266 1 97.31 162 ALA B C 1
ATOM 2637 O O . ALA B 1 162 ? -8.945 -5.66 -12.18 1 97.31 162 ALA B O 1
ATOM 2638 N N . ALA B 1 163 ? -8.539 -4.297 -10.469 1 95.94 163 ALA B N 1
ATOM 2639 C CA . ALA B 1 163 ? -9.805 -3.592 -10.609 1 95.94 163 ALA B CA 1
ATOM 2640 C C . ALA B 1 163 ? -9.914 -2.922 -11.977 1 95.94 163 ALA B C 1
ATOM 2642 O O . ALA B 1 163 ? -10.953 -2.992 -12.625 1 95.94 163 ALA B O 1
ATOM 2643 N N . VAL B 1 164 ? -8.828 -2.291 -12.414 1 93.12 164 VAL B N 1
ATOM 2644 C CA . VAL B 1 164 ? -8.789 -1.602 -13.695 1 93.12 164 VAL B CA 1
ATOM 2645 C C . VAL B 1 164 ? -9.008 -2.605 -14.828 1 93.12 164 VAL B C 1
ATOM 2647 O O . VAL B 1 164 ? -9.648 -2.289 -15.828 1 93.12 164 VAL B O 1
ATOM 2650 N N . LEU B 1 165 ? -8.555 -3.814 -14.625 1 93.88 165 LEU B N 1
ATOM 2651 C CA . LEU B 1 165 ? -8.633 -4.848 -15.648 1 93.88 165 LEU B CA 1
ATOM 2652 C C . LEU B 1 165 ? -9.969 -5.578 -15.578 1 93.88 165 LEU B C 1
ATOM 2654 O O . LEU B 1 165 ? -10.25 -6.445 -16.406 1 93.88 165 LEU B O 1
ATOM 2658 N N . GLY B 1 166 ? -10.766 -5.234 -14.57 1 94.94 166 GLY B N 1
ATOM 2659 C CA . GLY B 1 166 ? -12.039 -5.914 -14.375 1 94.94 166 GLY B CA 1
ATOM 2660 C C . GLY B 1 166 ? -11.891 -7.297 -13.766 1 94.94 166 GLY B C 1
ATOM 2661 O O . GLY B 1 166 ? -12.758 -8.156 -13.938 1 94.94 166 GLY B O 1
ATOM 2662 N N . LEU B 1 167 ? -10.828 -7.586 -13.109 1 97.5 167 LEU B N 1
ATOM 2663 C CA . LEU B 1 167 ? -10.555 -8.859 -12.453 1 97.5 167 LEU B CA 1
ATOM 2664 C C . LEU B 1 167 ? -10.883 -8.789 -10.969 1 97.5 167 LEU B C 1
ATOM 2666 O O . LEU B 1 167 ? -10.969 -7.699 -10.398 1 97.5 167 LEU B O 1
ATOM 2670 N N . GLY B 1 168 ? -11.148 -9.992 -10.367 1 98.38 168 GLY B N 1
ATOM 2671 C CA . GLY B 1 168 ? -11.219 -10.102 -8.922 1 98.38 168 GLY B CA 1
ATOM 2672 C C . GLY B 1 168 ? -9.859 -10.273 -8.273 1 98.38 168 GLY B C 1
ATOM 2673 O O . GLY B 1 168 ? -8.969 -10.906 -8.844 1 98.38 168 GLY B O 1
ATOM 2674 N N . ALA B 1 169 ? -9.711 -9.742 -7.074 1 98.75 169 ALA B N 1
ATOM 2675 C CA . ALA B 1 169 ? -8.461 -9.891 -6.332 1 98.75 169 ALA B CA 1
ATOM 2676 C C . ALA B 1 169 ? -8.703 -9.812 -4.828 1 98.75 169 ALA B C 1
ATOM 2678 O O . ALA B 1 169 ? -9.688 -9.211 -4.383 1 98.75 169 ALA B O 1
ATOM 2679 N N . VAL B 1 170 ? -7.852 -10.406 -4.082 1 98.75 170 VAL B N 1
ATOM 2680 C CA . VAL B 1 170 ? -7.902 -10.258 -2.631 1 98.75 170 VAL B CA 1
ATOM 2681 C C . VAL B 1 170 ? -6.504 -10.43 -2.045 1 98.75 170 VAL B C 1
ATOM 2683 O O . VAL B 1 170 ? -5.734 -11.281 -2.498 1 98.75 170 VAL B O 1
ATOM 2686 N N . LEU B 1 171 ? -6.148 -9.555 -1.084 1 98.62 171 LEU B N 1
ATOM 2687 C CA . LEU B 1 171 ? -4.918 -9.648 -0.305 1 98.62 171 LEU B CA 1
ATOM 2688 C C . LEU B 1 171 ? -5.047 -10.688 0.798 1 98.62 171 LEU B C 1
ATOM 2690 O O . LEU B 1 171 ? -6 -10.656 1.583 1 98.62 171 LEU B O 1
ATOM 2694 N N . VAL B 1 172 ? -4.129 -11.641 0.807 1 97.56 172 VAL B N 1
ATOM 2695 C CA . VAL B 1 172 ? -4.082 -12.695 1.81 1 97.56 172 VAL B CA 1
ATOM 2696 C C . VAL B 1 172 ? -2.787 -12.594 2.613 1 97.56 172 VAL B C 1
ATOM 2698 O O . VAL B 1 172 ? -1.693 -12.742 2.064 1 97.56 172 VAL B O 1
ATOM 2701 N N . GLY B 1 173 ? -2.912 -12.297 3.871 1 95.31 173 GLY B N 1
ATOM 2702 C CA . GLY B 1 173 ? -1.768 -12.234 4.766 1 95.31 173 GLY B CA 1
ATOM 2703 C C . GLY B 1 173 ? -1.754 -13.344 5.801 1 95.31 173 GLY B C 1
ATOM 2704 O O . GLY B 1 173 ? -0.75 -13.547 6.488 1 95.31 173 GLY B O 1
ATOM 2705 N N . ALA B 1 174 ? -2.82 -14.086 5.902 1 93.88 174 ALA B N 1
ATOM 2706 C CA . ALA B 1 174 ? -2.971 -15.109 6.938 1 93.88 174 ALA B CA 1
ATOM 2707 C C . ALA B 1 174 ? -2.506 -16.469 6.434 1 93.88 174 ALA B C 1
ATOM 2709 O O . ALA B 1 174 ? -3.291 -17.234 5.859 1 93.88 174 ALA B O 1
ATOM 2710 N N . PHE B 1 175 ? -1.298 -16.812 6.656 1 94.31 175 PHE B N 1
ATOM 2711 C CA . PHE B 1 175 ? -0.73 -18.109 6.289 1 94.31 175 PHE B CA 1
ATOM 2712 C C . PHE B 1 175 ? 0.401 -18.484 7.238 1 94.31 175 PHE B C 1
ATOM 2714 O O . PHE B 1 175 ? 0.914 -17.641 7.973 1 94.31 175 PHE B O 1
ATOM 2721 N N . ASP B 1 176 ? 0.743 -19.734 7.25 1 93 176 ASP B N 1
ATOM 2722 C CA . ASP B 1 176 ? 1.868 -20.266 8.016 1 93 176 ASP B CA 1
ATOM 2723 C C . ASP B 1 176 ? 3.17 -20.156 7.219 1 93 176 ASP B C 1
ATOM 2725 O O . ASP B 1 176 ? 3.33 -20.812 6.188 1 93 176 ASP B O 1
ATOM 2729 N N . ASP B 1 177 ? 4.094 -19.359 7.781 1 93.5 177 ASP B N 1
ATOM 2730 C CA . ASP B 1 177 ? 5.332 -19.062 7.07 1 93.5 177 ASP B CA 1
ATOM 2731 C C . ASP B 1 177 ? 6.133 -20.344 6.812 1 93.5 177 ASP B C 1
ATOM 2733 O O . ASP B 1 177 ? 6.676 -20.531 5.723 1 93.5 177 ASP B O 1
ATOM 2737 N N . ASP B 1 178 ? 6.234 -21.172 7.848 1 93.5 178 ASP B N 1
ATOM 2738 C CA . ASP B 1 178 ? 7.027 -22.391 7.723 1 93.5 178 ASP B CA 1
ATOM 2739 C C . ASP B 1 178 ? 6.434 -23.328 6.672 1 93.5 178 ASP B C 1
ATOM 2741 O O . ASP B 1 178 ? 7.164 -23.922 5.871 1 93.5 178 ASP B O 1
ATOM 2745 N N . LEU B 1 179 ? 5.09 -23.469 6.656 1 94.81 179 LEU B N 1
ATOM 2746 C CA . LEU B 1 179 ? 4.445 -24.312 5.66 1 94.81 179 LEU B CA 1
ATOM 2747 C C . LEU B 1 179 ? 4.664 -23.766 4.254 1 94.81 179 LEU B C 1
ATOM 2749 O O . LEU B 1 179 ? 4.883 -24.531 3.311 1 94.81 179 LEU B O 1
ATOM 2753 N N . LEU B 1 180 ? 4.617 -22.469 4.117 1 95.81 180 LEU B N 1
ATOM 2754 C CA . LEU B 1 180 ? 4.82 -21.859 2.811 1 95.81 180 LEU B CA 1
ATOM 2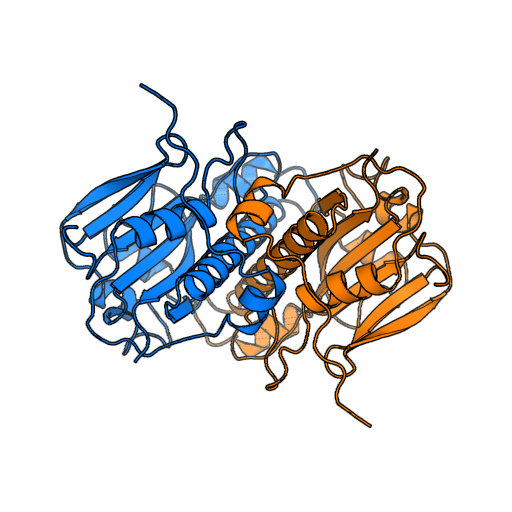755 C C . LEU B 1 180 ? 6.238 -22.109 2.305 1 95.81 180 LEU B C 1
ATOM 2757 O O . LEU B 1 180 ? 6.434 -22.406 1.125 1 95.81 180 LEU B O 1
ATOM 2761 N N . HIS B 1 181 ? 7.219 -22.047 3.188 1 96.19 181 HIS B N 1
ATOM 2762 C CA . HIS B 1 181 ? 8.609 -22.328 2.828 1 96.19 181 HIS B CA 1
ATOM 2763 C C . HIS B 1 181 ? 8.773 -23.766 2.357 1 96.19 181 HIS B C 1
ATOM 2765 O O . HIS B 1 181 ? 9.656 -24.062 1.542 1 96.19 181 HIS B O 1
ATOM 2771 N N . ALA B 1 182 ? 7.91 -24.609 2.775 1 96.94 182 ALA B N 1
ATOM 2772 C CA . ALA B 1 182 ? 8.055 -26.031 2.51 1 96.94 182 ALA B CA 1
ATOM 2773 C C . ALA B 1 182 ? 7.328 -26.438 1.229 1 96.94 182 ALA B C 1
ATOM 2775 O O . ALA B 1 182 ? 7.457 -27.562 0.759 1 96.94 182 ALA B O 1
ATOM 2776 N N . VAL B 1 183 ? 6.531 -25.5 0.598 1 98.06 183 VAL B N 1
ATOM 2777 C CA . VAL B 1 183 ? 5.734 -25.828 -0.58 1 98.06 183 VAL B CA 1
ATOM 2778 C C . VAL B 1 183 ? 6.656 -26.25 -1.722 1 98.06 183 VAL B C 1
ATOM 2780 O O . VAL B 1 183 ? 6.434 -27.297 -2.354 1 98.06 183 VAL B O 1
ATOM 2783 N N . HIS B 1 184 ? 7.66 -25.531 -2.031 1 97.88 184 HIS B N 1
ATOM 2784 C CA . HIS B 1 184 ? 8.648 -25.766 -3.078 1 97.88 184 HIS B CA 1
ATOM 2785 C C . HIS B 1 184 ? 9.883 -24.906 -2.885 1 97.88 184 HIS B C 1
ATOM 2787 O O . HIS B 1 184 ? 9.781 -23.734 -2.506 1 97.88 184 HIS B O 1
ATOM 2793 N N . PRO B 1 185 ? 11.062 -25.359 -3.174 1 97.5 185 PRO B N 1
ATOM 2794 C CA . PRO B 1 185 ? 12.289 -24.594 -2.934 1 97.5 185 PRO B CA 1
ATOM 2795 C C . PRO B 1 185 ? 12.367 -23.312 -3.771 1 97.5 185 PRO B C 1
ATOM 2797 O O . PRO B 1 185 ? 13.031 -22.359 -3.377 1 97.5 185 PRO B O 1
ATOM 2800 N N . GLU B 1 186 ? 11.594 -23.281 -4.922 1 98.19 186 GLU B N 1
ATOM 2801 C CA . GLU B 1 186 ? 11.688 -22.141 -5.82 1 98.19 186 GLU B CA 1
ATOM 2802 C C . GLU B 1 186 ? 10.523 -21.172 -5.602 1 98.19 186 GLU B C 1
ATOM 2804 O O . GLU B 1 186 ? 10.398 -20.172 -6.305 1 98.19 186 GLU B O 1
ATOM 2809 N N . LEU B 1 187 ? 9.688 -21.469 -4.656 1 98.62 187 LEU B N 1
ATOM 2810 C CA . LEU B 1 187 ? 8.555 -20.594 -4.406 1 98.62 187 LEU B CA 1
ATOM 2811 C C . LEU B 1 187 ? 9.023 -19.203 -4.004 1 98.62 187 LEU B C 1
ATOM 2813 O O . LEU B 1 187 ? 8.469 -18.203 -4.453 1 98.62 187 LEU B O 1
ATOM 2817 N N . LEU B 1 188 ? 10.055 -19.203 -3.154 1 98.38 188 LEU B N 1
ATOM 2818 C CA . LEU B 1 188 ? 10.68 -17.969 -2.703 1 98.38 188 LEU B CA 1
ATOM 2819 C C . LEU B 1 188 ? 12.148 -17.922 -3.098 1 98.38 188 LEU B C 1
ATOM 2821 O O . LEU B 1 188 ? 12.836 -18.953 -3.076 1 98.38 188 LEU B O 1
ATOM 2825 N N . PRO B 1 189 ? 12.633 -16.734 -3.482 1 98.12 189 PRO B N 1
ATOM 2826 C CA . PRO B 1 189 ? 14.094 -16.625 -3.58 1 98.12 189 PRO B CA 1
ATOM 2827 C C . PRO B 1 189 ? 14.797 -17 -2.275 1 98.12 189 PRO B C 1
ATOM 2829 O O . PRO B 1 189 ? 14.211 -16.859 -1.196 1 98.12 189 PRO B O 1
ATOM 2832 N N . ASP B 1 190 ? 16.047 -17.422 -2.395 1 97.25 190 ASP B N 1
ATOM 2833 C CA . ASP B 1 190 ? 16.828 -17.828 -1.227 1 97.25 190 ASP B CA 1
ATOM 2834 C C . ASP B 1 190 ? 16.875 -16.703 -0.189 1 97.25 190 ASP B C 1
ATOM 2836 O O . ASP B 1 190 ? 17.141 -15.547 -0.528 1 97.25 190 ASP B O 1
ATOM 2840 N N . GLY B 1 191 ? 16.547 -17.062 1.032 1 97.31 191 GLY B N 1
ATOM 2841 C CA . GLY B 1 191 ? 16.656 -16.109 2.137 1 97.31 191 GLY B CA 1
ATOM 2842 C C . GLY B 1 191 ? 15.414 -15.258 2.314 1 97.31 191 GLY B C 1
ATOM 2843 O O . GLY B 1 191 ? 15.305 -14.508 3.289 1 97.31 191 GLY B O 1
ATOM 2844 N N . HIS B 1 192 ? 14.453 -15.375 1.455 1 98.38 192 HIS B N 1
ATOM 2845 C CA . HIS B 1 192 ? 13.281 -14.516 1.522 1 98.38 192 HIS B CA 1
ATOM 2846 C C . HIS B 1 192 ? 12.25 -15.062 2.51 1 98.38 192 HIS B C 1
ATOM 2848 O O . HIS B 1 192 ? 12.141 -16.281 2.688 1 98.38 192 HIS B O 1
ATOM 2854 N N . ASP B 1 193 ? 11.609 -14.141 3.098 1 96.94 193 ASP B N 1
ATOM 2855 C CA . ASP B 1 193 ? 10.406 -14.406 3.887 1 96.94 193 ASP B CA 1
ATOM 2856 C C . ASP B 1 193 ? 9.148 -14.023 3.109 1 96.94 193 ASP B C 1
ATOM 2858 O O . ASP B 1 193 ? 9.125 -13.016 2.408 1 96.94 193 ASP B O 1
ATOM 2862 N N . PRO B 1 194 ? 8.094 -14.906 3.197 1 97.31 194 PRO B N 1
ATOM 2863 C CA . PRO B 1 194 ? 6.828 -14.508 2.58 1 97.31 194 PRO B CA 1
ATOM 2864 C C . PRO B 1 194 ? 6.152 -13.352 3.316 1 97.31 194 PRO B C 1
ATOM 2866 O O . PRO B 1 194 ? 6.137 -13.328 4.551 1 97.31 194 PRO B O 1
ATOM 2869 N N . LEU B 1 195 ? 5.633 -12.398 2.613 1 97.62 195 LEU B N 1
ATOM 2870 C CA . LEU B 1 195 ? 5.035 -11.211 3.217 1 97.62 195 LEU B CA 1
ATOM 2871 C C . LEU B 1 195 ? 3.529 -11.188 2.992 1 97.62 195 LEU B C 1
ATOM 2873 O O . LEU B 1 195 ? 2.762 -10.914 3.92 1 97.62 195 LEU B O 1
ATOM 2877 N N . ALA B 1 196 ? 3.107 -11.414 1.766 1 98.12 196 ALA B N 1
ATOM 2878 C CA . ALA B 1 196 ? 1.7 -11.328 1.387 1 98.12 196 ALA B CA 1
ATOM 2879 C C . ALA B 1 196 ? 1.44 -12.055 0.069 1 98.12 196 ALA B C 1
ATOM 2881 O O . ALA B 1 196 ? 2.363 -12.273 -0.72 1 98.12 196 ALA B O 1
ATOM 2882 N N . MET B 1 197 ? 0.203 -12.438 -0.116 1 98.62 197 MET B N 1
ATOM 2883 C CA . MET B 1 197 ? -0.285 -12.961 -1.39 1 98.62 197 MET B CA 1
ATOM 2884 C C . MET B 1 197 ? -1.449 -12.125 -1.911 1 98.62 197 MET B C 1
ATOM 2886 O O . MET B 1 197 ? -2.258 -11.625 -1.128 1 98.62 197 MET B O 1
ATOM 2890 N N . VAL B 1 198 ? -1.479 -11.969 -3.17 1 98.94 198 VAL B N 1
ATOM 2891 C CA . VAL B 1 198 ? -2.668 -11.422 -3.816 1 98.94 198 VAL B CA 1
ATOM 2892 C C . VAL B 1 198 ? -3.227 -12.438 -4.812 1 98.94 198 VAL B C 1
ATOM 2894 O O . VAL B 1 198 ? -2.6 -12.727 -5.832 1 98.94 198 VAL B O 1
ATOM 2897 N N . ALA B 1 199 ? -4.363 -13.016 -4.512 1 98.94 199 ALA B N 1
ATOM 2898 C CA . ALA B 1 199 ? -5.055 -13.922 -5.426 1 98.94 199 ALA B CA 1
ATOM 2899 C C . ALA B 1 199 ? -5.844 -13.141 -6.473 1 98.94 199 ALA B C 1
ATOM 2901 O O . ALA B 1 199 ? -6.543 -12.18 -6.148 1 98.94 199 ALA B O 1
ATOM 2902 N N . VAL B 1 200 ? -5.711 -13.547 -7.73 1 98.81 200 VAL B N 1
ATOM 2903 C CA . VAL B 1 200 ? -6.367 -12.836 -8.82 1 98.81 200 VAL B CA 1
ATOM 2904 C C . VAL B 1 200 ? -7.035 -13.836 -9.766 1 98.81 200 VAL B C 1
ATOM 2906 O O . VAL B 1 200 ? -6.465 -14.875 -10.078 1 98.81 200 VAL B O 1
ATOM 2909 N N . GLY B 1 201 ? -8.148 -13.508 -10.234 1 98.88 201 GLY B N 1
ATOM 2910 C CA . GLY B 1 201 ? -8.891 -14.297 -11.203 1 98.88 201 GLY B CA 1
ATOM 2911 C C . GLY B 1 201 ? -10.164 -13.617 -11.672 1 98.88 201 GLY B C 1
ATOM 2912 O O . GLY B 1 201 ? -10.414 -12.461 -11.336 1 98.88 201 GLY B O 1
ATOM 2913 N N . CYS B 1 202 ? -10.898 -14.336 -12.516 1 98.5 202 CYS B N 1
ATOM 2914 C CA . CYS B 1 202 ? -12.219 -13.867 -12.906 1 98.5 202 CYS B CA 1
ATOM 2915 C C . CYS B 1 202 ? -13.234 -14.094 -11.789 1 98.5 202 CYS B C 1
ATOM 2917 O O . CYS B 1 202 ? -13.406 -15.227 -11.336 1 98.5 202 CYS B O 1
ATOM 2919 N N . ALA B 1 203 ? -13.867 -13.016 -11.398 1 98 203 ALA B N 1
ATOM 2920 C CA . ALA B 1 203 ? -14.805 -13.102 -10.281 1 98 203 ALA B CA 1
ATOM 2921 C C . ALA B 1 203 ? -16 -13.977 -10.633 1 98 203 ALA B C 1
ATOM 2923 O O . ALA B 1 203 ? -16.5 -13.938 -11.766 1 98 203 ALA B O 1
ATOM 2924 N N . ALA B 1 204 ? -16.5 -14.688 -9.695 1 95.81 204 ALA B N 1
ATOM 2925 C CA . ALA B 1 204 ? -17.688 -15.516 -9.891 1 95.81 204 ALA B CA 1
ATOM 2926 C C . ALA B 1 204 ? -18.969 -14.688 -9.789 1 95.81 204 ALA B C 1
ATOM 2928 O O . ALA B 1 204 ? -18.984 -13.656 -9.117 1 95.81 204 ALA B O 1
#